Protein AF-A0A8H6F3I4-F1 (afdb_monomer_lite)

Organism: Candida albicans (NCBI:txid5476)

Secondary structure (DSSP, 8-state):
--PPTT--HHHHHHHHHHHTTSPEEEEEE-HHHHHHHHHHTTT-TT--HHHHHHHHT-TTTS--TTS---EEEE-TTS-EEEES----EEEE-HHHHHHHHHHHHT-SSSSS-----------------S-----S----SS--S-TT---S--PPPPPPSS-HHHHHHHHHHHH-HHHHSS-TT----HHHHHHHHHHT-----SS--TTSEEEEEEEEETTT--HHHHHHHHHHHHTS---TT--GGGSEEEEEEEEETTTS-HHHHHHHHHHHHHHH--EEEEEEE-SGGGTS-TTT-PPPEEEEESSTT--HHHHHHHHHHT----EEEEEHHHHHHHHHHHHHHIIIIIHHHHHHHHHHHIIIIIS--S-GGGTTSSTTS-THHHHHHHHHH-

Radius of gyration: 24.31 Å; chains: 1; bounding box: 58×64×73 Å

Structure (mmCIF, N/CA/C/O backbone):
data_AF-A0A8H6F3I4-F1
#
_entry.id   AF-A0A8H6F3I4-F1
#
loop_
_atom_site.group_PDB
_atom_site.id
_atom_site.type_symbol
_atom_site.label_atom_id
_atom_site.label_alt_id
_atom_site.label_comp_id
_atom_site.label_asym_id
_atom_site.label_entity_id
_atom_site.label_seq_id
_atom_site.pdbx_PDB_ins_code
_atom_site.Cartn_x
_atom_site.Cartn_y
_atom_site.Cartn_z
_atom_site.occupancy
_atom_site.B_iso_or_equiv
_atom_site.auth_seq_id
_atom_site.auth_comp_id
_atom_site.auth_asym_id
_atom_site.auth_atom_id
_atom_site.pdbx_PDB_model_num
ATOM 1 N N . MET A 1 1 ? 30.167 16.644 -15.920 1.00 45.31 1 MET A N 1
ATOM 2 C CA . MET A 1 1 ? 30.297 15.203 -16.202 1.00 45.31 1 MET A CA 1
ATOM 3 C C . MET A 1 1 ? 28.947 14.778 -16.713 1.00 45.31 1 MET A C 1
ATOM 5 O O . MET A 1 1 ? 28.016 14.723 -15.918 1.00 45.31 1 MET A O 1
ATOM 9 N N . ASP A 1 2 ? 28.829 14.606 -18.022 1.00 55.66 2 ASP A N 1
ATOM 10 C CA . ASP A 1 2 ? 27.573 14.195 -18.639 1.00 55.66 2 ASP A CA 1
ATOM 11 C C . ASP A 1 2 ? 27.482 12.680 -18.493 1.00 55.66 2 ASP A C 1
ATOM 13 O O . ASP A 1 2 ? 28.219 11.928 -19.129 1.00 55.66 2 ASP A O 1
ATOM 17 N N . TYR A 1 3 ? 26.656 12.240 -17.550 1.00 54.25 3 TYR A N 1
ATOM 18 C CA . TYR A 1 3 ? 26.348 10.827 -17.392 1.00 54.25 3 TYR A CA 1
ATOM 19 C C . TYR A 1 3 ? 25.409 10.400 -18.529 1.00 54.25 3 TYR A C 1
ATOM 21 O O . TYR A 1 3 ? 24.568 11.202 -18.948 1.00 54.25 3 TYR A O 1
ATOM 29 N N . PRO A 1 4 ? 25.506 9.153 -19.024 1.00 61.00 4 PRO A N 1
ATOM 30 C CA . PRO A 1 4 ? 24.465 8.582 -19.872 1.00 61.00 4 PRO A CA 1
ATOM 31 C C . PRO A 1 4 ? 23.084 8.799 -19.236 1.00 61.00 4 PRO A C 1
ATOM 33 O O . PRO A 1 4 ? 22.942 8.701 -18.012 1.00 61.00 4 PRO A O 1
ATOM 36 N N . SER A 1 5 ? 22.069 9.101 -20.043 1.00 57.16 5 SER A N 1
ATOM 37 C CA . SER A 1 5 ? 20.709 9.367 -19.561 1.00 57.16 5 SER A CA 1
ATOM 38 C C . SER A 1 5 ? 20.208 8.226 -18.662 1.00 57.16 5 SER A C 1
ATOM 40 O O . SER A 1 5 ? 20.237 7.060 -19.047 1.00 57.16 5 SER A O 1
ATOM 42 N N . GLY A 1 6 ? 19.805 8.560 -17.430 1.00 55.59 6 GLY A N 1
ATOM 43 C CA . GLY A 1 6 ? 19.350 7.598 -16.414 1.00 55.59 6 GLY A CA 1
ATOM 44 C C . GLY A 1 6 ? 20.454 6.876 -15.625 1.00 55.59 6 GLY A C 1
ATOM 45 O O . GLY A 1 6 ? 20.146 6.109 -14.722 1.00 55.59 6 GLY A O 1
ATOM 46 N N . SER A 1 7 ? 21.732 7.130 -15.919 1.00 60.09 7 SER A N 1
ATOM 47 C CA . SER A 1 7 ? 22.880 6.619 -15.144 1.00 60.09 7 SER A CA 1
ATOM 48 C C . SER A 1 7 ? 23.531 7.691 -14.270 1.00 60.09 7 SER A C 1
ATOM 50 O O . SER A 1 7 ? 24.643 7.515 -13.765 1.00 60.09 7 SER A O 1
ATOM 52 N N . ASP A 1 8 ? 22.852 8.826 -14.089 1.00 68.38 8 ASP A N 1
ATOM 53 C CA . ASP A 1 8 ? 23.326 9.819 -13.148 1.00 68.38 8 ASP A CA 1
ATOM 54 C C . ASP A 1 8 ? 23.331 9.211 -11.726 1.00 68.38 8 ASP A C 1
ATOM 56 O O . ASP A 1 8 ? 22.435 8.433 -11.361 1.00 68.38 8 ASP A O 1
ATOM 60 N N . PRO A 1 9 ? 24.355 9.515 -10.908 1.00 65.50 9 PRO A N 1
ATOM 61 C CA . PRO A 1 9 ? 24.474 8.940 -9.573 1.00 65.50 9 PRO A CA 1
ATOM 62 C C . PRO A 1 9 ? 23.279 9.244 -8.663 1.00 65.50 9 PRO A C 1
ATOM 64 O O . PRO A 1 9 ? 23.043 8.500 -7.713 1.00 65.50 9 PRO A O 1
ATOM 67 N N . PHE A 1 10 ? 22.528 10.319 -8.926 1.00 64.94 10 PHE A N 1
ATOM 68 C CA . PHE A 1 10 ? 21.380 10.708 -8.112 1.00 64.94 10 PHE A CA 1
ATOM 69 C C . PHE A 1 10 ? 20.171 9.820 -8.397 1.00 64.94 10 PHE A C 1
ATOM 71 O O . PHE A 1 10 ? 19.638 9.234 -7.457 1.00 64.94 10 PHE A O 1
ATOM 78 N N . THR A 1 11 ? 19.806 9.638 -9.664 1.00 64.62 11 THR A N 1
ATOM 79 C CA . THR A 1 11 ? 18.757 8.717 -10.112 1.00 64.62 11 THR A CA 1
ATOM 80 C C . THR A 1 11 ? 19.104 7.290 -9.712 1.00 64.62 11 THR A C 1
ATOM 82 O O . THR A 1 11 ? 18.316 6.633 -9.041 1.00 64.62 11 THR A O 1
ATOM 85 N N . SER A 1 12 ? 20.329 6.832 -9.986 1.00 65.50 12 SER A N 1
ATOM 86 C CA . SER A 1 12 ? 20.760 5.471 -9.624 1.00 65.50 12 SER A CA 1
ATOM 87 C C . SER A 1 12 ? 20.674 5.219 -8.113 1.00 65.50 12 SER A C 1
ATOM 89 O O . SER A 1 12 ? 20.194 4.175 -7.670 1.00 65.50 12 SER A O 1
ATOM 91 N N . ARG A 1 13 ? 21.088 6.201 -7.296 1.00 68.69 13 ARG A N 1
ATOM 92 C CA . ARG A 1 13 ? 20.937 6.145 -5.836 1.00 68.69 13 ARG A CA 1
ATOM 93 C C . ARG A 1 13 ? 19.469 6.150 -5.421 1.00 68.69 13 ARG A C 1
ATOM 95 O O . ARG A 1 13 ? 19.117 5.416 -4.506 1.00 68.69 13 ARG A O 1
ATOM 102 N N . GLN A 1 14 ? 18.628 6.971 -6.046 1.00 69.19 14 GLN A N 1
ATOM 103 C CA . GLN A 1 14 ? 17.196 7.006 -5.752 1.00 69.19 14 GLN A CA 1
ATOM 104 C C . GLN A 1 14 ? 16.528 5.667 -6.061 1.00 69.19 14 GLN A C 1
ATOM 106 O O . GLN A 1 14 ? 15.824 5.157 -5.196 1.00 69.19 14 GLN A O 1
ATOM 111 N N . HIS A 1 15 ? 16.806 5.065 -7.218 1.00 67.19 15 HIS A N 1
ATOM 112 C CA . HIS A 1 15 ? 16.310 3.734 -7.572 1.00 67.19 15 HIS A CA 1
ATOM 113 C C . HIS A 1 15 ? 16.767 2.682 -6.557 1.00 67.19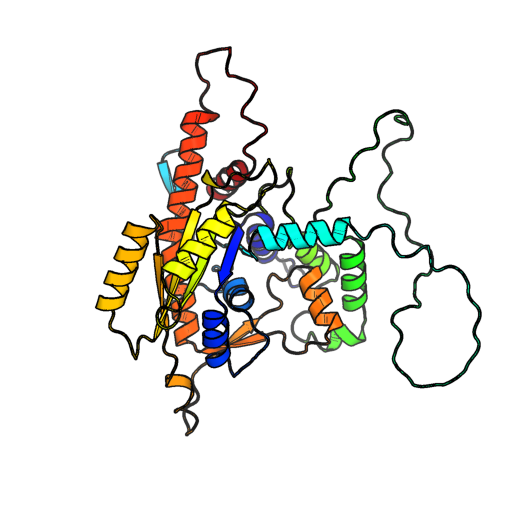 15 HIS A C 1
ATOM 115 O O . HIS A 1 15 ? 15.953 1.910 -6.064 1.00 67.19 15 HIS A O 1
ATOM 121 N N . LEU A 1 16 ? 18.038 2.694 -6.155 1.00 71.94 16 LEU A N 1
ATOM 122 C CA . LEU A 1 16 ? 18.562 1.733 -5.183 1.00 71.94 16 LEU A CA 1
ATOM 123 C C . LEU A 1 16 ? 17.964 1.924 -3.774 1.00 71.94 16 LEU A C 1
ATOM 125 O O . LEU A 1 16 ? 17.583 0.954 -3.121 1.00 71.94 16 LEU A O 1
ATOM 129 N N . LEU A 1 17 ? 17.809 3.169 -3.314 1.00 70.19 17 LEU A N 1
ATOM 130 C CA . LEU A 1 17 ? 17.132 3.472 -2.047 1.00 70.19 17 LEU A CA 1
ATOM 131 C C . LEU A 1 17 ? 15.649 3.081 -2.087 1.00 70.19 17 LEU A C 1
ATOM 133 O O . LEU A 1 17 ? 15.130 2.533 -1.117 1.00 70.19 17 LEU A O 1
ATOM 137 N N . HIS A 1 18 ? 14.973 3.335 -3.205 1.00 69.31 18 HIS A N 1
ATOM 138 C CA . HIS A 1 18 ? 13.564 3.016 -3.392 1.00 69.31 18 HIS A CA 1
ATOM 139 C C . HIS A 1 18 ? 13.326 1.495 -3.450 1.00 69.31 18 HIS A C 1
ATOM 141 O O . HIS A 1 18 ? 12.533 0.933 -2.693 1.00 69.31 18 HIS A O 1
ATOM 147 N N . HIS A 1 19 ? 14.064 0.796 -4.307 1.00 68.94 19 HIS A N 1
ATOM 148 C CA . HIS A 1 19 ? 13.819 -0.611 -4.602 1.00 68.94 19 HIS A CA 1
ATOM 149 C C . HIS A 1 19 ? 14.453 -1.568 -3.611 1.00 68.94 19 HIS A C 1
ATOM 151 O O . HIS A 1 19 ? 13.796 -2.505 -3.176 1.00 68.94 19 HIS A O 1
ATOM 157 N N . THR A 1 20 ? 15.693 -1.315 -3.205 1.00 69.56 20 THR A N 1
ATOM 158 C CA . THR A 1 20 ? 16.412 -2.248 -2.336 1.00 69.56 20 THR A CA 1
ATOM 159 C C . THR A 1 20 ? 16.192 -1.931 -0.867 1.00 69.56 20 THR A C 1
ATOM 161 O O . THR A 1 20 ? 16.072 -2.845 -0.064 1.00 69.56 20 THR A O 1
ATOM 164 N N . PHE A 1 21 ? 16.114 -0.652 -0.493 1.00 75.50 21 PHE A N 1
ATOM 165 C CA . PHE A 1 21 ? 16.167 -0.266 0.920 1.00 75.50 21 PHE A CA 1
ATOM 166 C C . PHE A 1 21 ? 14.902 0.374 1.471 1.00 75.50 21 PHE A C 1
ATOM 168 O O . PHE A 1 21 ? 14.845 0.627 2.661 1.00 75.50 21 PHE A O 1
ATOM 175 N N . SER A 1 22 ? 13.862 0.622 0.684 1.00 85.44 22 SER A N 1
ATOM 176 C CA . SER A 1 22 ? 12.628 1.164 1.266 1.00 85.44 22 SER A CA 1
ATOM 177 C C . SER A 1 22 ? 11.876 0.097 2.072 1.00 85.44 22 SER A C 1
ATOM 179 O O . SER A 1 22 ? 11.968 -1.092 1.759 1.00 85.44 22 SER A O 1
ATOM 181 N N . PRO A 1 23 ? 11.135 0.474 3.122 1.00 88.75 23 PRO A N 1
ATOM 182 C CA . PRO A 1 23 ? 10.287 -0.461 3.837 1.00 88.75 23 PRO A CA 1
ATOM 183 C C . PRO A 1 23 ? 9.141 -0.927 2.934 1.00 88.75 23 PRO A C 1
ATOM 185 O O . PRO A 1 23 ? 8.514 -0.123 2.238 1.00 88.75 23 PRO A O 1
ATOM 188 N N . LEU A 1 24 ? 8.863 -2.228 2.970 1.00 89.69 24 LEU A N 1
ATOM 189 C CA . LEU A 1 24 ? 7.744 -2.835 2.261 1.00 89.69 24 LEU A CA 1
ATOM 190 C C . LEU A 1 24 ? 6.481 -2.778 3.126 1.00 89.69 24 LEU A C 1
ATOM 192 O O . LEU A 1 24 ? 6.512 -3.046 4.331 1.00 89.69 24 LEU A O 1
ATOM 196 N N . ILE A 1 25 ? 5.366 -2.425 2.502 1.00 92.94 25 ILE A N 1
ATOM 197 C CA . ILE A 1 25 ? 4.039 -2.357 3.099 1.00 92.94 25 ILE A CA 1
ATOM 198 C C . ILE A 1 25 ? 3.104 -3.192 2.240 1.00 92.94 25 ILE A C 1
ATOM 200 O O . ILE A 1 25 ? 2.943 -2.934 1.048 1.00 92.94 25 ILE A O 1
ATOM 204 N N . SER A 1 26 ? 2.480 -4.185 2.852 1.00 93.62 26 SER A N 1
ATOM 205 C CA . SER A 1 26 ? 1.490 -5.009 2.182 1.00 93.62 26 SER A CA 1
ATOM 206 C C . SER A 1 26 ? 0.108 -4.361 2.275 1.00 93.62 26 SER A C 1
ATOM 208 O O . SER A 1 26 ? -0.282 -3.856 3.331 1.00 93.62 26 SER A O 1
ATOM 210 N N . ILE A 1 27 ? -0.620 -4.345 1.160 1.00 94.88 27 ILE A N 1
ATOM 211 C CA . ILE A 1 27 ? -1.976 -3.792 1.064 1.00 94.88 27 ILE A CA 1
ATOM 212 C C . ILE A 1 27 ? -2.970 -4.913 0.773 1.00 94.88 27 ILE A C 1
ATOM 214 O O . ILE A 1 27 ? -2.741 -5.759 -0.088 1.00 94.88 27 ILE A O 1
ATOM 218 N N . GLU A 1 28 ? -4.107 -4.860 1.456 1.00 94.94 28 GLU A N 1
ATOM 219 C CA . GLU A 1 28 ? -5.303 -5.634 1.145 1.00 94.94 28 GLU A CA 1
ATOM 220 C C . GLU A 1 28 ? -6.507 -4.684 1.138 1.00 94.94 28 GLU A C 1
ATOM 222 O O . GLU A 1 28 ? -6.794 -4.027 2.140 1.00 94.94 28 GLU A O 1
ATOM 227 N N . ALA A 1 29 ? -7.177 -4.557 -0.005 1.00 94.12 29 ALA A N 1
ATOM 228 C CA . ALA A 1 29 ? -8.332 -3.679 -0.176 1.00 94.12 29 ALA A CA 1
ATOM 229 C C . ALA A 1 29 ? -9.608 -4.505 -0.354 1.00 94.12 29 ALA A C 1
ATOM 231 O O . ALA A 1 29 ? -9.580 -5.589 -0.939 1.00 94.12 29 ALA A O 1
ATOM 232 N N . THR A 1 30 ? -10.733 -3.998 0.146 1.00 94.31 30 THR A N 1
ATOM 233 C CA . THR A 1 30 ? -12.044 -4.576 -0.159 1.00 94.31 30 THR A CA 1
ATOM 234 C C . THR A 1 30 ? -12.443 -4.264 -1.598 1.00 94.31 30 THR A C 1
ATOM 236 O O . THR A 1 30 ? -12.072 -3.238 -2.167 1.00 94.31 30 THR A O 1
ATOM 239 N N . HIS A 1 31 ? -13.267 -5.133 -2.184 1.00 92.19 31 HIS A N 1
ATOM 240 C CA . HIS A 1 31 ? -13.754 -4.947 -3.551 1.00 92.19 31 HIS A CA 1
ATOM 241 C C . HIS A 1 31 ? -14.501 -3.615 -3.741 1.00 92.19 31 HIS A C 1
ATOM 243 O O . HIS A 1 31 ? -14.393 -2.985 -4.788 1.00 92.19 31 HIS A O 1
ATOM 249 N N . ASN A 1 32 ? -15.221 -3.152 -2.715 1.00 91.81 32 ASN A N 1
ATOM 250 C CA . ASN A 1 32 ? -15.946 -1.883 -2.761 1.00 91.81 32 ASN A CA 1
ATOM 251 C C . ASN A 1 32 ? -15.005 -0.686 -2.953 1.00 91.81 32 ASN A C 1
ATOM 253 O O . ASN A 1 32 ? -15.332 0.251 -3.678 1.00 91.81 32 ASN A O 1
ATOM 257 N N . VAL A 1 33 ? -13.811 -0.737 -2.362 1.00 92.25 33 VAL A N 1
ATOM 258 C CA . VAL A 1 33 ? -12.796 0.305 -2.532 1.00 92.25 33 VAL A CA 1
ATOM 259 C C . VAL A 1 33 ? -12.250 0.326 -3.959 1.00 92.25 33 VAL A C 1
ATOM 261 O O . VAL A 1 33 ? -12.081 1.410 -4.521 1.00 92.25 33 VAL A O 1
ATOM 264 N N . ASP A 1 34 ? -12.027 -0.841 -4.568 1.00 91.69 34 ASP A N 1
ATOM 265 C CA . ASP A 1 34 ? -11.623 -0.910 -5.975 1.00 91.69 34 ASP A CA 1
ATOM 266 C C . ASP A 1 34 ? -12.679 -0.253 -6.873 1.00 91.69 34 ASP A C 1
ATOM 268 O O . ASP A 1 34 ? -12.339 0.604 -7.686 1.00 91.69 34 ASP A O 1
ATOM 272 N N . LEU A 1 35 ? -13.965 -0.558 -6.657 1.00 90.31 35 LEU A N 1
ATOM 273 C CA . LEU A 1 35 ? -15.072 0.057 -7.401 1.00 90.31 35 LEU A CA 1
ATOM 274 C C . LEU A 1 35 ? -15.113 1.584 -7.233 1.00 90.31 35 LEU A C 1
ATOM 276 O O . LEU A 1 35 ? -15.344 2.312 -8.202 1.00 90.31 35 LEU A O 1
ATOM 280 N N . ILE A 1 36 ? -14.856 2.086 -6.021 1.00 89.62 36 ILE A N 1
ATOM 281 C CA . ILE A 1 36 ? -14.769 3.527 -5.758 1.00 89.62 36 ILE A CA 1
ATOM 282 C C . ILE A 1 36 ? -13.651 4.145 -6.596 1.00 89.62 36 ILE A C 1
ATOM 284 O O . ILE A 1 36 ? -13.889 5.115 -7.317 1.00 89.62 36 ILE A O 1
ATOM 288 N N . PHE A 1 37 ? -12.443 3.589 -6.552 1.00 89.19 37 PHE A N 1
ATOM 289 C CA . PHE A 1 37 ? -11.325 4.138 -7.311 1.00 89.19 37 PHE A CA 1
ATOM 290 C C . PHE A 1 37 ? -11.524 4.043 -8.825 1.00 89.19 37 PHE A C 1
ATOM 292 O O . PHE A 1 37 ? -11.205 4.995 -9.537 1.00 89.19 37 PHE A O 1
ATOM 299 N N . GLN A 1 38 ? -12.104 2.950 -9.315 1.00 88.75 38 GLN A N 1
ATOM 300 C CA . GLN A 1 38 ? -12.455 2.783 -10.726 1.00 88.75 38 GLN A CA 1
ATOM 301 C C . GLN A 1 38 ? -13.475 3.833 -11.180 1.00 88.75 38 GLN A C 1
ATOM 303 O O . GLN A 1 38 ? -13.315 4.428 -12.244 1.00 88.75 38 GLN A O 1
ATOM 308 N N . SER A 1 39 ? -14.467 4.152 -10.340 1.00 86.12 39 SER A N 1
ATOM 309 C CA . SER A 1 39 ? -15.448 5.205 -10.639 1.00 86.12 39 SER A CA 1
ATOM 310 C C . SER A 1 39 ? -14.841 6.616 -10.699 1.00 86.12 39 SER A C 1
ATOM 312 O O . SER A 1 39 ? -15.383 7.506 -11.356 1.00 86.12 39 SER A O 1
ATOM 314 N N . ILE A 1 40 ? -13.715 6.829 -10.013 1.00 83.62 40 ILE A N 1
ATOM 315 C CA . ILE A 1 40 ? -12.989 8.104 -9.973 1.00 83.62 40 ILE A CA 1
ATOM 316 C C . ILE A 1 40 ? -12.017 8.224 -11.153 1.00 83.62 40 ILE A C 1
ATOM 318 O O . ILE A 1 40 ? -11.806 9.320 -11.670 1.00 83.62 40 ILE A O 1
ATOM 322 N N . ILE A 1 41 ? -11.420 7.110 -11.576 1.00 81.56 41 ILE A N 1
ATOM 323 C CA . ILE A 1 41 ? -10.410 7.038 -12.636 1.00 81.56 41 ILE A CA 1
ATOM 324 C C . ILE A 1 41 ? -11.092 6.609 -13.935 1.00 81.56 41 ILE A C 1
ATOM 326 O O . ILE A 1 41 ? -11.074 5.428 -14.257 1.00 81.56 41 ILE A O 1
ATOM 330 N N . ASN A 1 42 ? -11.703 7.552 -14.666 1.00 70.44 42 ASN A N 1
ATOM 331 C CA . ASN A 1 42 ? -12.232 7.399 -16.039 1.00 70.44 42 ASN A CA 1
ATOM 332 C C . ASN A 1 42 ? -12.830 6.010 -16.405 1.00 70.44 42 ASN A C 1
ATOM 334 O O . ASN A 1 42 ? -12.720 5.585 -17.552 1.00 70.44 42 ASN A O 1
ATOM 338 N N . ASN A 1 43 ? -13.469 5.309 -15.456 1.00 63.22 43 ASN A N 1
ATOM 339 C CA . ASN A 1 43 ? -13.952 3.928 -15.584 1.00 63.22 43 ASN A CA 1
ATOM 340 C C . ASN A 1 43 ? -12.926 2.940 -16.180 1.00 63.22 43 ASN A C 1
ATOM 342 O O . ASN A 1 43 ? -13.246 2.150 -17.068 1.00 63.22 43 ASN A O 1
ATOM 346 N N . ASN A 1 44 ? -11.677 2.977 -15.713 1.00 67.75 44 ASN A N 1
ATOM 347 C CA . ASN A 1 44 ? -10.708 1.927 -16.023 1.00 67.75 44 ASN A CA 1
ATOM 348 C C . ASN A 1 44 ? -10.977 0.692 -15.147 1.00 67.75 44 ASN A C 1
ATOM 350 O O . ASN A 1 44 ? -10.396 0.555 -14.071 1.00 67.75 44 ASN A O 1
ATOM 354 N N . ASP A 1 45 ? -11.813 -0.227 -15.638 1.00 69.12 45 ASP A N 1
ATOM 355 C CA . ASP A 1 45 ? -12.275 -1.436 -14.923 1.00 69.12 45 ASP A CA 1
ATOM 356 C C . ASP A 1 45 ? -11.147 -2.383 -14.454 1.00 69.12 45 ASP A C 1
ATOM 358 O O . ASP A 1 45 ? -11.361 -3.261 -13.619 1.00 69.12 45 ASP A O 1
ATOM 362 N N . ASN A 1 46 ? -9.929 -2.207 -14.970 1.00 76.75 46 ASN A N 1
ATOM 363 C CA . ASN A 1 46 ? -8.795 -3.096 -14.715 1.00 76.75 46 ASN A CA 1
ATOM 364 C C . ASN A 1 46 ? -7.823 -2.583 -13.642 1.00 76.75 46 ASN A C 1
ATOM 366 O O . ASN A 1 46 ? -6.848 -3.271 -13.339 1.00 76.75 46 ASN A O 1
ATOM 370 N N . ILE A 1 47 ? -8.043 -1.382 -13.092 1.00 84.00 47 ILE A N 1
ATOM 371 C CA . ILE A 1 47 ? -7.137 -0.803 -12.094 1.00 84.00 47 ILE A CA 1
ATOM 372 C C . ILE A 1 47 ? -7.582 -1.214 -10.691 1.00 84.00 47 ILE A C 1
ATOM 374 O O . ILE A 1 47 ? -8.720 -0.984 -10.285 1.00 84.00 47 ILE A O 1
ATOM 378 N N . SER A 1 48 ? -6.653 -1.807 -9.948 1.00 89.81 48 SER A N 1
ATOM 379 C CA . SER A 1 48 ? -6.807 -2.139 -8.529 1.00 89.81 48 SER A CA 1
ATOM 380 C C . SER A 1 48 ? -6.300 -1.016 -7.627 1.00 89.81 48 SER A C 1
ATOM 382 O O . SER A 1 48 ? -5.410 -0.241 -7.989 1.00 89.81 48 SER A O 1
ATOM 384 N N . THR A 1 49 ? -6.792 -0.984 -6.392 1.00 91.56 49 THR A N 1
ATOM 385 C CA . THR A 1 49 ? -6.324 -0.054 -5.359 1.00 91.56 49 THR A CA 1
ATOM 386 C C . THR A 1 49 ? -4.814 -0.165 -5.141 1.00 91.56 49 THR A C 1
ATOM 388 O O . THR A 1 49 ? -4.130 0.850 -5.018 1.00 91.56 49 THR A O 1
ATOM 391 N N . LEU A 1 50 ? -4.252 -1.378 -5.168 1.00 91.44 50 LEU A N 1
ATOM 392 C CA . LEU A 1 50 ? -2.805 -1.577 -5.051 1.00 91.44 50 LEU A CA 1
ATOM 393 C C . LEU A 1 50 ? -2.035 -0.840 -6.158 1.00 91.44 50 LEU A C 1
ATOM 395 O O . LEU A 1 50 ? -1.068 -0.140 -5.861 1.00 91.44 50 LEU A O 1
ATOM 399 N N . GLN A 1 51 ? -2.473 -0.958 -7.414 1.00 88.56 51 GLN A N 1
ATOM 400 C CA . GLN A 1 51 ? -1.825 -0.288 -8.549 1.00 88.56 51 GLN A CA 1
ATOM 401 C C . GLN A 1 51 ? -1.878 1.236 -8.433 1.00 88.56 51 GLN A C 1
ATOM 403 O O . GLN A 1 51 ? -0.945 1.909 -8.860 1.00 88.56 51 GLN A O 1
ATOM 408 N N . ILE A 1 52 ? -2.928 1.778 -7.812 1.00 89.94 52 ILE A N 1
ATOM 409 C CA . ILE A 1 52 ? -3.042 3.216 -7.550 1.00 89.94 52 ILE A CA 1
ATOM 410 C C . ILE A 1 52 ? -2.032 3.639 -6.495 1.00 89.94 52 ILE A C 1
ATOM 412 O O . ILE A 1 52 ? -1.329 4.621 -6.702 1.00 89.94 52 ILE A O 1
ATOM 416 N N . PHE A 1 53 ? -1.929 2.910 -5.380 1.00 91.19 53 PHE A N 1
ATOM 417 C CA . PHE A 1 53 ? -1.031 3.262 -4.277 1.00 91.19 53 PHE A CA 1
ATOM 418 C C . PHE A 1 53 ? 0.453 3.018 -4.592 1.00 91.19 53 PHE A C 1
ATOM 420 O O . PHE A 1 53 ? 1.296 3.771 -4.103 1.00 91.19 53 PHE A O 1
ATOM 427 N N . LYS A 1 54 ? 0.791 2.026 -5.427 1.00 89.00 54 LYS A N 1
ATOM 428 C CA . LYS A 1 54 ? 2.175 1.657 -5.785 1.00 89.00 54 LYS A CA 1
ATOM 429 C C . LYS A 1 54 ? 3.070 2.845 -6.191 1.00 89.00 54 LYS A C 1
ATOM 431 O O . LYS A 1 54 ? 4.121 3.011 -5.565 1.00 89.00 54 LYS A O 1
ATOM 436 N N . PRO A 1 55 ? 2.690 3.718 -7.145 1.00 87.00 55 PRO A N 1
ATOM 437 C CA . PRO A 1 55 ? 3.494 4.889 -7.506 1.00 87.00 55 PRO A CA 1
ATOM 438 C C . PRO A 1 55 ? 3.650 5.884 -6.347 1.00 87.00 55 PRO A C 1
ATOM 440 O O . PRO A 1 55 ? 4.735 6.435 -6.154 1.00 87.00 55 PRO A O 1
ATOM 443 N N . TYR A 1 56 ? 2.623 6.061 -5.510 1.00 87.88 56 TYR A N 1
ATOM 444 C CA . TYR A 1 56 ? 2.659 6.983 -4.367 1.00 87.88 56 TYR A CA 1
ATOM 445 C C . TYR A 1 56 ? 3.635 6.589 -3.253 1.00 87.88 56 TYR A C 1
ATOM 447 O O . TYR A 1 56 ? 3.922 7.410 -2.377 1.00 87.88 56 TYR A O 1
ATOM 455 N N . GLY A 1 57 ? 4.180 5.372 -3.291 1.00 83.69 57 GLY A N 1
ATOM 456 C CA . GLY A 1 57 ? 5.285 4.970 -2.427 1.00 83.69 57 GLY A CA 1
ATOM 457 C C . GLY A 1 57 ? 6.557 5.802 -2.647 1.00 83.69 57 GLY A C 1
ATOM 458 O O . GLY A 1 57 ? 7.278 6.114 -1.692 1.00 83.69 57 GLY A O 1
ATOM 459 N N . ASN A 1 58 ? 6.782 6.275 -3.880 1.00 82.38 58 ASN A N 1
ATOM 460 C CA . ASN A 1 58 ? 7.885 7.170 -4.213 1.00 82.38 58 ASN A CA 1
ATOM 461 C C . ASN A 1 58 ? 7.542 8.626 -3.870 1.00 82.38 58 ASN A C 1
ATOM 463 O O . ASN A 1 58 ? 7.321 9.484 -4.727 1.00 82.38 58 ASN A O 1
ATOM 467 N N . ASN A 1 59 ? 7.548 8.935 -2.583 1.00 75.88 59 ASN A N 1
ATOM 468 C CA . ASN A 1 59 ? 7.312 10.289 -2.095 1.00 75.88 59 ASN A CA 1
ATOM 469 C C . ASN A 1 59 ? 8.457 11.278 -2.385 1.00 75.88 59 ASN A C 1
ATOM 471 O O . ASN A 1 59 ? 8.277 12.462 -2.131 1.00 75.88 59 ASN A O 1
ATOM 475 N N . ALA A 1 60 ? 9.590 10.856 -2.962 1.00 67.56 60 ALA A N 1
ATOM 476 C CA . ALA A 1 60 ? 10.569 11.795 -3.518 1.00 67.56 60 ALA A CA 1
ATOM 477 C C . ALA A 1 60 ? 10.056 12.434 -4.820 1.00 67.56 60 ALA A C 1
ATOM 479 O O . ALA A 1 60 ? 10.239 13.630 -5.037 1.00 67.56 60 ALA A O 1
ATOM 480 N N . LYS A 1 61 ? 9.375 11.648 -5.661 1.00 72.44 61 LYS A N 1
ATOM 481 C CA . LYS A 1 61 ? 8.742 12.118 -6.901 1.00 72.44 61 LYS A CA 1
ATOM 482 C C . LYS A 1 61 ? 7.349 12.696 -6.659 1.00 72.44 61 LYS A C 1
ATOM 484 O O . LYS A 1 61 ? 6.976 13.707 -7.248 1.00 72.44 61 LYS A O 1
ATOM 489 N N . TYR A 1 62 ? 6.595 12.064 -5.766 1.00 69.69 62 TYR A N 1
ATOM 490 C CA . TYR A 1 62 ? 5.213 12.417 -5.459 1.00 69.69 62 TYR A CA 1
ATOM 491 C C . TYR A 1 62 ? 5.076 13.213 -4.151 1.00 69.69 62 TYR A C 1
ATOM 493 O O . TYR A 1 62 ? 4.039 13.150 -3.491 1.00 69.69 62 TYR A O 1
ATOM 501 N N . SER A 1 63 ? 6.091 13.993 -3.767 1.00 69.12 63 SER A N 1
ATOM 502 C CA . SER A 1 63 ? 6.010 14.879 -2.598 1.00 69.12 63 SER A CA 1
ATOM 503 C C . SER A 1 63 ? 4.931 15.954 -2.779 1.00 69.12 63 SER A C 1
ATOM 505 O O . SER A 1 63 ? 4.513 16.293 -3.893 1.00 69.12 63 SER A O 1
ATOM 507 N N . ILE A 1 64 ? 4.442 16.493 -1.662 1.00 71.88 64 ILE A N 1
ATOM 508 C CA . ILE A 1 64 ? 3.563 17.662 -1.681 1.00 71.88 64 ILE A CA 1
ATOM 509 C C . ILE A 1 64 ? 4.452 18.900 -1.734 1.00 71.88 64 ILE A C 1
ATOM 511 O O . ILE A 1 64 ? 5.017 19.307 -0.723 1.00 71.88 64 ILE A O 1
ATOM 515 N N . ASN A 1 65 ? 4.554 19.512 -2.915 1.00 57.03 65 ASN A N 1
ATOM 516 C CA . ASN A 1 65 ? 5.397 20.690 -3.168 1.00 57.03 65 ASN A CA 1
ATOM 517 C C . ASN A 1 65 ? 5.081 21.913 -2.281 1.00 57.03 65 ASN A C 1
ATOM 519 O O . ASN A 1 65 ? 5.860 22.861 -2.253 1.00 57.03 65 ASN A O 1
ATOM 523 N N . THR A 1 66 ? 3.945 21.937 -1.579 1.00 54.00 66 THR A N 1
ATOM 524 C CA . THR A 1 66 ? 3.463 23.124 -0.852 1.00 54.00 66 THR A CA 1
ATOM 525 C C . THR A 1 66 ? 3.916 23.214 0.603 1.00 54.00 66 THR A C 1
ATOM 527 O O . THR A 1 66 ? 3.790 24.278 1.199 1.00 54.00 66 THR A O 1
ATOM 530 N N . ASN A 1 67 ? 4.482 22.153 1.180 1.00 53.81 67 ASN A N 1
ATOM 531 C CA . ASN A 1 67 ? 5.013 22.168 2.541 1.00 53.81 67 ASN A CA 1
ATOM 532 C C . ASN A 1 67 ? 6.425 21.585 2.523 1.00 53.81 67 ASN A C 1
ATOM 534 O O . ASN A 1 67 ? 6.643 20.570 1.873 1.00 53.81 67 ASN A O 1
ATOM 538 N N . ASN A 1 68 ? 7.365 22.175 3.270 1.00 63.31 68 ASN A N 1
ATOM 539 C CA . ASN A 1 68 ? 8.673 21.579 3.584 1.00 63.31 68 ASN A CA 1
ATOM 540 C C . ASN A 1 68 ? 8.479 20.291 4.411 1.00 63.31 68 ASN A C 1
ATOM 542 O O . ASN A 1 68 ? 8.796 20.244 5.601 1.00 63.31 68 ASN A O 1
ATOM 546 N N . GLN A 1 69 ? 7.879 19.267 3.808 1.00 71.81 69 GLN A N 1
ATOM 547 C CA . GLN A 1 69 ? 7.629 17.973 4.407 1.00 71.81 69 GLN A CA 1
ATOM 548 C C . GLN A 1 69 ? 8.979 17.351 4.723 1.00 71.81 69 GLN A C 1
ATOM 550 O O . GLN A 1 69 ? 9.832 17.177 3.857 1.00 71.81 69 GLN A O 1
ATOM 555 N N . GLN A 1 70 ? 9.186 17.090 6.006 1.00 82.38 70 GLN A N 1
ATOM 556 C CA . GLN A 1 70 ? 10.407 16.499 6.509 1.00 82.38 70 GLN A CA 1
ATOM 557 C C . GLN A 1 70 ? 10.028 15.328 7.392 1.00 82.38 70 GLN A C 1
ATOM 559 O O . GLN A 1 70 ? 9.275 15.472 8.356 1.00 82.38 70 GLN A O 1
ATOM 564 N N . PHE A 1 71 ? 10.588 14.176 7.068 1.00 83.44 71 PHE A N 1
ATOM 565 C CA . PHE A 1 71 ? 10.472 12.979 7.871 1.00 83.44 71 PHE A CA 1
ATOM 566 C C . PHE A 1 71 ? 11.500 13.062 8.989 1.00 83.44 71 PHE A C 1
ATOM 568 O O . PHE A 1 71 ? 12.709 13.110 8.745 1.00 83.44 71 PHE A O 1
ATOM 575 N N . LYS A 1 72 ? 11.008 13.143 10.225 1.00 85.56 72 LYS A N 1
ATOM 576 C CA . LYS A 1 72 ? 11.855 13.223 11.415 1.00 85.56 72 LYS A CA 1
ATOM 577 C C . LYS A 1 72 ? 12.176 11.821 11.890 1.00 85.56 72 LYS A C 1
ATOM 579 O O . LYS A 1 72 ? 11.294 11.087 12.330 1.00 85.56 72 LYS A O 1
ATOM 584 N N . ILE A 1 73 ? 13.450 11.471 11.833 1.00 85.25 73 ILE A N 1
ATOM 585 C CA . ILE A 1 73 ? 13.939 10.167 12.250 1.00 85.25 73 ILE A CA 1
ATOM 586 C C . ILE A 1 73 ? 14.867 10.342 13.444 1.00 85.25 73 ILE A C 1
ATOM 588 O O . ILE A 1 73 ? 15.842 11.087 13.385 1.00 85.25 73 ILE A O 1
ATOM 592 N N . ILE A 1 74 ? 14.552 9.646 14.531 1.00 83.69 74 ILE A N 1
ATOM 593 C CA . ILE A 1 74 ? 15.353 9.604 15.747 1.00 83.69 74 ILE A CA 1
ATOM 594 C C . ILE A 1 74 ? 16.158 8.309 15.714 1.00 83.69 74 ILE A C 1
ATOM 596 O O . ILE A 1 74 ? 15.584 7.220 15.705 1.00 83.69 74 ILE A O 1
ATOM 600 N N . ASN A 1 75 ? 17.482 8.431 15.685 1.00 75.19 75 ASN A N 1
ATOM 601 C CA . ASN A 1 75 ? 18.373 7.276 15.752 1.00 75.19 75 ASN A CA 1
ATOM 602 C C . ASN A 1 75 ? 18.446 6.708 17.189 1.00 75.19 75 ASN A C 1
ATOM 604 O O . ASN A 1 75 ? 18.011 7.346 18.149 1.00 75.19 75 ASN A O 1
ATOM 608 N N . ASN A 1 76 ? 19.050 5.532 17.358 1.00 71.25 76 ASN A N 1
ATOM 609 C CA . ASN A 1 76 ? 19.333 4.888 18.645 1.00 71.25 76 ASN A CA 1
ATOM 610 C C . ASN A 1 76 ? 20.100 5.791 19.632 1.00 71.25 76 ASN A C 1
ATOM 612 O O . ASN A 1 76 ? 19.824 5.773 20.825 1.00 71.25 76 ASN A O 1
ATOM 616 N N . GLN A 1 77 ? 20.978 6.666 19.138 1.00 76.31 77 GLN A N 1
ATOM 617 C CA . GLN A 1 77 ? 21.684 7.684 19.929 1.00 76.31 77 GLN A CA 1
ATOM 618 C C . GLN A 1 77 ? 20.812 8.898 20.309 1.00 76.31 77 GLN A C 1
ATOM 620 O O . GLN A 1 77 ? 21.334 9.908 20.770 1.00 76.31 77 GLN A O 1
ATOM 625 N N . LEU A 1 78 ? 19.495 8.839 20.076 1.00 78.62 78 LEU A N 1
ATOM 626 C CA . LEU A 1 78 ? 18.527 9.924 20.296 1.00 78.62 78 LEU A CA 1
ATOM 627 C C . LEU A 1 78 ? 18.788 11.191 19.461 1.00 78.62 78 LEU A C 1
ATOM 629 O O . LEU A 1 78 ? 18.199 12.245 19.703 1.00 78.62 78 LEU A O 1
ATOM 633 N N . ILE A 1 79 ? 19.630 11.086 18.433 1.00 80.75 79 ILE A N 1
ATOM 634 C CA . ILE A 1 79 ? 19.885 12.163 17.478 1.00 80.75 79 ILE A CA 1
ATOM 635 C C . ILE A 1 79 ? 18.732 12.204 16.477 1.00 80.75 79 ILE A C 1
ATOM 637 O O . ILE A 1 79 ? 18.453 11.209 15.805 1.00 80.75 79 ILE A O 1
ATOM 641 N N . THR A 1 80 ? 18.086 13.364 16.362 1.00 86.44 80 THR A N 1
ATOM 642 C CA . THR A 1 80 ? 17.032 13.601 15.369 1.00 86.44 80 THR A CA 1
ATOM 643 C C . THR A 1 80 ? 17.645 14.110 14.070 1.00 86.44 80 THR A C 1
ATOM 645 O O . THR A 1 80 ? 18.351 15.117 14.067 1.00 86.44 80 THR A O 1
ATOM 648 N N . LYS A 1 81 ? 17.348 13.432 12.963 1.00 85.12 81 LYS A N 1
ATOM 649 C CA . LYS A 1 81 ? 17.661 13.866 11.601 1.00 85.12 81 LYS A CA 1
ATOM 650 C C . LYS A 1 81 ? 16.371 14.102 10.826 1.00 85.12 81 LYS A C 1
ATOM 652 O O . LYS A 1 81 ? 15.393 13.379 11.001 1.00 85.12 81 LYS A O 1
ATOM 657 N N . ASN A 1 82 ? 16.395 15.104 9.957 1.00 85.94 82 ASN A N 1
ATOM 658 C CA . ASN A 1 82 ? 15.275 15.437 9.090 1.00 85.94 82 ASN A CA 1
ATOM 659 C C . ASN A 1 82 ? 15.621 15.036 7.661 1.00 85.94 82 ASN A C 1
ATOM 661 O O . ASN A 1 82 ? 16.654 15.455 7.138 1.00 85.94 82 ASN A O 1
ATOM 665 N N . TYR A 1 83 ? 14.741 14.267 7.034 1.00 83.56 83 TYR A N 1
ATOM 666 C CA . TYR A 1 83 ? 14.905 13.812 5.661 1.00 83.56 83 TYR A CA 1
ATOM 667 C C . TYR A 1 83 ? 13.814 14.410 4.769 1.00 83.56 83 TYR A C 1
ATOM 669 O O . TYR A 1 83 ? 12.660 14.465 5.192 1.00 83.56 83 TYR A O 1
ATOM 677 N N . PRO A 1 84 ? 14.139 14.853 3.542 1.00 80.31 84 PRO A N 1
ATOM 678 C CA . PRO A 1 84 ? 13.154 15.433 2.624 1.00 80.31 84 PRO A CA 1
ATOM 679 C C . PRO A 1 84 ? 12.187 14.389 2.037 1.00 80.31 84 PRO A C 1
ATOM 681 O O . PRO A 1 84 ? 11.129 14.740 1.530 1.00 80.31 84 PRO A O 1
ATOM 684 N N . SER A 1 85 ? 12.541 13.105 2.102 1.00 82.31 85 SER A N 1
ATOM 685 C CA . SER A 1 85 ? 11.777 11.986 1.548 1.00 82.31 85 SER A CA 1
ATOM 686 C C . SER A 1 85 ? 11.978 10.735 2.397 1.00 82.31 85 SER A C 1
ATOM 688 O O . SER A 1 85 ? 13.050 10.560 2.979 1.00 82.31 85 SER A O 1
ATOM 690 N N . PHE A 1 86 ? 10.981 9.855 2.423 1.00 86.06 86 PHE A N 1
ATOM 691 C CA . PHE A 1 86 ? 11.056 8.551 3.078 1.00 86.06 86 PHE A CA 1
ATOM 692 C C . PHE A 1 86 ? 10.310 7.529 2.212 1.00 86.06 86 PHE A C 1
ATOM 694 O O . PHE A 1 86 ? 9.144 7.240 2.493 1.00 86.06 86 PHE A O 1
ATOM 701 N N . PRO A 1 87 ? 10.916 7.077 1.099 1.00 87.06 87 PRO A N 1
ATOM 702 C CA . PRO A 1 87 ? 10.236 6.210 0.143 1.00 87.06 87 PRO A CA 1
ATOM 703 C C . PRO A 1 87 ? 9.764 4.920 0.813 1.00 87.06 87 PRO A C 1
ATOM 705 O O . PRO A 1 87 ? 10.405 4.439 1.741 1.00 87.06 87 PRO A O 1
ATOM 708 N N . ILE A 1 88 ? 8.635 4.385 0.355 1.00 89.69 88 ILE A N 1
ATOM 709 C CA . ILE A 1 88 ? 8.030 3.132 0.826 1.00 89.69 88 ILE A CA 1
ATOM 710 C C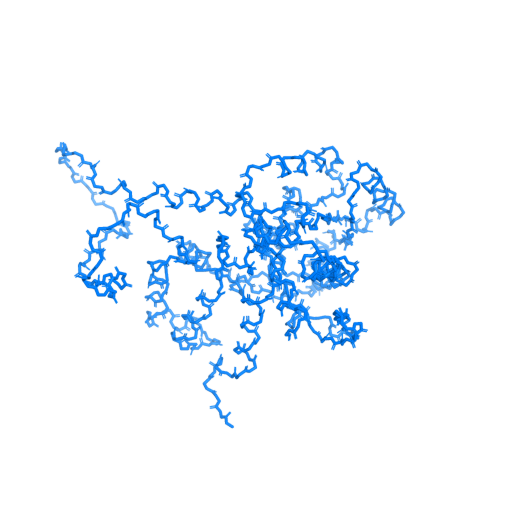 . ILE A 1 88 ? 7.612 2.301 -0.391 1.00 89.69 88 ILE A C 1
ATOM 712 O O . ILE A 1 88 ? 7.295 2.870 -1.433 1.00 89.69 88 ILE A O 1
ATOM 716 N N . ARG A 1 89 ? 7.583 0.970 -0.280 1.00 89.75 89 ARG A N 1
ATOM 717 C CA . ARG A 1 89 ? 7.077 0.092 -1.349 1.00 89.75 89 ARG A CA 1
ATOM 718 C C . ARG A 1 89 ? 5.732 -0.489 -0.960 1.00 89.75 89 ARG A C 1
ATOM 720 O O . ARG A 1 89 ? 5.600 -1.009 0.143 1.00 89.75 89 ARG A O 1
ATOM 727 N N . PHE A 1 90 ? 4.768 -0.430 -1.871 1.00 91.62 90 PHE A N 1
ATOM 728 C CA . PHE A 1 90 ? 3.497 -1.123 -1.713 1.00 91.62 90 PHE A CA 1
ATOM 729 C C . PHE A 1 90 ? 3.484 -2.393 -2.544 1.00 91.62 90 PHE A C 1
ATOM 731 O O . PHE A 1 90 ? 3.780 -2.358 -3.736 1.00 91.62 90 PHE A O 1
ATOM 738 N N . GLU A 1 91 ? 3.121 -3.492 -1.902 1.00 90.88 91 GLU A N 1
ATOM 739 C CA . GLU A 1 91 ? 3.046 -4.816 -2.508 1.00 90.88 91 GLU A CA 1
ATOM 740 C C . GLU A 1 91 ? 1.743 -5.518 -2.082 1.00 90.88 91 GLU A C 1
ATOM 742 O O . GLU A 1 91 ? 1.081 -5.071 -1.135 1.00 90.88 91 GLU A O 1
ATOM 747 N N . PRO A 1 92 ? 1.343 -6.601 -2.772 1.00 90.94 92 PRO A N 1
ATOM 748 C CA . PRO A 1 92 ? 0.212 -7.427 -2.364 1.00 90.94 92 PRO A CA 1
ATOM 749 C C . PRO A 1 92 ? 0.348 -7.975 -0.939 1.00 90.94 92 PRO A C 1
ATOM 751 O O . PRO A 1 92 ? 1.417 -7.937 -0.317 1.00 90.94 92 PRO A O 1
ATOM 754 N N . SER A 1 93 ? -0.746 -8.539 -0.426 1.00 89.69 93 SER A N 1
ATOM 755 C CA . SER A 1 93 ? -0.737 -9.213 0.868 1.00 89.69 93 SER A CA 1
ATOM 756 C C . SER A 1 93 ? 0.312 -10.336 0.893 1.00 89.69 93 SER A C 1
ATOM 758 O O . SER A 1 93 ? 0.576 -11.018 -0.104 1.00 89.69 93 SER A O 1
ATOM 760 N N . LEU A 1 94 ? 0.935 -10.551 2.053 1.00 85.50 94 LEU A N 1
ATOM 761 C CA . LEU A 1 94 ? 1.917 -11.625 2.208 1.00 85.50 94 LEU A CA 1
ATOM 762 C C . LEU A 1 94 ? 1.345 -13.020 1.861 1.00 85.50 94 LEU A C 1
ATOM 764 O O . LEU A 1 94 ? 2.054 -13.788 1.204 1.00 85.50 94 LEU A O 1
ATOM 768 N N . PRO A 1 95 ? 0.095 -13.368 2.238 1.00 86.56 95 PRO A N 1
ATOM 769 C CA . PRO A 1 95 ? -0.559 -14.584 1.760 1.00 86.56 95 PRO A CA 1
ATOM 770 C C . PRO A 1 95 ? -0.558 -14.733 0.234 1.00 86.56 95 PRO A C 1
ATOM 772 O O . PRO A 1 95 ? -0.241 -15.818 -0.263 1.00 86.56 95 PRO A O 1
ATOM 775 N N . ASP A 1 96 ? -0.840 -13.654 -0.500 1.00 86.00 96 ASP A N 1
ATOM 776 C CA . ASP A 1 96 ? -0.875 -13.665 -1.964 1.00 86.00 96 ASP A CA 1
ATOM 777 C C . ASP A 1 96 ? 0.521 -13.888 -2.544 1.00 86.00 96 ASP A C 1
ATOM 779 O O . ASP A 1 96 ? 0.711 -14.795 -3.356 1.00 86.00 96 ASP A O 1
ATOM 783 N N . LEU A 1 97 ? 1.525 -13.152 -2.059 1.00 83.62 97 LEU A N 1
ATOM 784 C CA . LEU A 1 97 ? 2.918 -13.299 -2.496 1.00 83.62 97 LEU A CA 1
ATOM 785 C C . LEU A 1 97 ? 3.446 -14.724 -2.266 1.00 83.62 97 LEU A C 1
ATOM 787 O O . LEU A 1 97 ? 4.060 -15.329 -3.149 1.00 83.62 97 LEU A O 1
ATOM 791 N N . VAL A 1 98 ? 3.160 -15.302 -1.096 1.00 82.62 98 VAL A N 1
ATOM 792 C CA . VAL A 1 98 ? 3.544 -16.683 -0.770 1.00 82.62 98 VAL A CA 1
ATOM 793 C C . VAL A 1 98 ? 2.786 -17.687 -1.643 1.00 82.62 98 VAL A C 1
ATOM 795 O O . VAL A 1 98 ? 3.358 -18.702 -2.050 1.00 82.62 98 VAL A O 1
ATOM 798 N N . SER A 1 99 ? 1.515 -17.428 -1.965 1.00 82.44 99 SER A N 1
ATOM 799 C CA . SER A 1 99 ? 0.728 -18.296 -2.847 1.00 82.44 99 SER A CA 1
ATOM 800 C C . SER A 1 99 ? 1.308 -18.354 -4.265 1.00 82.44 99 SER A C 1
ATOM 802 O O . SER A 1 99 ? 1.456 -19.448 -4.815 1.00 82.44 99 SER A O 1
ATOM 804 N N . VAL A 1 100 ? 1.732 -17.208 -4.809 1.00 78.44 100 VAL A N 1
ATOM 805 C CA . VAL A 1 100 ? 2.358 -17.101 -6.133 1.00 78.44 100 VAL A CA 1
ATOM 806 C C . VAL A 1 100 ? 3.687 -17.854 -6.154 1.00 78.44 100 VAL A C 1
ATOM 808 O O . VAL A 1 100 ? 3.918 -18.670 -7.047 1.00 78.44 100 VAL A O 1
ATOM 811 N N . LEU A 1 101 ? 4.525 -17.675 -5.132 1.00 74.81 101 LEU A N 1
ATOM 812 C CA . LEU A 1 101 ? 5.808 -18.376 -5.018 1.00 74.81 101 LEU A CA 1
ATOM 813 C C . LEU A 1 101 ? 5.628 -19.901 -4.897 1.00 74.81 101 LEU A C 1
ATOM 815 O O . LEU A 1 101 ? 6.334 -20.695 -5.530 1.00 74.81 101 LEU A O 1
ATOM 819 N N . ASN A 1 102 ? 4.628 -20.339 -4.132 1.00 76.62 102 ASN A N 1
ATOM 820 C CA . ASN A 1 102 ? 4.264 -21.752 -4.041 1.00 76.62 102 ASN A CA 1
ATOM 821 C C . ASN A 1 102 ? 3.729 -22.303 -5.375 1.00 76.62 102 ASN A C 1
ATOM 823 O O . ASN A 1 102 ? 3.992 -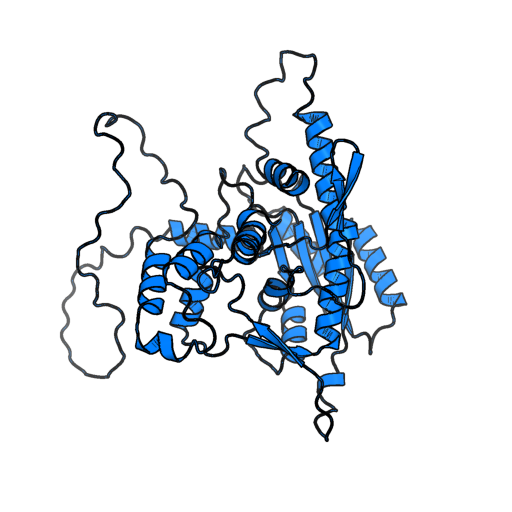23.458 -5.705 1.00 76.62 102 ASN A O 1
ATOM 827 N N . ALA A 1 103 ? 3.001 -21.505 -6.159 1.00 74.56 103 ALA A N 1
ATOM 828 C CA . ALA A 1 103 ? 2.542 -21.907 -7.487 1.00 74.56 103 ALA A CA 1
ATOM 829 C C . ALA A 1 103 ? 3.712 -22.035 -8.479 1.00 74.56 103 ALA A C 1
ATOM 831 O O . ALA A 1 103 ? 3.792 -23.023 -9.211 1.00 74.56 103 ALA A O 1
ATOM 832 N N . GLN A 1 104 ? 4.661 -21.095 -8.454 1.00 67.69 104 GLN A N 1
ATOM 833 C CA . GLN A 1 104 ? 5.863 -21.129 -9.292 1.00 67.69 104 GLN A CA 1
ATOM 834 C C . GLN A 1 104 ? 6.752 -22.344 -8.974 1.00 67.69 104 GLN A C 1
ATOM 836 O O . GLN A 1 104 ? 7.175 -23.059 -9.883 1.00 67.69 104 GLN A O 1
ATOM 841 N N . SER A 1 105 ? 6.970 -22.649 -7.691 1.00 64.56 105 SER A N 1
ATOM 842 C CA . SER A 1 105 ? 7.784 -23.802 -7.262 1.00 64.56 105 SER A CA 1
ATOM 843 C C . SER A 1 105 ? 7.151 -25.171 -7.549 1.00 64.56 105 SER A C 1
ATOM 845 O O . SER A 1 105 ? 7.866 -26.172 -7.619 1.00 64.56 105 SER A O 1
ATOM 847 N N . ARG A 1 106 ? 5.828 -25.242 -7.758 1.00 58.88 106 ARG A N 1
ATOM 848 C CA . ARG A 1 106 ? 5.120 -26.472 -8.164 1.00 58.88 106 ARG A CA 1
ATOM 849 C C . ARG A 1 106 ? 5.215 -26.773 -9.663 1.00 58.88 106 ARG A C 1
ATOM 851 O O . ARG A 1 106 ? 4.915 -27.898 -10.060 1.00 58.88 106 ARG A O 1
ATOM 858 N N . ASN A 1 107 ? 5.696 -25.833 -10.479 1.00 49.03 107 ASN A N 1
ATOM 859 C CA . ASN A 1 107 ? 5.791 -25.970 -11.936 1.00 49.03 107 ASN A CA 1
ATOM 860 C C . ASN A 1 107 ? 7.139 -26.436 -12.557 1.00 49.03 107 ASN A C 1
ATOM 862 O O . ASN A 1 107 ? 7.317 -26.227 -13.755 1.00 49.03 107 ASN A O 1
ATOM 866 N N . PRO A 1 108 ? 8.082 -27.137 -11.887 1.00 45.78 108 PRO A N 1
ATOM 867 C CA . PRO A 1 108 ? 9.312 -27.560 -12.561 1.00 45.78 108 PRO A CA 1
ATOM 868 C C . PRO A 1 108 ? 9.184 -28.851 -13.401 1.00 45.78 108 PRO A C 1
ATOM 870 O O . PRO A 1 108 ? 10.185 -29.280 -13.970 1.00 45.78 108 PRO A O 1
ATOM 873 N N . LYS A 1 109 ? 8.018 -29.529 -13.473 1.00 35.94 109 LYS A N 1
ATOM 874 C CA . LYS A 1 109 ? 7.939 -30.921 -13.995 1.00 35.94 109 LYS A CA 1
ATOM 875 C C . LYS A 1 109 ? 6.744 -31.314 -14.886 1.00 35.94 109 LYS A C 1
ATOM 877 O O . LYS A 1 109 ? 6.525 -32.507 -15.061 1.00 35.94 109 LYS A O 1
ATOM 882 N N . ASN A 1 110 ? 6.022 -30.386 -15.518 1.00 31.16 110 ASN A N 1
ATOM 883 C CA . ASN A 1 110 ? 4.894 -30.746 -16.406 1.00 31.16 110 ASN A CA 1
ATOM 884 C C . ASN A 1 110 ? 5.078 -30.393 -17.896 1.00 31.16 110 ASN A C 1
ATOM 886 O O . ASN A 1 110 ? 4.096 -30.175 -18.596 1.00 31.16 110 ASN A O 1
ATOM 890 N N . SER A 1 111 ? 6.310 -30.404 -18.421 1.00 34.56 111 SER A N 1
ATOM 891 C CA . SER A 1 111 ? 6.547 -30.332 -19.879 1.00 34.56 111 SER A CA 1
ATOM 892 C C . SER A 1 111 ? 6.992 -31.646 -20.532 1.00 34.56 111 SER A C 1
ATOM 894 O O . SER A 1 111 ? 7.151 -31.672 -21.746 1.00 34.56 111 SER A O 1
ATOM 896 N N . ASN A 1 112 ? 7.187 -32.738 -19.779 1.00 32.59 112 ASN A N 1
ATOM 897 C CA . ASN A 1 112 ? 7.863 -33.936 -20.308 1.00 32.59 112 ASN A CA 1
ATOM 898 C C . ASN A 1 112 ? 7.043 -35.235 -20.293 1.00 32.59 112 ASN A C 1
ATOM 900 O O . ASN A 1 112 ? 7.629 -36.297 -20.452 1.00 32.59 112 ASN A O 1
ATOM 904 N N . ASN A 1 113 ? 5.717 -35.194 -20.143 1.00 33.38 113 ASN A N 1
ATOM 905 C CA . ASN A 1 113 ? 4.885 -36.392 -20.310 1.00 33.38 113 ASN A CA 1
ATOM 906 C C . ASN A 1 113 ? 3.518 -36.053 -20.923 1.00 33.38 113 ASN A C 1
ATOM 908 O O . ASN A 1 113 ? 2.505 -36.027 -20.230 1.00 33.38 113 ASN A O 1
ATOM 912 N N . LEU A 1 114 ? 3.481 -35.850 -22.243 1.00 30.84 114 LEU A N 1
ATOM 913 C CA . LEU A 1 114 ? 2.324 -36.270 -23.031 1.00 30.84 114 LEU A CA 1
ATOM 914 C C . LEU A 1 114 ? 2.738 -37.504 -23.829 1.00 30.84 114 LEU A C 1
ATOM 916 O O . LEU A 1 114 ? 3.540 -37.428 -24.760 1.00 30.84 114 LEU A O 1
ATOM 920 N N . GLY A 1 115 ? 2.209 -38.648 -23.399 1.00 28.56 115 GLY A N 1
ATOM 921 C CA . GLY A 1 115 ? 2.286 -39.900 -24.130 1.00 28.56 115 GLY A CA 1
ATOM 922 C C . GLY A 1 115 ? 1.690 -39.749 -25.525 1.00 28.56 115 GLY A C 1
ATOM 923 O O . GLY A 1 115 ? 0.719 -39.020 -25.737 1.00 28.56 115 GLY A O 1
ATOM 924 N N . GLY A 1 116 ? 2.305 -40.446 -26.474 1.00 32.78 116 GLY A N 1
ATOM 925 C CA . GLY A 1 116 ? 1.832 -40.518 -27.842 1.00 32.78 116 GLY A CA 1
ATOM 926 C C . GLY A 1 116 ? 0.399 -41.034 -27.915 1.00 32.78 116 GLY A C 1
ATOM 927 O O . GLY A 1 116 ? 0.060 -42.073 -27.355 1.00 32.78 116 GLY A O 1
ATOM 928 N N . SER A 1 117 ? -0.420 -40.324 -28.677 1.00 27.14 117 SER A N 1
ATOM 929 C CA . SER A 1 117 ? -1.521 -40.924 -29.408 1.00 27.14 117 SER A CA 1
ATOM 930 C C . SER A 1 117 ? -1.676 -40.158 -30.712 1.00 27.14 117 SER A C 1
ATOM 932 O O . SER A 1 117 ? -1.868 -38.942 -30.725 1.00 27.14 117 SER A O 1
ATOM 934 N N . ASN A 1 118 ? -1.500 -40.887 -31.808 1.00 33.97 118 ASN A N 1
ATOM 935 C CA . ASN A 1 118 ? -1.722 -40.423 -33.164 1.00 33.97 118 ASN A CA 1
ATOM 936 C C . ASN A 1 118 ? -3.155 -39.905 -33.303 1.00 33.97 118 ASN A C 1
ATOM 938 O O . ASN A 1 118 ? -4.084 -40.631 -32.964 1.00 33.97 118 ASN A O 1
ATOM 942 N N . ASN A 1 119 ? -3.333 -38.717 -33.883 1.00 29.38 119 ASN A N 1
ATOM 943 C CA . ASN A 1 119 ? -4.415 -38.496 -34.836 1.00 29.38 119 ASN A CA 1
ATOM 944 C C . ASN A 1 119 ? -4.148 -37.275 -35.718 1.00 29.38 119 ASN A C 1
ATOM 946 O O . ASN A 1 119 ? -4.010 -36.138 -35.276 1.00 29.38 119 ASN A O 1
ATOM 950 N N . THR A 1 120 ? -4.086 -37.583 -37.002 1.00 31.75 120 THR A N 1
ATOM 951 C CA . THR A 1 120 ? -4.120 -36.722 -38.173 1.00 31.75 120 THR A CA 1
ATOM 952 C C . THR A 1 120 ? -5.408 -35.896 -38.190 1.00 31.75 120 THR A C 1
ATOM 954 O O . THR A 1 120 ? -6.487 -36.475 -38.079 1.00 31.75 120 THR A O 1
ATOM 957 N N . SER A 1 121 ? -5.320 -34.579 -38.405 1.00 28.89 121 SER A N 1
ATOM 958 C CA . SER A 1 121 ? -6.192 -33.832 -39.334 1.00 28.89 121 SER A CA 1
ATOM 959 C C . SER A 1 121 ? -5.832 -32.348 -39.414 1.00 28.89 121 SER A C 1
ATOM 961 O O . SER A 1 121 ? -5.655 -31.664 -38.411 1.00 28.89 121 SER A O 1
ATOM 963 N N . ASN A 1 122 ? -5.754 -31.882 -40.658 1.00 30.66 122 ASN A N 1
ATOM 964 C CA . ASN A 1 122 ? -5.603 -30.502 -41.101 1.00 30.66 122 ASN A CA 1
ATOM 965 C C . ASN A 1 122 ? -6.767 -29.603 -40.646 1.00 30.66 122 ASN A C 1
ATOM 967 O O . ASN A 1 122 ? -7.921 -29.989 -40.809 1.00 30.66 122 ASN A O 1
ATOM 971 N N . ASN A 1 123 ? -6.475 -28.362 -40.239 1.00 29.91 123 ASN A N 1
ATOM 972 C CA . ASN A 1 123 ? -6.962 -27.175 -40.956 1.00 29.91 123 ASN A CA 1
ATOM 973 C C . ASN A 1 123 ? -6.333 -25.875 -40.433 1.00 29.91 123 ASN A C 1
ATOM 975 O O . ASN A 1 123 ? -6.188 -25.658 -39.233 1.00 29.91 123 ASN A O 1
ATOM 979 N N . ASN A 1 124 ? -5.972 -25.022 -41.390 1.00 31.62 124 ASN A N 1
ATOM 980 C CA . ASN A 1 124 ? -5.367 -23.707 -41.222 1.00 31.62 124 ASN A CA 1
ATOM 981 C C . ASN A 1 124 ? -6.331 -22.722 -40.551 1.00 31.62 124 ASN A C 1
ATOM 983 O O . ASN A 1 124 ? -7.456 -22.590 -41.019 1.00 31.62 124 ASN A O 1
ATOM 987 N N . ASN A 1 125 ? -5.849 -21.986 -39.544 1.00 30.44 125 ASN A N 1
ATOM 988 C CA . ASN A 1 125 ? -6.263 -20.618 -39.216 1.00 30.44 125 ASN A CA 1
ATOM 989 C C . ASN A 1 125 ? -5.141 -19.936 -38.410 1.00 30.44 125 ASN A C 1
ATOM 991 O O . ASN A 1 125 ? -4.616 -20.494 -37.449 1.00 30.44 125 ASN A O 1
ATOM 995 N N . ASN A 1 126 ? -4.745 -18.743 -38.857 1.00 38.22 126 ASN A N 1
ATOM 996 C CA . ASN A 1 126 ? -3.579 -17.993 -38.392 1.00 38.22 126 ASN A CA 1
ATOM 997 C C . ASN A 1 126 ? -3.796 -17.380 -36.998 1.00 38.22 126 ASN A C 1
ATOM 999 O O . ASN A 1 126 ? -4.290 -16.262 -36.880 1.00 38.22 126 ASN A O 1
ATOM 1003 N N . GLY A 1 127 ? -3.373 -18.096 -35.955 1.00 26.97 127 GLY A N 1
ATOM 1004 C CA . GLY A 1 127 ? -3.059 -17.550 -34.633 1.00 26.97 127 GLY A CA 1
ATOM 1005 C C . GLY A 1 127 ? -1.560 -17.706 -34.381 1.00 26.97 127 GLY A C 1
ATOM 1006 O O . GLY A 1 127 ? -1.037 -18.817 -34.463 1.00 26.97 127 GLY A O 1
ATOM 1007 N N . LEU A 1 128 ? -0.851 -16.599 -34.151 1.00 31.11 128 LEU A N 1
ATOM 1008 C CA . LEU A 1 128 ? 0.605 -16.571 -33.999 1.00 31.11 128 LEU A CA 1
ATOM 1009 C C . LEU A 1 128 ? 1.023 -17.370 -32.745 1.00 31.11 128 LEU A C 1
ATOM 1011 O O . LEU A 1 128 ? 0.847 -16.937 -31.610 1.00 31.11 128 LEU A O 1
ATOM 1015 N N . LEU A 1 129 ? 1.538 -18.579 -32.970 1.00 28.91 129 LEU A N 1
ATOM 1016 C CA . LEU A 1 129 ? 1.965 -19.548 -31.960 1.00 28.91 129 LEU A CA 1
ATOM 1017 C C . LEU A 1 129 ? 3.292 -19.134 -31.302 1.00 28.91 129 LEU A C 1
ATOM 1019 O O . LEU A 1 129 ? 4.357 -19.270 -31.903 1.00 28.91 129 LEU A O 1
ATOM 1023 N N . LEU A 1 130 ? 3.245 -18.752 -30.024 1.00 35.91 130 LEU A N 1
ATOM 1024 C CA . LEU A 1 130 ? 4.412 -18.474 -29.173 1.00 35.91 130 LEU A CA 1
ATOM 1025 C C . LEU A 1 130 ? 5.117 -19.749 -28.648 1.00 35.91 130 LEU A C 1
ATOM 1027 O O . LEU A 1 130 ? 5.618 -19.767 -27.532 1.00 35.91 130 LEU A O 1
ATOM 1031 N N . ASN A 1 131 ? 5.165 -20.834 -29.432 1.00 33.16 131 ASN A N 1
ATOM 1032 C CA . ASN A 1 131 ? 5.666 -22.143 -28.971 1.00 33.16 131 ASN A CA 1
ATOM 1033 C C . ASN A 1 131 ? 6.833 -22.717 -29.790 1.00 33.16 131 ASN A C 1
ATOM 1035 O O . ASN A 1 131 ? 7.080 -23.923 -29.764 1.00 33.16 131 ASN A O 1
ATOM 1039 N N . LYS A 1 132 ? 7.587 -21.887 -30.520 1.00 29.56 132 LYS A N 1
ATOM 1040 C CA . LYS A 1 132 ? 8.690 -22.397 -31.351 1.00 29.56 132 LYS A CA 1
ATOM 1041 C C . LYS A 1 132 ? 9.943 -21.528 -31.358 1.00 29.56 132 LYS A C 1
ATOM 1043 O O . LYS A 1 132 ? 10.424 -21.180 -32.423 1.00 29.56 132 LYS A O 1
ATOM 1048 N N . LEU A 1 133 ? 10.509 -21.245 -30.184 1.00 29.70 133 LEU A N 1
ATOM 1049 C CA . LEU A 1 133 ? 11.913 -20.824 -30.048 1.00 29.70 133 LEU A CA 1
ATOM 1050 C C . LEU A 1 133 ? 12.562 -21.404 -28.773 1.00 29.70 133 LEU A C 1
ATOM 1052 O O . LEU A 1 133 ? 13.270 -20.710 -28.057 1.00 29.70 133 LEU A O 1
ATOM 1056 N N . ASN A 1 134 ? 12.370 -22.701 -28.508 1.00 30.66 134 ASN A N 1
ATOM 1057 C CA . ASN A 1 134 ? 13.342 -23.466 -27.716 1.00 30.66 134 ASN A CA 1
ATOM 1058 C C . ASN A 1 134 ? 14.411 -24.006 -28.672 1.00 30.66 134 ASN A C 1
ATOM 1060 O O . ASN A 1 134 ? 14.421 -25.181 -29.033 1.00 30.66 134 ASN A O 1
ATOM 1064 N N . SER A 1 135 ? 15.286 -23.115 -29.137 1.00 28.75 135 SER A N 1
ATOM 1065 C CA . SER A 1 135 ? 16.571 -23.504 -29.707 1.00 28.75 135 SER A CA 1
ATOM 1066 C C . SER A 1 135 ? 17.602 -23.503 -28.586 1.00 28.75 135 SER A C 1
ATOM 1068 O O . SER A 1 135 ? 17.903 -22.465 -28.003 1.00 28.75 135 SER A O 1
ATOM 1070 N N . ASN A 1 136 ? 18.106 -24.698 -28.295 1.00 35.62 136 ASN A N 1
ATOM 1071 C CA . ASN A 1 136 ? 19.260 -24.978 -27.454 1.00 35.62 136 ASN A CA 1
ATOM 1072 C C . ASN A 1 136 ? 20.395 -23.964 -27.663 1.00 35.62 136 ASN A C 1
ATOM 1074 O O . ASN A 1 136 ? 21.025 -24.004 -28.715 1.00 35.62 136 ASN A O 1
ATOM 1078 N N . SER A 1 137 ? 20.682 -23.139 -26.651 1.00 34.41 137 SER A N 1
ATOM 1079 C CA . SER A 1 137 ? 22.039 -22.726 -26.249 1.00 34.41 137 SER A CA 1
ATOM 1080 C C . SER A 1 137 ? 21.984 -21.589 -25.221 1.00 34.41 137 SER A C 1
ATOM 1082 O O . SER A 1 137 ? 22.160 -20.427 -25.572 1.00 34.41 137 SER A O 1
ATOM 1084 N N . SER A 1 138 ? 21.812 -21.932 -23.947 1.00 29.36 138 SER A N 1
ATOM 1085 C CA . SER A 1 138 ? 22.318 -21.112 -22.842 1.00 29.36 138 SER A CA 1
ATOM 1086 C C . SER A 1 138 ? 22.879 -22.077 -21.799 1.00 29.36 138 SER A C 1
ATOM 1088 O O . SER A 1 138 ? 22.123 -22.911 -21.295 1.00 29.36 138 SER A O 1
ATOM 1090 N N . PRO A 1 139 ? 24.191 -22.052 -21.500 1.00 31.03 139 PRO A N 1
ATOM 1091 C CA . PRO A 1 139 ? 24.714 -22.818 -20.386 1.00 31.03 139 PRO A CA 1
ATOM 1092 C C . PRO A 1 139 ? 24.104 -22.220 -19.122 1.00 31.03 139 PRO A C 1
ATOM 1094 O O . PRO A 1 139 ? 24.132 -21.007 -18.915 1.00 31.03 139 PRO A O 1
ATOM 1097 N N . SER A 1 140 ? 23.518 -23.068 -18.285 1.00 31.62 140 SER A N 1
ATOM 1098 C CA . SER A 1 140 ? 23.104 -22.685 -16.946 1.00 31.62 140 SER A CA 1
ATOM 1099 C C . SER A 1 140 ? 24.302 -22.057 -16.227 1.00 31.62 140 SER A C 1
ATOM 1101 O O . SER A 1 140 ? 25.240 -22.768 -15.865 1.00 31.62 140 SER A O 1
ATOM 1103 N N . LEU A 1 141 ? 24.280 -20.744 -15.981 1.00 30.05 141 LEU A N 1
ATOM 1104 C CA . LEU A 1 141 ? 25.204 -20.062 -15.062 1.00 30.05 141 LEU A CA 1
ATOM 1105 C C . LEU A 1 141 ? 24.861 -20.391 -13.594 1.00 30.05 141 LEU A C 1
ATOM 1107 O O . LEU A 1 141 ? 24.825 -19.544 -12.710 1.00 30.05 141 LEU A O 1
ATOM 1111 N N . SER A 1 142 ? 24.603 -21.666 -13.335 1.00 34.94 142 SER A N 1
ATOM 1112 C CA . SER A 1 142 ? 24.411 -22.256 -12.022 1.00 34.94 142 SER A CA 1
ATOM 1113 C C . SER A 1 142 ? 25.212 -23.552 -12.000 1.00 34.94 142 SER A C 1
ATOM 1115 O O . SER A 1 142 ? 24.646 -24.628 -12.168 1.00 34.94 142 SER A O 1
ATOM 1117 N N . ASN A 1 143 ? 26.542 -23.410 -11.956 1.00 36.72 143 ASN A N 1
ATOM 1118 C CA . ASN A 1 143 ? 27.530 -24.336 -11.379 1.00 36.72 143 ASN A CA 1
ATOM 1119 C C . ASN A 1 143 ? 28.916 -24.078 -11.988 1.00 36.72 143 ASN A C 1
ATOM 1121 O O . ASN A 1 143 ? 29.377 -24.795 -12.868 1.00 36.72 143 ASN A O 1
ATOM 1125 N N . SER A 1 144 ? 29.616 -23.072 -11.469 1.00 30.28 144 SER A N 1
ATOM 1126 C CA . SER A 1 144 ? 31.082 -23.076 -11.464 1.00 30.28 144 SER A CA 1
ATOM 1127 C C . SER A 1 144 ? 31.564 -22.820 -10.038 1.00 30.28 144 SER A C 1
ATOM 1129 O O . SER A 1 144 ? 32.212 -21.822 -9.735 1.00 30.28 144 SER A O 1
ATOM 1131 N N . ILE A 1 145 ? 31.180 -23.723 -9.139 1.00 35.50 145 ILE A N 1
ATOM 1132 C CA . ILE A 1 145 ? 31.934 -23.977 -7.917 1.00 35.50 145 ILE A CA 1
ATOM 1133 C C . ILE A 1 145 ? 32.532 -25.365 -8.138 1.00 35.50 145 ILE A C 1
ATOM 1135 O O . ILE A 1 145 ? 31.806 -26.341 -8.299 1.00 35.50 145 ILE A O 1
ATOM 1139 N N . THR A 1 146 ? 33.851 -25.361 -8.298 1.00 32.72 146 THR A N 1
ATOM 1140 C CA . THR A 1 146 ? 34.820 -26.464 -8.317 1.00 32.72 146 THR A CA 1
ATOM 1141 C C . THR A 1 146 ? 34.291 -27.869 -7.982 1.00 32.72 146 THR A C 1
ATOM 1143 O O . THR A 1 146 ? 33.677 -28.098 -6.941 1.00 32.72 146 THR A O 1
ATOM 1146 N N . GLU A 1 147 ? 34.617 -28.830 -8.857 1.00 34.34 147 GLU A N 1
ATOM 1147 C CA . GLU A 1 147 ? 34.289 -30.267 -8.812 1.00 34.34 147 GLU A CA 1
ATOM 1148 C C . GLU A 1 147 ? 34.899 -31.064 -7.629 1.00 34.34 147 GLU A C 1
ATOM 1150 O O . GLU A 1 147 ? 35.390 -32.173 -7.816 1.00 34.34 147 GLU A O 1
ATOM 1155 N N . GLU A 1 148 ? 34.847 -30.572 -6.390 1.00 33.31 148 GLU A N 1
ATOM 1156 C CA . GLU A 1 148 ? 35.386 -31.313 -5.230 1.00 33.31 148 GLU A CA 1
ATOM 1157 C C . GLU A 1 148 ? 34.413 -31.550 -4.066 1.00 33.31 148 GLU A C 1
ATOM 1159 O O . GLU A 1 148 ? 34.803 -32.076 -3.029 1.00 33.31 148 GLU A O 1
ATOM 1164 N N . PHE A 1 149 ? 33.112 -31.293 -4.233 1.00 32.84 149 PHE A N 1
ATOM 1165 C CA . PHE A 1 149 ? 32.110 -31.652 -3.215 1.00 32.84 149 PHE A CA 1
ATOM 1166 C C . PHE A 1 149 ? 30.930 -32.432 -3.799 1.00 32.84 149 PHE A C 1
ATOM 1168 O O . PHE A 1 149 ? 29.773 -32.034 -3.702 1.00 32.84 149 PHE A O 1
ATOM 1175 N N . LYS A 1 150 ? 31.209 -33.605 -4.379 1.00 30.89 150 LYS A N 1
ATOM 1176 C CA . LYS A 1 150 ? 30.178 -34.523 -4.899 1.00 30.89 150 LYS A CA 1
ATOM 1177 C C . LYS A 1 150 ? 29.626 -35.504 -3.855 1.00 30.89 150 LYS A C 1
ATOM 1179 O O . LYS A 1 150 ? 29.178 -36.592 -4.201 1.00 30.89 150 LYS A O 1
ATOM 1184 N N . THR A 1 151 ? 29.617 -35.117 -2.579 1.00 36.38 151 THR A N 1
ATOM 1185 C CA . THR A 1 151 ? 28.964 -35.881 -1.506 1.00 36.38 151 THR A CA 1
ATOM 1186 C C . THR A 1 151 ? 28.403 -34.958 -0.423 1.00 36.38 151 THR A C 1
ATOM 1188 O O . THR A 1 151 ? 28.997 -34.839 0.648 1.00 36.38 151 THR A O 1
ATOM 1191 N N . ARG A 1 152 ? 27.253 -34.309 -0.659 1.00 31.84 152 ARG A N 1
ATOM 1192 C CA . ARG A 1 152 ? 26.311 -33.968 0.426 1.00 31.84 152 ARG A CA 1
ATOM 1193 C C . ARG A 1 152 ? 24.981 -33.408 -0.077 1.00 31.84 152 ARG A C 1
ATOM 1195 O O . ARG A 1 152 ? 24.964 -32.371 -0.718 1.00 31.84 152 ARG A O 1
ATOM 1202 N N . SER A 1 153 ? 23.911 -34.065 0.378 1.00 33.78 153 SER A N 1
ATOM 1203 C CA . SER A 1 153 ? 22.531 -33.583 0.519 1.00 33.78 153 SER A CA 1
ATOM 1204 C C . SER A 1 153 ? 21.812 -33.166 -0.764 1.00 33.78 153 SER A C 1
ATOM 1206 O O . SER A 1 153 ? 22.209 -32.225 -1.437 1.00 33.78 153 SER A O 1
ATOM 1208 N N . GLU A 1 154 ? 20.669 -33.799 -1.028 1.00 36.47 154 GLU A N 1
ATOM 1209 C CA . GLU A 1 154 ? 19.585 -33.204 -1.812 1.00 36.47 154 GLU A CA 1
ATOM 1210 C C . GLU A 1 154 ? 19.230 -31.852 -1.170 1.00 36.47 154 GLU A C 1
ATOM 1212 O O . GLU A 1 154 ? 18.507 -31.770 -0.179 1.00 36.47 154 GLU A O 1
ATOM 1217 N N . GLY A 1 155 ? 19.876 -30.786 -1.637 1.00 36.59 155 GLY A N 1
ATOM 1218 C CA . GLY A 1 155 ? 19.618 -29.430 -1.190 1.00 36.59 155 GLY A CA 1
ATOM 1219 C C . GLY A 1 155 ? 18.326 -28.962 -1.832 1.00 36.59 155 GLY A C 1
ATOM 1220 O O . GLY A 1 155 ? 18.190 -29.010 -3.054 1.00 36.59 155 GLY A O 1
ATOM 1221 N N . VAL A 1 156 ? 17.376 -28.509 -1.015 1.00 47.81 156 VAL A N 1
ATOM 1222 C CA . VAL A 1 156 ? 16.249 -27.713 -1.508 1.00 47.81 156 VAL A CA 1
ATOM 1223 C C . VAL A 1 156 ? 16.847 -26.562 -2.330 1.00 47.81 156 VAL A C 1
ATOM 1225 O O . VAL A 1 156 ? 17.734 -25.877 -1.809 1.00 47.81 156 VAL A O 1
ATOM 1228 N N . PRO A 1 157 ? 16.448 -26.371 -3.602 1.00 55.03 157 PRO A N 1
ATOM 1229 C CA . PRO A 1 157 ? 16.989 -25.292 -4.418 1.00 55.03 157 PRO A CA 1
ATOM 1230 C C . PRO A 1 157 ? 16.768 -23.964 -3.690 1.00 55.03 157 PRO A C 1
ATOM 1232 O O . PRO A 1 157 ? 15.678 -23.705 -3.181 1.00 55.03 157 PRO A O 1
ATOM 1235 N N . LEU A 1 158 ? 17.819 -23.147 -3.591 1.00 59.00 158 LEU A N 1
ATOM 1236 C CA . LEU A 1 158 ? 17.717 -21.813 -3.005 1.00 59.00 158 LEU A CA 1
ATOM 1237 C C . LEU A 1 158 ? 16.696 -21.005 -3.813 1.00 59.00 158 LEU A C 1
ATOM 1239 O O . LEU A 1 158 ? 16.803 -20.933 -5.038 1.00 59.00 158 LEU A O 1
ATOM 1243 N N . ASN A 1 159 ? 15.721 -20.406 -3.128 1.00 65.50 159 ASN A N 1
ATOM 1244 C CA . ASN A 1 159 ? 14.762 -19.509 -3.766 1.00 65.50 159 ASN A CA 1
ATOM 1245 C C . ASN A 1 159 ? 15.534 -18.334 -4.381 1.00 65.50 159 ASN A C 1
ATOM 1247 O O . ASN A 1 159 ? 16.223 -17.605 -3.669 1.00 65.50 159 ASN A O 1
ATOM 1251 N N . GLN A 1 160 ? 15.463 -18.190 -5.702 1.00 70.69 160 GLN A N 1
ATOM 1252 C CA . GLN A 1 160 ? 16.064 -17.068 -6.424 1.00 70.69 160 GLN A CA 1
ATOM 1253 C C . GLN A 1 160 ? 15.179 -15.835 -6.259 1.00 70.69 160 GLN A C 1
ATOM 1255 O O . GLN A 1 160 ? 13.971 -15.980 -6.305 1.00 70.69 160 GLN A O 1
ATOM 1260 N N . LEU A 1 161 ? 15.753 -14.636 -6.124 1.00 72.88 161 LEU A N 1
ATOM 1261 C CA . LEU A 1 161 ? 14.979 -13.399 -5.928 1.00 72.88 161 LEU A CA 1
ATOM 1262 C C . LEU A 1 161 ? 14.122 -13.016 -7.142 1.00 72.88 161 LEU A C 1
ATOM 1264 O O . LEU A 1 161 ? 13.135 -12.304 -7.011 1.00 72.88 161 LEU A O 1
ATOM 1268 N N . PHE A 1 162 ? 14.488 -13.467 -8.333 1.00 75.62 162 PHE A N 1
ATOM 1269 C CA . PHE A 1 162 ? 13.727 -13.242 -9.554 1.00 75.62 162 PHE A CA 1
ATOM 1270 C C . PHE A 1 162 ? 13.956 -14.401 -10.516 1.00 75.62 162 PHE A C 1
ATOM 1272 O O . PHE A 1 162 ? 14.944 -15.133 -10.422 1.00 75.62 162 PHE A O 1
ATOM 1279 N N . SER A 1 163 ? 13.041 -14.558 -11.466 1.00 80.94 163 SER A N 1
ATOM 1280 C CA . SER A 1 163 ? 13.165 -15.562 -12.513 1.00 80.94 163 SER A CA 1
ATOM 1281 C C . SER A 1 163 ? 14.125 -15.085 -13.606 1.00 80.94 163 SER A C 1
ATOM 1283 O O . SER A 1 163 ? 13.865 -14.107 -14.311 1.00 80.94 163 SER A O 1
ATOM 1285 N N . ILE A 1 164 ? 15.241 -15.799 -13.776 1.00 82.56 164 ILE A N 1
ATOM 1286 C CA . ILE A 1 164 ? 16.239 -15.503 -14.818 1.00 82.56 164 ILE A CA 1
ATOM 1287 C C . ILE A 1 164 ? 15.610 -15.592 -16.217 1.00 82.56 164 ILE A C 1
ATOM 1289 O O . ILE A 1 164 ? 15.900 -14.762 -17.076 1.00 82.56 164 ILE A O 1
ATOM 1293 N N . SER A 1 165 ? 14.713 -16.558 -16.442 1.00 83.38 165 SER A N 1
ATOM 1294 C CA . SER A 1 165 ? 14.016 -16.702 -17.724 1.00 83.38 165 SER A CA 1
ATOM 1295 C C . SER A 1 165 ? 13.069 -15.534 -17.990 1.00 83.38 165 SER A C 1
ATOM 1297 O O . SER A 1 165 ? 13.012 -15.040 -19.113 1.00 83.38 165 SER A O 1
ATOM 1299 N N . SER A 1 166 ? 12.378 -15.046 -16.957 1.00 84.81 166 SER A N 1
ATOM 1300 C CA . SER A 1 166 ? 11.518 -13.866 -17.065 1.00 84.81 166 SER A CA 1
ATOM 1301 C C . SER A 1 166 ? 12.331 -12.632 -17.468 1.00 84.81 166 SER A C 1
ATOM 1303 O O . SER A 1 166 ? 11.967 -11.909 -18.397 1.00 84.81 166 SER A O 1
ATOM 1305 N N . LEU A 1 167 ? 13.486 -12.431 -16.830 1.00 85.62 167 LEU A N 1
ATOM 1306 C CA . LEU A 1 167 ? 14.381 -11.325 -17.153 1.00 85.62 167 LEU A CA 1
ATOM 1307 C C . LEU A 1 167 ? 14.918 -11.413 -18.586 1.00 85.62 167 LEU A C 1
ATOM 1309 O O . LEU A 1 167 ? 14.966 -10.408 -19.290 1.00 85.62 167 LEU A O 1
ATOM 1313 N N . GLU A 1 168 ? 15.286 -12.609 -19.047 1.00 86.00 168 GLU A N 1
ATOM 1314 C CA . GLU A 1 168 ? 15.755 -12.814 -20.419 1.00 86.00 168 GLU A CA 1
ATOM 1315 C C . GLU A 1 168 ? 14.674 -12.467 -21.453 1.00 86.00 168 GLU A C 1
ATOM 1317 O O . GLU A 1 168 ? 14.954 -11.763 -22.426 1.00 86.00 168 GLU A O 1
ATOM 1322 N N . VAL A 1 169 ? 13.434 -12.921 -21.239 1.00 86.44 169 VAL A N 1
ATOM 1323 C CA . VAL A 1 169 ? 12.300 -12.603 -22.123 1.00 86.44 169 VAL A CA 1
ATOM 1324 C C . VAL A 1 169 ? 12.059 -11.094 -22.166 1.00 86.44 169 VAL A C 1
ATOM 1326 O O . VAL A 1 169 ? 11.921 -10.530 -23.254 1.00 86.44 169 VAL A O 1
ATOM 1329 N N . TYR A 1 170 ? 12.081 -10.431 -21.008 1.00 84.94 170 TYR A N 1
ATOM 1330 C CA . TYR A 1 170 ? 11.924 -8.981 -20.918 1.00 84.94 170 TYR A CA 1
ATOM 1331 C C . TYR A 1 170 ? 13.027 -8.235 -21.684 1.00 84.94 170 TYR A C 1
ATOM 1333 O O . TYR A 1 170 ? 12.739 -7.369 -22.511 1.00 84.94 170 TYR A O 1
ATOM 1341 N N . LEU A 1 171 ? 14.295 -8.604 -21.482 1.00 85.12 171 LEU A N 1
ATOM 1342 C CA . LEU A 1 171 ? 15.414 -7.966 -22.176 1.00 85.12 171 LEU A CA 1
ATOM 1343 C C . LEU A 1 171 ? 15.382 -8.196 -23.687 1.00 85.12 171 LEU A C 1
ATOM 1345 O O . LEU A 1 171 ? 15.708 -7.281 -24.438 1.00 85.12 171 LEU A O 1
ATOM 1349 N N . ARG A 1 172 ? 14.958 -9.379 -24.153 1.00 84.62 172 ARG A N 1
ATOM 1350 C CA . ARG A 1 172 ? 14.756 -9.641 -25.589 1.00 84.62 172 ARG A CA 1
ATOM 1351 C C . ARG A 1 172 ? 13.665 -8.749 -26.173 1.00 84.62 172 ARG A C 1
ATOM 1353 O O . ARG A 1 172 ? 13.845 -8.219 -27.265 1.00 84.62 172 ARG A O 1
ATOM 1360 N N . HIS A 1 173 ? 12.567 -8.554 -25.442 1.00 83.06 173 HIS A N 1
ATOM 1361 C CA . HIS A 1 173 ? 11.491 -7.654 -25.855 1.00 83.06 173 HIS A CA 1
ATOM 1362 C C . HIS A 1 173 ? 11.967 -6.195 -25.951 1.00 83.06 173 HIS A C 1
ATOM 1364 O O . HIS A 1 173 ? 11.648 -5.505 -26.919 1.00 83.06 173 HIS A O 1
ATOM 1370 N N . MET A 1 174 ? 12.778 -5.747 -24.986 1.00 77.81 174 MET A N 1
ATOM 1371 C CA . MET A 1 174 ? 13.371 -4.403 -24.962 1.00 77.81 174 MET A CA 1
ATOM 1372 C C . MET A 1 174 ? 14.461 -4.198 -26.022 1.00 77.81 174 MET A C 1
ATOM 1374 O O . MET A 1 174 ? 14.646 -3.087 -26.508 1.00 77.81 174 MET A O 1
ATOM 1378 N N . ALA A 1 175 ? 15.193 -5.254 -26.385 1.00 79.44 175 ALA A N 1
ATOM 1379 C CA . ALA A 1 175 ? 16.239 -5.203 -27.406 1.00 79.44 175 ALA A CA 1
ATOM 1380 C C . ALA A 1 175 ? 15.685 -5.157 -28.840 1.00 79.44 175 ALA A C 1
ATOM 1382 O O . ALA A 1 175 ? 16.450 -4.922 -29.776 1.00 79.44 175 ALA A O 1
ATOM 1383 N N . ASN A 1 176 ? 14.381 -5.393 -29.028 1.00 79.81 176 ASN A N 1
ATOM 1384 C CA . ASN A 1 176 ? 13.756 -5.369 -30.343 1.00 79.81 176 ASN A CA 1
ATOM 1385 C C . ASN A 1 176 ? 13.685 -3.921 -30.886 1.00 79.81 176 ASN A C 1
ATOM 1387 O O . ASN A 1 176 ? 13.043 -3.075 -30.254 1.00 79.81 176 ASN A O 1
ATOM 1391 N N . PRO A 1 177 ? 14.307 -3.609 -32.042 1.00 64.56 177 PRO A N 1
ATOM 1392 C CA . PRO A 1 177 ? 14.347 -2.252 -32.595 1.00 64.56 177 PRO A CA 1
ATOM 1393 C C . PRO A 1 177 ? 12.962 -1.646 -32.859 1.00 64.56 177 PRO A C 1
ATOM 1395 O O . PRO A 1 177 ? 12.801 -0.440 -32.677 1.00 64.56 177 PRO A O 1
ATOM 1398 N N . ASP A 1 178 ? 11.950 -2.454 -33.182 1.00 63.78 178 ASP A N 1
ATOM 1399 C CA . ASP A 1 178 ? 10.581 -1.971 -33.430 1.00 63.78 178 ASP A CA 1
ATOM 1400 C C . ASP A 1 178 ? 9.924 -1.383 -32.163 1.00 63.78 178 ASP A C 1
ATOM 1402 O O . ASP A 1 178 ? 9.125 -0.450 -32.236 1.00 63.78 178 ASP A O 1
ATOM 1406 N N . ASN A 1 179 ? 10.329 -1.861 -30.981 1.00 61.75 179 ASN A N 1
ATOM 1407 C CA . ASN A 1 179 ? 9.841 -1.385 -29.683 1.00 61.75 179 ASN A CA 1
ATOM 1408 C C . ASN A 1 179 ? 10.617 -0.165 -29.159 1.00 61.75 179 ASN A C 1
ATOM 1410 O O . ASN A 1 179 ? 10.154 0.526 -28.252 1.00 61.75 179 ASN A O 1
ATOM 1414 N N . SER A 1 180 ? 11.789 0.131 -29.730 1.00 51.41 180 SER A N 1
ATOM 1415 C CA . SER A 1 180 ? 12.599 1.295 -29.346 1.00 51.41 180 SER A CA 1
ATOM 1416 C C . SER A 1 180 ? 12.004 2.630 -29.826 1.00 51.41 180 SER A C 1
ATOM 1418 O O . SER A 1 180 ? 12.303 3.677 -29.254 1.00 51.41 180 SER A O 1
ATOM 1420 N N . ILE A 1 181 ? 11.123 2.593 -30.834 1.00 44.69 181 ILE A N 1
ATOM 1421 C CA . ILE A 1 181 ? 10.540 3.771 -31.499 1.00 44.69 181 ILE A CA 1
ATOM 1422 C C . ILE A 1 181 ? 9.355 4.354 -30.704 1.00 44.69 181 ILE A C 1
ATOM 1424 O O . ILE A 1 181 ? 9.166 5.568 -30.689 1.00 44.69 181 ILE A O 1
ATOM 1428 N N . ASN A 1 182 ? 8.603 3.516 -29.978 1.00 46.31 182 ASN A N 1
ATOM 1429 C CA . ASN A 1 182 ? 7.460 3.946 -29.155 1.00 46.31 182 ASN A CA 1
ATOM 1430 C C . ASN A 1 182 ? 7.870 4.466 -27.763 1.00 46.31 182 ASN A C 1
ATOM 1432 O O . ASN A 1 182 ? 7.067 5.080 -27.067 1.00 46.31 182 ASN A O 1
ATOM 1436 N N . ASN A 1 183 ? 9.135 4.280 -27.374 1.00 49.50 183 ASN A N 1
ATOM 1437 C CA . ASN A 1 183 ? 9.721 4.847 -26.161 1.00 49.50 183 ASN A CA 1
ATOM 1438 C C . ASN A 1 183 ? 10.379 6.203 -26.468 1.00 49.50 183 ASN A C 1
ATOM 1440 O O . ASN A 1 183 ? 11.570 6.416 -26.233 1.00 49.50 183 ASN A O 1
ATOM 1444 N N . SER A 1 184 ? 9.593 7.157 -26.974 1.00 39.62 184 SER A N 1
ATOM 1445 C CA . SER A 1 184 ? 10.025 8.519 -27.336 1.00 39.62 184 SER A CA 1
ATOM 1446 C C . SER A 1 184 ? 10.407 9.415 -26.139 1.00 39.62 184 SER A C 1
ATOM 1448 O O . SER A 1 184 ? 10.410 10.639 -26.252 1.00 39.62 184 SER A O 1
ATOM 1450 N N . GLY A 1 185 ? 10.729 8.823 -24.985 1.00 40.66 185 GLY A N 1
ATOM 1451 C CA . GLY A 1 185 ? 11.142 9.505 -23.754 1.00 40.66 185 GLY A CA 1
ATOM 1452 C C . GLY A 1 185 ? 12.350 8.880 -23.053 1.00 40.66 185 GLY A C 1
ATOM 1453 O O . GLY A 1 185 ? 12.714 9.320 -21.967 1.00 40.66 185 GLY A O 1
ATOM 1454 N N . GLY A 1 186 ? 13.000 7.879 -23.649 1.00 40.00 186 GLY A N 1
ATOM 1455 C CA . GLY A 1 186 ? 14.192 7.292 -23.055 1.00 40.00 186 GLY A CA 1
ATOM 1456 C C . GLY A 1 186 ? 14.619 6.033 -23.779 1.00 40.00 186 GLY A C 1
ATOM 1457 O O . GLY A 1 186 ? 14.161 4.944 -23.451 1.00 40.00 186 GLY A O 1
ATOM 1458 N N . GLY A 1 187 ? 15.571 6.170 -24.702 1.00 43.19 187 GLY A N 1
ATOM 1459 C CA . GLY A 1 187 ? 16.463 5.074 -25.077 1.00 43.19 187 GLY A CA 1
ATOM 1460 C C . GLY A 1 187 ? 17.340 4.696 -23.882 1.00 43.19 187 GLY A C 1
ATOM 1461 O O . GLY A 1 187 ? 18.547 4.928 -23.893 1.00 43.19 187 GLY A O 1
ATOM 1462 N N . GLY A 1 188 ? 16.725 4.203 -22.806 1.00 55.28 188 GLY A N 1
ATOM 1463 C CA . GLY A 1 188 ? 17.426 3.681 -21.650 1.00 55.28 188 GLY A CA 1
ATOM 1464 C C . GLY A 1 188 ? 18.263 2.505 -22.120 1.00 55.28 188 GLY A C 1
ATOM 1465 O O . GLY A 1 188 ? 17.748 1.586 -22.757 1.00 55.28 188 GLY A O 1
ATOM 1466 N N . SER A 1 189 ? 19.571 2.555 -21.871 1.00 67.56 189 SER A N 1
ATOM 1467 C CA . SER A 1 189 ? 20.451 1.438 -22.208 1.00 67.56 189 SER A CA 1
ATOM 1468 C C . SER A 1 189 ? 19.860 0.135 -21.653 1.00 67.56 189 SER A C 1
ATOM 1470 O O . SER A 1 189 ? 19.366 0.117 -20.525 1.00 67.56 189 SER A O 1
ATOM 1472 N N . LEU A 1 190 ? 19.917 -0.964 -22.416 1.00 75.75 190 LEU A N 1
ATOM 1473 C CA . LEU A 1 190 ? 19.467 -2.288 -21.949 1.00 75.75 190 LEU A CA 1
ATOM 1474 C C . LEU A 1 190 ? 20.047 -2.640 -20.570 1.00 75.75 190 LEU A C 1
ATOM 1476 O O . LEU A 1 190 ? 19.397 -3.312 -19.778 1.00 75.75 190 LEU A O 1
ATOM 1480 N N . TYR A 1 191 ? 21.243 -2.128 -20.273 1.00 76.81 191 TYR A N 1
ATOM 1481 C CA . TYR A 1 191 ? 21.888 -2.215 -18.971 1.00 76.81 191 TYR A CA 1
ATOM 1482 C C . TYR A 1 191 ? 21.093 -1.546 -17.837 1.00 76.81 191 TYR A C 1
ATOM 1484 O O . TYR A 1 191 ? 20.943 -2.146 -16.779 1.00 76.81 191 TYR A O 1
ATOM 1492 N N . LEU A 1 192 ? 20.564 -0.335 -18.038 1.00 75.62 192 LEU A N 1
ATOM 1493 C CA . LEU A 1 192 ? 19.752 0.351 -17.026 1.00 75.62 192 LEU A CA 1
ATOM 1494 C C . LEU A 1 192 ? 18.422 -0.365 -16.801 1.00 75.62 192 LEU A C 1
ATOM 1496 O O . LEU A 1 192 ? 18.030 -0.546 -15.656 1.00 75.62 192 LEU A O 1
ATOM 1500 N N . ASN A 1 193 ? 17.786 -0.850 -17.869 1.00 76.62 193 ASN A N 1
ATOM 1501 C CA . ASN A 1 193 ? 16.570 -1.657 -17.752 1.00 76.62 193 ASN A CA 1
ATOM 1502 C C . ASN A 1 193 ? 16.839 -2.979 -17.022 1.00 76.62 193 ASN A C 1
ATOM 1504 O O . ASN A 1 193 ? 16.050 -3.392 -16.180 1.00 76.62 193 ASN A O 1
ATOM 1508 N N . PHE A 1 194 ? 17.966 -3.634 -17.312 1.00 80.94 194 PHE A N 1
ATOM 1509 C CA . PHE A 1 194 ? 18.408 -4.818 -16.578 1.00 80.94 194 PHE A CA 1
ATOM 1510 C C . PHE A 1 194 ? 18.633 -4.511 -15.095 1.00 80.94 194 PHE A C 1
ATOM 1512 O O . PHE A 1 194 ? 18.131 -5.239 -14.243 1.00 80.94 194 PHE A O 1
ATOM 1519 N N . PHE A 1 195 ? 19.367 -3.440 -14.788 1.00 78.50 195 PHE A N 1
ATOM 1520 C CA . PHE A 1 195 ? 19.693 -3.063 -13.417 1.00 78.50 195 PHE A CA 1
ATOM 1521 C C . PHE A 1 195 ? 18.444 -2.695 -12.615 1.00 78.50 195 PHE A C 1
ATOM 1523 O O . PHE A 1 195 ? 18.262 -3.223 -11.522 1.00 78.50 195 PHE A O 1
ATOM 1530 N N . ASP A 1 196 ? 17.568 -1.856 -13.176 1.00 77.69 196 ASP A N 1
ATOM 1531 C CA . ASP A 1 196 ? 16.295 -1.466 -12.565 1.00 77.69 196 ASP A CA 1
ATOM 1532 C C . ASP A 1 196 ? 15.436 -2.698 -12.261 1.00 77.69 196 ASP A C 1
ATOM 1534 O O . ASP A 1 196 ? 14.966 -2.891 -11.141 1.00 77.69 196 ASP A O 1
ATOM 1538 N N . LYS A 1 197 ? 15.326 -3.623 -13.219 1.00 80.94 197 LYS A N 1
ATOM 1539 C CA . LYS A 1 197 ? 14.544 -4.840 -13.011 1.00 80.94 197 LYS A CA 1
ATOM 1540 C C . LYS A 1 197 ? 15.152 -5.806 -12.001 1.00 80.94 197 LYS A C 1
ATOM 1542 O O . LYS A 1 197 ? 14.409 -6.407 -11.227 1.00 80.94 197 LYS A O 1
ATOM 1547 N N . LEU A 1 198 ? 16.477 -5.906 -11.937 1.00 78.69 198 LEU A N 1
ATOM 1548 C CA . LEU A 1 198 ? 17.167 -6.734 -10.948 1.00 78.69 198 LEU A CA 1
ATOM 1549 C C . LEU A 1 198 ? 16.884 -6.265 -9.514 1.00 78.69 198 LEU A C 1
ATOM 1551 O O . LEU A 1 198 ? 16.709 -7.097 -8.626 1.00 78.69 198 LEU A O 1
ATOM 1555 N N . ILE A 1 199 ? 16.810 -4.950 -9.288 1.00 77.25 199 ILE A N 1
ATOM 1556 C CA . ILE A 1 199 ? 16.561 -4.390 -7.952 1.00 77.25 199 ILE A CA 1
ATOM 1557 C C . ILE A 1 199 ? 15.071 -4.364 -7.570 1.00 77.25 199 ILE A 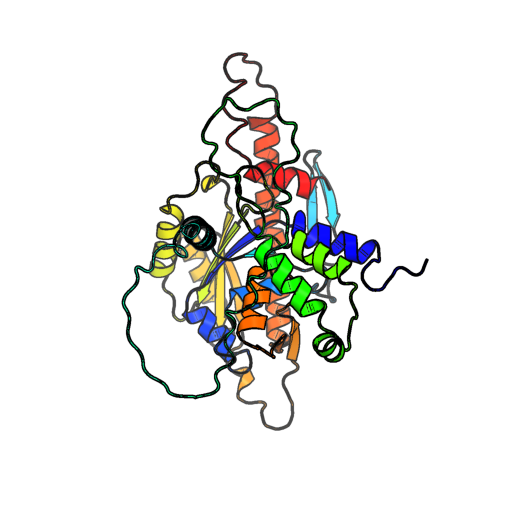C 1
ATOM 1559 O O . ILE A 1 199 ? 14.773 -4.294 -6.384 1.00 77.25 199 ILE A O 1
ATOM 1563 N N . THR A 1 200 ? 14.140 -4.466 -8.528 1.00 75.56 200 TH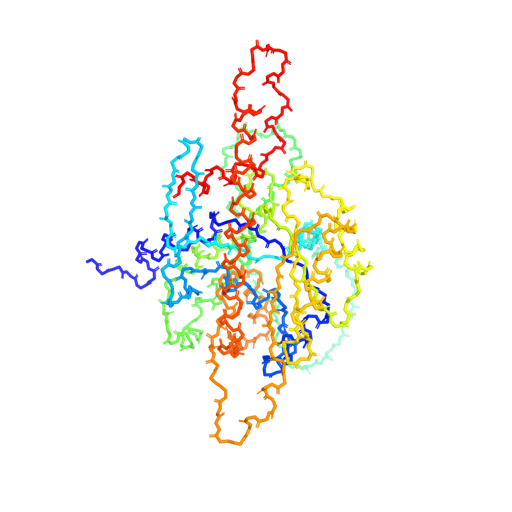R A N 1
ATOM 1564 C CA . THR A 1 200 ? 12.672 -4.438 -8.296 1.00 75.56 200 THR A CA 1
ATOM 1565 C C . THR A 1 200 ? 12.048 -5.757 -7.813 1.00 75.56 200 THR A C 1
ATOM 1567 O O . THR A 1 200 ? 10.833 -5.924 -7.895 1.00 75.56 200 THR A O 1
ATOM 1570 N N . SER A 1 201 ? 12.832 -6.719 -7.323 1.00 76.56 201 SER A N 1
ATOM 1571 C CA . SER A 1 201 ? 12.267 -7.969 -6.797 1.00 76.56 201 SER A CA 1
ATOM 1572 C C . SER A 1 201 ? 11.404 -7.724 -5.553 1.00 76.56 201 SER A C 1
ATOM 1574 O O . SER A 1 201 ? 11.782 -6.960 -4.668 1.00 76.56 201 SER A O 1
ATOM 1576 N N . ASN A 1 202 ? 10.275 -8.430 -5.466 1.00 77.75 202 ASN A N 1
ATOM 1577 C CA . ASN A 1 202 ? 9.384 -8.463 -4.306 1.00 77.75 202 ASN A CA 1
ATOM 1578 C C . ASN A 1 202 ? 9.320 -9.854 -3.642 1.00 77.75 202 ASN A C 1
ATOM 1580 O O . ASN A 1 202 ? 8.398 -10.144 -2.877 1.00 77.75 202 ASN A O 1
ATOM 1584 N N . GLN A 1 203 ? 10.278 -10.743 -3.931 1.00 79.31 203 GLN A N 1
ATOM 1585 C CA . GLN A 1 203 ? 10.251 -12.099 -3.390 1.00 79.31 203 GLN A CA 1
ATOM 1586 C C . GLN A 1 203 ? 10.667 -12.146 -1.919 1.00 79.31 203 GLN A C 1
ATOM 1588 O O . GLN A 1 203 ? 11.751 -11.714 -1.534 1.00 79.31 203 GLN A O 1
ATOM 1593 N N . ILE A 1 204 ? 9.823 -12.763 -1.091 1.00 78.19 204 ILE A N 1
ATOM 1594 C CA . ILE A 1 204 ? 10.122 -12.980 0.324 1.00 78.19 204 ILE A CA 1
ATOM 1595 C C . ILE A 1 204 ? 10.988 -14.232 0.488 1.00 78.19 204 ILE A C 1
ATOM 1597 O O . ILE A 1 204 ? 10.556 -15.353 0.202 1.00 78.19 204 ILE A O 1
ATOM 1601 N N . THR A 1 205 ? 12.198 -14.059 1.018 1.00 77.69 205 THR A N 1
ATOM 1602 C CA . THR A 1 205 ? 13.138 -15.155 1.287 1.00 77.69 205 THR A CA 1
ATOM 1603 C C . THR A 1 205 ? 13.682 -15.072 2.714 1.00 77.69 205 THR A C 1
ATOM 1605 O O . THR A 1 205 ? 13.729 -13.995 3.286 1.00 77.69 205 THR A O 1
ATOM 1608 N N . PRO A 1 206 ? 14.119 -16.184 3.334 1.00 75.06 206 PRO A N 1
ATOM 1609 C CA . PRO A 1 206 ? 14.636 -16.151 4.705 1.00 75.06 206 PRO A CA 1
ATOM 1610 C C . PRO A 1 206 ? 15.958 -15.387 4.866 1.00 75.06 206 PRO A C 1
ATOM 1612 O O . PRO A 1 206 ? 16.343 -15.106 5.994 1.00 75.06 206 PRO A O 1
ATOM 1615 N N . PHE A 1 207 ? 16.696 -15.136 3.782 1.00 74.31 207 PHE A N 1
ATOM 1616 C CA . PHE A 1 207 ? 18.030 -14.529 3.826 1.00 74.31 207 PHE A CA 1
ATOM 1617 C C . PHE A 1 207 ? 18.043 -13.066 3.368 1.00 74.31 207 PHE A C 1
ATOM 1619 O O . PHE A 1 207 ? 19.016 -12.365 3.641 1.00 74.31 207 PHE A O 1
ATOM 1626 N N . GLU A 1 208 ? 16.992 -12.597 2.693 1.00 73.31 208 GLU A N 1
ATOM 1627 C CA . GLU A 1 208 ? 16.833 -11.197 2.313 1.00 73.31 208 GLU A CA 1
ATOM 1628 C C . GLU A 1 208 ? 15.811 -10.532 3.216 1.00 73.31 208 GLU A C 1
ATOM 1630 O O . GLU A 1 208 ? 14.678 -10.977 3.320 1.00 73.31 208 GLU A O 1
ATOM 1635 N N . THR A 1 209 ? 16.194 -9.426 3.840 1.00 70.69 209 THR A N 1
ATOM 1636 C CA . THR A 1 209 ? 15.341 -8.794 4.838 1.00 70.69 209 THR A CA 1
ATOM 1637 C C . THR A 1 209 ? 14.423 -7.736 4.221 1.00 70.69 209 THR A C 1
ATOM 1639 O O . THR A 1 209 ? 13.269 -7.639 4.607 1.00 70.69 209 THR A O 1
ATOM 1642 N N . PHE A 1 210 ? 14.844 -6.979 3.209 1.00 76.81 210 PHE A N 1
ATOM 1643 C CA . PHE A 1 210 ? 14.086 -5.809 2.732 1.00 76.81 210 PHE A CA 1
ATOM 1644 C C . PHE A 1 210 ? 12.727 -6.107 2.090 1.00 76.81 210 PHE A C 1
ATOM 1646 O O . PHE A 1 210 ? 11.884 -5.212 2.039 1.00 76.81 210 PHE A O 1
ATOM 1653 N N . ASN A 1 211 ? 12.498 -7.342 1.643 1.00 81.56 211 ASN A N 1
ATOM 1654 C CA . ASN A 1 211 ? 11.233 -7.775 1.048 1.00 81.56 211 ASN A CA 1
ATOM 1655 C C . ASN A 1 211 ? 10.228 -8.334 2.067 1.00 81.56 211 ASN A C 1
ATOM 1657 O O . ASN A 1 211 ? 9.144 -8.774 1.691 1.00 81.56 211 ASN A O 1
ATOM 1661 N N . HIS A 1 212 ? 10.530 -8.286 3.368 1.00 83.75 212 HIS A N 1
ATOM 1662 C CA . HIS A 1 212 ? 9.529 -8.587 4.389 1.00 83.75 212 HIS A CA 1
ATOM 1663 C C . HIS A 1 212 ? 8.681 -7.347 4.713 1.00 83.75 212 HIS A C 1
ATOM 1665 O O . HIS A 1 212 ? 9.240 -6.281 4.988 1.00 83.75 212 HIS A O 1
ATOM 1671 N N . PRO A 1 213 ? 7.341 -7.473 4.748 1.00 89.75 213 PRO A N 1
ATOM 1672 C CA . PRO A 1 213 ? 6.470 -6.351 5.069 1.00 89.75 213 PRO A CA 1
ATOM 1673 C C . PRO A 1 213 ? 6.672 -5.892 6.514 1.00 89.75 213 PRO A C 1
ATOM 1675 O O . PRO A 1 213 ? 6.684 -6.702 7.437 1.00 89.75 213 PRO A O 1
ATOM 1678 N N . ILE A 1 214 ? 6.786 -4.579 6.711 1.00 91.31 214 ILE A N 1
ATOM 1679 C CA . ILE A 1 214 ? 6.861 -3.933 8.033 1.00 91.31 214 ILE A CA 1
ATOM 1680 C C . ILE A 1 214 ? 5.466 -3.503 8.505 1.00 91.31 214 ILE A C 1
ATOM 1682 O O . ILE A 1 214 ? 5.216 -3.367 9.705 1.00 91.31 214 ILE A O 1
ATOM 1686 N N . SER A 1 215 ? 4.531 -3.334 7.570 1.00 94.12 215 SER A N 1
ATOM 1687 C CA . SER A 1 215 ? 3.138 -3.008 7.852 1.00 94.12 215 SER A CA 1
ATOM 1688 C C . SER A 1 215 ? 2.197 -3.759 6.916 1.00 94.12 215 SER A C 1
ATOM 1690 O O . SER A 1 215 ? 2.526 -3.946 5.749 1.00 94.12 215 SER A O 1
ATOM 1692 N N . GLN A 1 216 ? 1.038 -4.155 7.445 1.00 95.62 216 GLN A N 1
ATOM 1693 C CA . GLN A 1 216 ? -0.120 -4.615 6.682 1.00 95.62 216 GLN A CA 1
ATOM 1694 C C . GLN A 1 216 ? -1.219 -3.564 6.803 1.00 95.62 216 GLN A C 1
ATOM 1696 O O . GLN A 1 216 ? -1.644 -3.230 7.914 1.00 95.62 216 GLN A O 1
ATOM 1701 N N . ILE A 1 217 ? -1.686 -3.076 5.660 1.00 97.31 217 ILE A N 1
ATOM 1702 C CA . ILE A 1 217 ? -2.749 -2.085 5.563 1.00 97.31 217 ILE A CA 1
ATOM 1703 C C . ILE A 1 217 ? -3.999 -2.745 4.999 1.00 97.31 217 ILE A C 1
ATOM 1705 O O . ILE A 1 217 ? -3.972 -3.291 3.900 1.00 97.31 217 ILE A O 1
ATOM 1709 N N . PHE A 1 218 ? -5.101 -2.631 5.736 1.00 96.94 218 PHE A N 1
ATOM 1710 C CA . PHE A 1 218 ? -6.430 -2.981 5.243 1.00 96.94 218 PHE A CA 1
ATOM 1711 C C . PHE A 1 218 ? -7.145 -1.718 4.783 1.00 96.94 218 PHE A C 1
ATOM 1713 O O . PHE A 1 218 ? -7.244 -0.765 5.556 1.00 96.94 218 PHE A O 1
ATOM 1720 N N . ILE A 1 219 ? -7.634 -1.695 3.550 1.00 96.75 219 ILE A N 1
ATOM 1721 C CA . ILE A 1 219 ? -8.357 -0.550 2.997 1.00 96.75 219 ILE A CA 1
ATOM 1722 C C . ILE A 1 219 ? -9.834 -0.914 2.900 1.00 96.75 219 ILE A C 1
ATOM 1724 O O . ILE A 1 219 ? -10.182 -1.901 2.256 1.00 96.75 219 ILE A O 1
ATOM 1728 N N . ILE A 1 220 ? -10.678 -0.122 3.559 1.00 96.12 220 ILE A N 1
ATOM 1729 C CA . ILE A 1 220 ? -12.127 -0.320 3.608 1.00 96.12 220 ILE A CA 1
ATOM 1730 C C . ILE A 1 220 ? -12.871 0.946 3.192 1.00 96.12 220 ILE A C 1
ATOM 1732 O O . ILE A 1 220 ? -12.386 2.067 3.390 1.00 96.12 220 ILE A O 1
ATOM 1736 N N . ASP A 1 221 ? -14.067 0.750 2.657 1.00 94.56 221 ASP A N 1
ATOM 1737 C CA . ASP A 1 221 ? -15.044 1.800 2.427 1.00 94.56 221 ASP A CA 1
ATOM 1738 C C . ASP A 1 221 ? -15.924 1.984 3.667 1.00 94.56 221 ASP A C 1
ATOM 1740 O O . ASP A 1 221 ? -16.474 1.031 4.213 1.00 94.56 221 ASP A O 1
ATOM 1744 N N . TYR A 1 222 ? -16.077 3.228 4.107 1.00 93.50 222 TYR A N 1
ATOM 1745 C CA . TYR A 1 222 ? -16.949 3.570 5.222 1.00 93.50 222 TYR A CA 1
ATOM 1746 C C . TYR A 1 222 ? -18.431 3.283 4.940 1.00 93.50 222 TYR A C 1
ATOM 1748 O O . TYR A 1 222 ? -19.160 2.919 5.861 1.00 93.50 222 TYR A O 1
ATOM 1756 N N . GLU A 1 223 ? -18.896 3.476 3.703 1.00 90.31 223 GLU A N 1
ATOM 1757 C CA . GLU A 1 223 ? -20.323 3.355 3.392 1.00 90.31 223 GLU A CA 1
ATOM 1758 C C . GLU A 1 223 ? -20.791 1.897 3.358 1.00 90.31 223 GLU A C 1
ATOM 1760 O O . GLU A 1 223 ? -21.853 1.569 3.893 1.00 90.31 223 GLU A O 1
ATOM 1765 N N . THR A 1 224 ? -20.019 1.034 2.701 1.00 90.88 224 THR A N 1
ATOM 1766 C CA . THR A 1 224 ? -20.453 -0.328 2.374 1.00 90.88 224 THR A CA 1
ATOM 1767 C C . THR A 1 224 ? -19.830 -1.407 3.253 1.00 90.88 224 THR A C 1
ATOM 1769 O O . THR A 1 224 ? -20.465 -2.444 3.473 1.00 90.88 224 THR A O 1
ATOM 1772 N N . ASP A 1 225 ? -18.628 -1.190 3.797 1.00 92.31 225 ASP A N 1
ATOM 1773 C CA . ASP A 1 225 ? -17.938 -2.212 4.580 1.00 92.31 225 ASP A CA 1
ATOM 1774 C C . ASP A 1 225 ? -18.262 -2.105 6.073 1.00 92.31 225 ASP A C 1
ATOM 1776 O O . ASP A 1 225 ? -18.101 -1.074 6.726 1.00 92.31 225 ASP A O 1
ATOM 1780 N N . SER A 1 226 ? -18.672 -3.228 6.663 1.00 91.88 226 SER A N 1
ATOM 1781 C CA . SER A 1 226 ? -18.911 -3.309 8.101 1.00 91.88 226 SER A CA 1
ATOM 1782 C C . SER A 1 226 ? -17.628 -3.609 8.882 1.00 91.88 226 SER A C 1
ATOM 1784 O O . SER A 1 226 ? -16.698 -4.266 8.405 1.00 91.88 226 SER A O 1
ATOM 1786 N N . ILE A 1 227 ? -17.611 -3.223 10.161 1.00 93.44 227 ILE A N 1
ATOM 1787 C CA . ILE A 1 227 ? -16.517 -3.564 11.090 1.00 93.44 227 ILE A CA 1
ATOM 1788 C C . ILE A 1 227 ? -16.356 -5.084 11.228 1.00 93.44 227 ILE A C 1
ATOM 1790 O O . ILE A 1 227 ? -15.259 -5.579 11.487 1.00 93.44 227 ILE A O 1
ATOM 1794 N N . ASP A 1 228 ? -17.435 -5.842 11.038 1.00 93.50 228 ASP A N 1
ATOM 1795 C CA . ASP A 1 228 ? -17.409 -7.298 11.120 1.00 93.50 228 ASP A CA 1
ATOM 1796 C C . ASP A 1 228 ? -16.642 -7.928 9.953 1.00 93.50 228 ASP A C 1
ATOM 1798 O O . ASP A 1 228 ? -15.912 -8.901 10.167 1.00 93.50 228 ASP A O 1
ATOM 1802 N N . ILE A 1 229 ? -16.754 -7.342 8.754 1.00 93.38 229 ILE A N 1
ATOM 1803 C CA . ILE A 1 229 ? -15.952 -7.713 7.582 1.00 93.38 229 ILE A CA 1
ATOM 1804 C C . ILE A 1 229 ? -14.480 -7.406 7.859 1.00 93.38 229 ILE A C 1
ATOM 1806 O O . ILE A 1 229 ? -13.650 -8.307 7.766 1.00 93.38 229 ILE A O 1
ATOM 1810 N N . LEU A 1 230 ? -14.159 -6.188 8.307 1.00 95.06 230 LEU A N 1
ATOM 1811 C CA . LEU A 1 230 ? -12.785 -5.804 8.655 1.00 95.06 230 LEU A CA 1
ATOM 1812 C C . LEU A 1 230 ? -12.171 -6.748 9.702 1.00 95.06 230 LEU A C 1
ATOM 1814 O O . LEU A 1 230 ? -11.035 -7.206 9.571 1.00 95.06 230 LEU A O 1
ATOM 1818 N N . ARG A 1 231 ? -12.934 -7.077 10.746 1.00 95.19 231 ARG A N 1
ATOM 1819 C CA . ARG A 1 231 ? -12.514 -8.021 11.784 1.00 95.19 231 ARG A CA 1
ATOM 1820 C C . ARG A 1 231 ? -12.227 -9.401 11.205 1.00 95.19 231 ARG A C 1
ATOM 1822 O O . ARG A 1 231 ? -11.255 -10.027 11.618 1.00 95.19 231 ARG A O 1
ATOM 1829 N N . LYS A 1 232 ? -13.069 -9.882 10.285 1.00 94.81 232 LYS A N 1
ATOM 1830 C CA . LYS A 1 232 ? -12.867 -11.164 9.607 1.00 94.81 232 LYS A CA 1
ATOM 1831 C C . LYS A 1 232 ? -11.563 -11.154 8.804 1.00 94.81 232 LYS A C 1
ATOM 1833 O O . LYS A 1 232 ? -10.760 -12.053 9.022 1.00 94.81 232 LYS A O 1
ATOM 1838 N N . LEU A 1 233 ? -11.315 -10.118 7.998 1.00 93.88 233 LEU A N 1
ATOM 1839 C CA . LEU A 1 233 ? -10.081 -9.977 7.209 1.00 93.88 233 LEU A CA 1
ATOM 1840 C C . LEU A 1 233 ? -8.829 -10.005 8.096 1.00 93.88 233 LEU A C 1
ATOM 1842 O O . LEU A 1 233 ? -7.909 -10.785 7.866 1.00 93.88 233 LEU A O 1
ATOM 1846 N N . ILE A 1 234 ? -8.823 -9.238 9.192 1.00 94.25 234 ILE A N 1
ATOM 1847 C CA . ILE A 1 234 ? -7.690 -9.214 10.131 1.00 94.25 234 ILE A CA 1
ATOM 1848 C C . ILE A 1 234 ? -7.465 -10.588 10.777 1.00 94.25 234 ILE A C 1
ATOM 1850 O O . ILE A 1 234 ? -6.321 -10.999 10.977 1.00 94.25 234 ILE A O 1
ATOM 1854 N N . VAL A 1 235 ? -8.535 -11.298 11.141 1.00 93.94 235 VAL A N 1
ATOM 1855 C CA . VAL A 1 235 ? -8.439 -12.635 11.744 1.00 93.94 235 VAL A CA 1
ATOM 1856 C C . VAL A 1 235 ? -7.945 -13.663 10.727 1.00 93.94 235 VAL A C 1
ATOM 1858 O O . VAL A 1 235 ? -7.084 -14.470 11.068 1.00 93.94 235 VAL A O 1
ATOM 1861 N N . GLU A 1 236 ? -8.444 -13.630 9.492 1.00 93.62 236 GLU A N 1
ATOM 1862 C CA . GLU A 1 236 ? -7.993 -14.506 8.404 1.00 93.62 236 GLU A CA 1
ATOM 1863 C C . GLU A 1 236 ? -6.513 -14.284 8.096 1.00 93.62 236 GLU A C 1
ATOM 1865 O O . GLU A 1 236 ? -5.744 -15.246 8.084 1.00 93.62 236 GLU A O 1
ATOM 1870 N N . PHE A 1 237 ? -6.092 -13.023 7.983 1.00 92.81 237 PHE A N 1
ATOM 1871 C CA . PHE A 1 237 ? -4.689 -12.668 7.821 1.00 92.81 237 PHE A CA 1
ATOM 1872 C C . PHE A 1 237 ? -3.841 -13.183 8.989 1.00 92.81 237 PHE A C 1
ATOM 1874 O O . PHE A 1 237 ? -2.817 -13.823 8.773 1.00 92.81 237 PHE A O 1
ATOM 1881 N N . ARG A 1 238 ? -4.269 -12.968 10.242 1.00 90.75 238 ARG A N 1
ATOM 1882 C CA . ARG A 1 238 ? -3.514 -13.412 11.430 1.00 90.75 238 ARG A CA 1
ATOM 1883 C C . ARG A 1 238 ? -3.403 -14.926 11.566 1.00 90.75 238 ARG A C 1
ATOM 1885 O O . ARG A 1 238 ? -2.407 -15.409 12.097 1.00 90.75 238 ARG A O 1
ATOM 1892 N N . ASN A 1 239 ? -4.412 -15.656 11.103 1.00 91.19 239 ASN A N 1
ATOM 1893 C CA . ASN A 1 239 ? -4.455 -17.114 11.155 1.00 91.19 239 ASN A CA 1
ATOM 1894 C C . ASN A 1 239 ? -3.771 -17.781 9.954 1.00 91.19 239 ASN A C 1
ATOM 1896 O O . ASN A 1 239 ? -3.703 -19.012 9.901 1.00 91.19 239 ASN A O 1
ATOM 1900 N N . TYR A 1 240 ? -3.272 -17.005 8.990 1.00 89.62 240 TYR A N 1
ATOM 1901 C CA . TYR A 1 240 ? -2.528 -17.550 7.868 1.00 89.62 240 TYR A CA 1
ATOM 1902 C C . TYR A 1 240 ? -1.246 -18.250 8.343 1.00 89.62 240 TYR A C 1
ATOM 1904 O O . TYR A 1 240 ? -0.549 -17.797 9.254 1.00 89.62 240 TYR A O 1
ATOM 1912 N N . ASN A 1 241 ? -0.908 -19.372 7.705 1.00 87.19 241 ASN A N 1
ATOM 1913 C CA . ASN A 1 241 ? 0.288 -20.139 8.036 1.00 87.19 241 ASN A CA 1
ATOM 1914 C C . ASN A 1 241 ? 1.534 -19.504 7.401 1.00 87.19 241 ASN A C 1
ATOM 1916 O O . ASN A 1 241 ? 2.026 -19.958 6.365 1.00 87.19 241 ASN A O 1
ATOM 1920 N N . PHE A 1 242 ? 2.027 -18.431 8.018 1.00 85.25 242 PHE A N 1
ATOM 1921 C CA . PHE A 1 242 ? 3.215 -17.730 7.547 1.00 85.25 242 PHE A CA 1
ATOM 1922 C C . PHE A 1 242 ? 4.482 -18.594 7.640 1.00 85.25 242 PHE A C 1
ATOM 1924 O O . PHE A 1 242 ? 4.603 -19.457 8.517 1.00 85.25 242 PHE A O 1
ATOM 1931 N N . PRO A 1 243 ? 5.480 -18.347 6.770 1.00 82.94 243 PRO A N 1
ATOM 1932 C CA . PRO A 1 243 ? 6.788 -18.970 6.907 1.00 82.94 243 PRO A CA 1
ATOM 1933 C C . PRO A 1 243 ? 7.402 -18.712 8.289 1.00 82.94 243 PRO A C 1
ATOM 1935 O O . PRO A 1 243 ? 7.277 -17.625 8.843 1.00 82.94 243 PRO A O 1
ATOM 1938 N N . LYS A 1 244 ? 8.147 -19.685 8.829 1.00 81.88 244 LYS A N 1
ATOM 1939 C CA . LYS A 1 244 ? 8.703 -19.636 10.202 1.00 81.88 244 LYS A CA 1
ATOM 1940 C C . LYS A 1 244 ? 9.630 -18.448 10.488 1.00 81.88 244 LYS A C 1
ATOM 1942 O O . LYS A 1 244 ? 9.896 -18.155 11.649 1.00 81.88 244 LYS A O 1
ATOM 1947 N N . PHE A 1 245 ? 10.180 -17.839 9.444 1.00 79.75 245 PHE A N 1
ATOM 1948 C CA . PHE A 1 245 ? 11.057 -16.672 9.525 1.00 79.75 245 PHE A CA 1
ATOM 1949 C C . PHE A 1 245 ? 10.281 -15.342 9.565 1.00 79.75 245 PHE A C 1
ATOM 1951 O O . PHE A 1 245 ? 10.892 -14.290 9.720 1.00 79.75 245 PHE A O 1
ATOM 1958 N N . PHE A 1 246 ? 8.956 -15.374 9.394 1.00 82.25 246 PHE A N 1
ATOM 1959 C CA . PHE A 1 246 ? 8.084 -14.209 9.448 1.00 82.25 246 PHE A CA 1
ATOM 1960 C C . PHE A 1 246 ? 7.347 -14.165 10.789 1.00 82.25 246 PHE A C 1
ATOM 1962 O O . PHE A 1 246 ? 6.696 -15.131 11.186 1.00 82.25 246 PHE A O 1
ATOM 1969 N N . GLN A 1 247 ? 7.451 -13.036 11.488 1.00 81.75 247 GLN A N 1
ATOM 1970 C CA . GLN A 1 247 ? 6.831 -12.829 12.794 1.00 81.75 247 GLN A CA 1
ATOM 1971 C C . GLN A 1 247 ? 5.729 -11.782 12.681 1.00 81.75 247 GLN A C 1
ATOM 1973 O O . GLN A 1 247 ? 6.001 -10.599 12.487 1.00 81.75 247 GLN A O 1
ATOM 1978 N N . ILE A 1 248 ? 4.479 -12.214 12.839 1.00 85.56 248 ILE A N 1
ATOM 1979 C CA . ILE A 1 248 ? 3.325 -11.320 12.713 1.00 85.56 248 ILE A CA 1
ATOM 1980 C C . ILE A 1 248 ? 3.255 -10.259 13.818 1.00 85.56 248 ILE A C 1
ATOM 1982 O O . ILE A 1 248 ? 2.806 -9.147 13.567 1.00 85.56 248 ILE A O 1
ATOM 1986 N N . ASP A 1 249 ? 3.755 -10.561 15.018 1.00 84.19 249 ASP A N 1
ATOM 1987 C CA . ASP A 1 249 ? 3.757 -9.627 16.156 1.00 84.19 249 ASP A CA 1
ATOM 1988 C C . ASP A 1 249 ? 4.666 -8.401 15.930 1.00 84.19 249 ASP A C 1
ATOM 1990 O O . ASP A 1 249 ? 4.587 -7.392 16.645 1.00 84.19 249 ASP A O 1
ATOM 1994 N N . ASP A 1 250 ? 5.549 -8.472 14.932 1.00 85.19 250 ASP A N 1
ATOM 1995 C CA . ASP A 1 250 ? 6.405 -7.358 14.533 1.00 85.19 250 ASP A CA 1
ATOM 1996 C C . ASP A 1 250 ? 5.794 -6.462 13.453 1.00 85.19 250 ASP A C 1
ATOM 1998 O O . ASP A 1 250 ? 6.285 -5.353 13.222 1.00 85.19 250 ASP A O 1
ATOM 2002 N N . LEU A 1 251 ? 4.674 -6.888 12.873 1.00 90.94 251 LEU A N 1
ATOM 2003 C CA . LEU A 1 251 ? 3.978 -6.189 11.809 1.00 90.94 251 LEU A CA 1
ATOM 2004 C C . LEU A 1 251 ? 3.084 -5.070 12.356 1.00 90.94 251 LEU A C 1
ATOM 2006 O O . LEU A 1 251 ? 2.269 -5.277 13.258 1.00 90.94 251 LEU A O 1
ATOM 2010 N N . LEU A 1 252 ? 3.183 -3.879 11.766 1.00 94.12 252 LEU A N 1
ATOM 2011 C CA . LEU A 1 252 ? 2.225 -2.805 12.015 1.00 94.12 252 LEU A CA 1
ATOM 2012 C C . LEU A 1 252 ? 0.931 -3.082 11.244 1.00 94.12 252 LEU A C 1
ATOM 2014 O O . LEU A 1 252 ? 0.873 -2.872 10.033 1.00 94.12 252 LEU A O 1
ATOM 2018 N N . ILE A 1 253 ? -0.114 -3.517 11.941 1.00 95.19 253 ILE A N 1
ATOM 2019 C CA . ILE A 1 253 ? -1.464 -3.599 11.373 1.00 95.19 253 ILE A CA 1
ATOM 2020 C C . ILE A 1 253 ? -2.086 -2.202 11.434 1.00 95.19 253 ILE A C 1
ATOM 2022 O O . ILE A 1 253 ? -2.138 -1.591 12.504 1.00 95.19 253 ILE A O 1
ATOM 2026 N N . HIS A 1 254 ? -2.550 -1.702 10.292 1.00 97.00 254 HIS A N 1
ATOM 2027 C CA . HIS A 1 254 ? -3.175 -0.387 10.161 1.00 97.00 254 HIS A CA 1
ATOM 2028 C C . HIS A 1 254 ? -4.366 -0.445 9.201 1.00 97.00 254 HIS A C 1
ATOM 2030 O O . HIS A 1 254 ? -4.426 -1.317 8.337 1.00 97.00 254 HIS A O 1
ATOM 2036 N N . VAL A 1 255 ? -5.329 0.465 9.347 1.00 97.62 255 VAL A N 1
ATOM 2037 C CA . VAL A 1 255 ? -6.534 0.499 8.502 1.00 97.62 255 VAL A CA 1
ATOM 2038 C C . VAL A 1 255 ? -6.665 1.847 7.807 1.00 97.62 255 VAL A C 1
ATOM 2040 O O . VAL A 1 255 ? -6.592 2.899 8.444 1.00 97.62 255 VAL A O 1
ATOM 2043 N N . PHE A 1 256 ? -6.875 1.830 6.497 1.00 97.56 256 PHE A N 1
ATOM 2044 C CA . PHE A 1 256 ? -7.248 3.000 5.716 1.00 97.56 256 PHE A CA 1
ATOM 2045 C C . PHE A 1 256 ? -8.755 2.998 5.497 1.00 97.56 256 PHE A C 1
ATOM 2047 O O . PHE A 1 256 ? -9.322 2.013 5.039 1.00 97.56 256 PHE A O 1
ATOM 2054 N N . ILE A 1 257 ? -9.394 4.107 5.854 1.00 96.56 257 ILE A N 1
ATOM 2055 C CA . ILE A 1 257 ? -10.838 4.284 5.723 1.00 96.56 257 ILE A CA 1
ATOM 2056 C C . ILE A 1 257 ? -11.063 5.322 4.641 1.00 96.56 257 ILE A C 1
ATOM 2058 O O . ILE A 1 257 ? -10.645 6.472 4.798 1.00 96.56 257 ILE A O 1
ATOM 2062 N N . ILE A 1 258 ? -11.706 4.917 3.558 1.00 94.94 258 ILE A N 1
ATOM 2063 C CA . ILE A 1 258 ? -12.106 5.801 2.469 1.00 94.94 258 ILE A CA 1
ATOM 2064 C C . ILE A 1 258 ? -13.580 6.148 2.668 1.00 94.94 258 ILE A C 1
ATOM 2066 O O . ILE A 1 258 ? -14.365 5.294 3.067 1.00 94.94 258 ILE A O 1
ATOM 2070 N N . TYR A 1 259 ? -13.946 7.412 2.460 1.00 93.75 259 TYR A N 1
ATOM 2071 C CA . TYR A 1 259 ? -15.335 7.854 2.580 1.00 93.75 259 TYR A CA 1
ATOM 2072 C C . TYR A 1 259 ? -15.618 9.059 1.683 1.00 93.75 259 TYR A C 1
ATOM 2074 O O . TYR A 1 259 ? -14.702 9.830 1.370 1.00 93.75 259 TYR A O 1
ATOM 2082 N N . ASP A 1 260 ? -16.892 9.236 1.327 1.00 91.25 260 ASP A N 1
ATOM 2083 C CA . ASP A 1 260 ? -17.351 10.419 0.602 1.00 91.25 260 ASP A CA 1
ATOM 2084 C C . ASP A 1 260 ? -17.440 11.628 1.542 1.00 91.25 260 ASP A C 1
ATOM 2086 O O . ASP A 1 260 ? -18.293 11.670 2.439 1.00 91.25 260 ASP A O 1
ATOM 2090 N N . CYS A 1 261 ? -16.591 12.632 1.331 1.00 89.94 261 CYS A N 1
ATOM 2091 C CA . CYS A 1 261 ? -16.633 13.868 2.107 1.00 89.94 261 CYS A CA 1
ATOM 2092 C C . CYS A 1 261 ? -17.859 14.736 1.801 1.00 89.94 261 CYS A C 1
ATOM 2094 O O . CYS A 1 261 ? -18.191 15.601 2.609 1.00 89.94 261 CYS A O 1
ATOM 2096 N N . ASP A 1 262 ? -18.532 14.510 0.669 1.00 88.31 262 ASP A N 1
ATOM 2097 C CA . ASP A 1 262 ? -19.729 15.263 0.289 1.00 88.31 262 ASP A CA 1
ATOM 2098 C C . ASP A 1 262 ? -20.998 14.681 0.935 1.00 88.31 262 ASP A C 1
ATOM 2100 O O . ASP A 1 262 ? -22.002 15.379 1.088 1.00 88.31 262 ASP A O 1
ATOM 2104 N N . LYS A 1 263 ? -20.956 13.406 1.343 1.00 88.31 263 LYS A N 1
ATOM 2105 C CA . LYS A 1 263 ? -22.104 12.675 1.902 1.00 88.31 263 LYS A CA 1
ATOM 2106 C C . LYS A 1 263 ? -22.059 12.534 3.418 1.00 88.31 263 LYS A C 1
ATOM 2108 O O . LYS A 1 263 ? -23.108 12.579 4.058 1.00 88.31 263 LYS A O 1
ATOM 2113 N N . PHE A 1 264 ? -20.874 12.340 3.994 1.00 89.62 264 PHE A N 1
ATOM 2114 C CA . PHE A 1 264 ? -20.726 12.019 5.412 1.00 89.62 264 PHE A CA 1
ATOM 2115 C C . PHE A 1 264 ? -19.989 13.116 6.175 1.00 89.62 264 PHE A C 1
ATOM 2117 O O . PHE A 1 264 ? -18.980 13.658 5.722 1.00 89.62 264 PHE A O 1
ATOM 2124 N N . ALA A 1 265 ? -20.477 13.423 7.377 1.00 90.50 265 ALA A N 1
ATOM 2125 C CA . ALA A 1 265 ? -19.848 14.404 8.244 1.00 90.50 265 ALA A CA 1
ATOM 2126 C C . ALA A 1 265 ? -18.606 13.818 8.930 1.00 90.50 265 ALA A C 1
ATOM 2128 O O . ALA A 1 265 ? -18.596 12.675 9.388 1.00 90.50 265 ALA A O 1
ATOM 2129 N N . THR A 1 266 ? -17.574 14.645 9.117 1.00 90.12 266 THR A N 1
ATOM 2130 C CA . THR A 1 266 ? -16.321 14.247 9.783 1.00 90.12 266 THR A CA 1
ATOM 2131 C C . THR A 1 266 ? -16.541 13.658 11.184 1.00 90.12 266 THR A C 1
ATOM 2133 O O . THR A 1 266 ? -15.765 12.813 11.624 1.00 90.12 266 THR A O 1
ATOM 2136 N N . GLY A 1 267 ? -17.595 14.081 11.894 1.00 91.38 267 GLY A N 1
ATOM 2137 C CA . GLY A 1 267 ? -17.927 13.578 13.232 1.00 91.38 267 GLY A CA 1
ATOM 2138 C C . GLY A 1 267 ? -18.268 12.085 13.258 1.00 91.38 267 GLY A C 1
ATOM 2139 O O . GLY A 1 267 ? -17.793 11.367 14.138 1.00 91.38 267 GLY A O 1
ATOM 2140 N N . ASP A 1 268 ? -19.018 11.602 12.267 1.00 92.50 268 ASP A N 1
ATOM 2141 C CA . ASP A 1 268 ? -19.420 10.193 12.180 1.00 92.50 268 ASP A CA 1
ATOM 2142 C C . ASP A 1 268 ? -18.213 9.296 11.895 1.00 92.50 268 ASP A C 1
ATOM 2144 O O . ASP A 1 268 ? -18.049 8.235 12.503 1.00 92.50 268 ASP A O 1
ATOM 2148 N N . ILE A 1 269 ? -17.296 9.780 11.054 1.00 93.69 269 ILE A N 1
ATOM 2149 C CA . ILE A 1 269 ? -16.046 9.087 10.743 1.00 93.69 269 ILE A CA 1
ATOM 2150 C C . ILE A 1 269 ? -15.144 8.992 11.978 1.00 93.69 269 ILE A C 1
ATOM 2152 O O . ILE A 1 269 ? -14.567 7.939 12.237 1.00 93.69 269 ILE A O 1
ATOM 2156 N N . ILE A 1 270 ? -15.051 10.052 12.789 1.00 94.00 270 ILE A N 1
ATOM 2157 C CA . ILE A 1 270 ? -14.279 10.026 14.044 1.00 94.00 270 ILE A CA 1
ATOM 2158 C C . ILE A 1 270 ? -14.860 8.991 15.018 1.00 94.00 270 ILE A C 1
ATOM 2160 O O . ILE A 1 270 ? -14.108 8.249 15.658 1.00 94.00 270 ILE A O 1
ATOM 2164 N N . ASN A 1 271 ? -16.188 8.903 15.122 1.00 94.62 271 ASN A N 1
ATOM 2165 C CA . ASN A 1 271 ? -16.844 7.892 15.952 1.00 94.62 271 ASN A CA 1
ATOM 2166 C C . ASN A 1 271 ? -16.519 6.476 15.464 1.00 94.62 271 ASN A C 1
ATOM 2168 O O . ASN A 1 271 ? -16.134 5.626 16.268 1.00 94.62 271 ASN A O 1
ATOM 2172 N N . PHE A 1 272 ? -16.575 6.251 14.153 1.00 94.56 272 PHE A N 1
ATOM 2173 C CA . PHE A 1 272 ? -16.218 4.976 13.536 1.00 94.56 272 PHE A CA 1
ATOM 2174 C C . PHE A 1 272 ? -14.737 4.607 13.737 1.00 94.56 272 PHE A C 1
ATOM 2176 O O . PHE A 1 272 ? -14.413 3.468 14.075 1.00 94.56 272 PHE A O 1
ATOM 2183 N N . GLN A 1 273 ? -13.819 5.576 13.633 1.00 94.94 273 GLN A N 1
ATOM 2184 C CA . GLN A 1 273 ? -12.403 5.368 13.958 1.00 94.94 273 GLN A CA 1
ATOM 2185 C C . GLN A 1 273 ? -12.210 4.920 15.410 1.00 94.94 273 GLN A C 1
ATOM 2187 O O . GLN A 1 273 ? -11.430 4.003 15.677 1.00 94.94 273 GLN A O 1
ATOM 2192 N N . ASN A 1 274 ? -12.914 5.559 16.349 1.00 95.00 274 ASN A N 1
ATOM 2193 C CA . ASN A 1 274 ? -12.870 5.188 17.762 1.00 95.00 274 ASN A CA 1
ATOM 2194 C C . ASN A 1 274 ? -13.463 3.794 17.990 1.00 95.00 274 ASN A C 1
ATOM 2196 O O . ASN A 1 274 ? -12.937 3.028 18.796 1.00 95.00 274 ASN A O 1
ATOM 2200 N N . GLU A 1 275 ? -14.517 3.436 17.261 1.00 94.69 275 GLU A N 1
ATOM 2201 C CA . GLU A 1 275 ? -15.116 2.108 17.320 1.00 94.69 275 GLU A CA 1
ATOM 2202 C C . GLU A 1 275 ? -14.143 1.019 16.849 1.00 94.69 275 GLU A C 1
ATOM 2204 O O . GLU A 1 275 ? -13.940 0.038 17.568 1.00 94.69 275 GLU A O 1
ATOM 2209 N N . ILE A 1 276 ? -13.469 1.215 15.708 1.00 95.00 276 ILE A N 1
ATOM 2210 C CA . ILE A 1 276 ? -12.417 0.310 15.214 1.00 95.00 276 ILE A CA 1
ATOM 2211 C C . ILE A 1 276 ? -11.287 0.192 16.236 1.00 95.00 276 ILE A C 1
ATOM 2213 O O . ILE A 1 276 ? -10.863 -0.917 16.571 1.00 95.00 276 ILE A O 1
ATOM 2217 N N . LYS A 1 277 ? -10.824 1.321 16.778 1.00 94.62 277 LYS A N 1
ATOM 2218 C CA . LYS A 1 277 ? -9.756 1.335 17.780 1.00 94.62 277 LYS A CA 1
ATOM 2219 C C . LYS A 1 277 ? -10.146 0.545 19.029 1.00 94.62 277 LYS A C 1
ATOM 2221 O O . LYS A 1 277 ? -9.347 -0.246 19.516 1.00 94.62 277 LYS A O 1
ATOM 2226 N N . ASN A 1 278 ? -11.371 0.709 19.520 1.00 94.19 278 ASN A N 1
ATOM 2227 C CA . ASN A 1 278 ? -11.840 0.043 20.734 1.00 94.19 278 ASN A CA 1
ATOM 2228 C C . ASN A 1 278 ? -12.125 -1.450 20.519 1.00 94.19 278 ASN A C 1
ATOM 2230 O O . ASN A 1 278 ? -11.810 -2.260 21.387 1.00 94.19 278 ASN A O 1
ATOM 2234 N N . LYS A 1 279 ? -12.718 -1.826 19.378 1.00 93.94 279 LYS A N 1
ATOM 2235 C CA . LYS A 1 279 ? -13.102 -3.218 19.091 1.00 93.94 279 LYS A CA 1
ATOM 2236 C C . LYS A 1 279 ? -11.941 -4.072 18.586 1.00 93.94 279 LYS A C 1
ATOM 2238 O O . LYS A 1 279 ? -11.883 -5.254 18.909 1.00 93.94 279 LYS A O 1
ATOM 2243 N N . LEU A 1 280 ? -11.049 -3.503 17.773 1.00 93.38 280 LEU A N 1
ATOM 2244 C CA . LEU A 1 280 ? -9.998 -4.250 17.069 1.00 93.38 280 LEU A CA 1
ATOM 2245 C C . LEU A 1 280 ? -8.588 -3.937 17.580 1.00 93.38 280 LEU A C 1
ATOM 2247 O O . LEU A 1 280 ? -7.665 -4.695 17.288 1.00 93.38 280 LEU A O 1
ATOM 2251 N N . ASN A 1 281 ? -8.417 -2.867 18.367 1.00 93.12 281 ASN A N 1
ATOM 2252 C CA . ASN A 1 281 ? -7.116 -2.383 18.834 1.00 93.12 281 ASN A CA 1
ATOM 2253 C C . ASN A 1 281 ? -6.149 -2.085 17.672 1.00 93.12 281 ASN A C 1
ATOM 2255 O O . ASN A 1 281 ? -4.977 -2.459 17.703 1.00 93.12 281 ASN A O 1
ATOM 2259 N N . VAL A 1 282 ? -6.665 -1.435 16.623 1.00 93.69 282 VAL A N 1
ATOM 2260 C CA . VAL A 1 282 ? -5.914 -1.071 15.412 1.00 93.69 282 VAL A CA 1
ATOM 2261 C C . VAL A 1 282 ? -6.020 0.433 15.156 1.00 93.69 282 VAL A C 1
ATOM 2263 O O . VAL A 1 282 ? -7.060 1.045 15.404 1.00 93.69 282 VAL A O 1
ATOM 2266 N N . ASN A 1 283 ? -4.931 1.032 14.672 1.00 95.06 283 ASN A N 1
ATOM 2267 C CA . ASN A 1 283 ? -4.895 2.440 14.284 1.00 95.06 283 ASN A CA 1
ATOM 2268 C C . ASN A 1 283 ? -5.480 2.645 12.881 1.00 95.06 283 ASN A C 1
ATOM 2270 O O . ASN A 1 283 ? -5.439 1.754 12.034 1.00 95.06 283 ASN A O 1
ATOM 2274 N N . THR A 1 284 ? -6.012 3.841 12.634 1.00 96.62 284 THR A N 1
ATOM 2275 C CA . THR A 1 284 ? -6.704 4.169 11.385 1.00 96.62 284 THR A CA 1
ATOM 2276 C C . THR A 1 284 ? -6.170 5.464 10.771 1.00 96.62 284 THR A C 1
ATOM 2278 O O . THR A 1 284 ? -5.810 6.399 11.487 1.00 96.62 284 THR A O 1
ATOM 2281 N N . THR A 1 285 ? -6.150 5.534 9.438 1.00 96.81 285 THR A N 1
ATOM 2282 C CA . THR A 1 285 ? -5.964 6.774 8.667 1.00 96.81 285 THR A CA 1
ATOM 2283 C C . THR A 1 285 ? -7.168 6.963 7.761 1.00 96.81 285 THR A C 1
ATOM 2285 O O . THR A 1 285 ? -7.582 6.041 7.068 1.00 96.81 285 THR A O 1
ATOM 2288 N N . VAL A 1 286 ? -7.723 8.168 7.757 1.00 95.75 286 VAL A N 1
ATOM 2289 C CA . VAL A 1 286 ? -8.943 8.493 7.016 1.00 95.75 286 VAL A CA 1
ATOM 2290 C C . VAL A 1 286 ? -8.607 9.263 5.742 1.00 95.75 286 VAL A C 1
ATOM 2292 O O . VAL A 1 286 ? -7.890 10.266 5.799 1.00 95.75 286 VAL A O 1
ATOM 2295 N N . PHE A 1 287 ? -9.166 8.815 4.621 1.00 95.00 287 PHE A N 1
ATOM 2296 C CA . PHE A 1 287 ? -9.015 9.363 3.277 1.00 95.00 287 PHE A CA 1
ATOM 2297 C C . PHE A 1 287 ? -10.339 10.009 2.838 1.00 95.00 287 PHE A C 1
ATOM 2299 O O . PHE A 1 287 ? -11.243 9.300 2.396 1.00 95.00 287 PHE A O 1
ATOM 2306 N N . PRO A 1 288 ? -10.481 11.341 2.984 1.00 92.75 288 PRO A N 1
ATOM 2307 C CA . PRO A 1 288 ? -11.644 12.061 2.477 1.00 92.75 288 PRO A CA 1
ATOM 2308 C C . PRO A 1 288 ? -11.600 12.129 0.953 1.00 92.75 288 PRO A C 1
ATOM 2310 O O . PRO A 1 288 ? -10.649 12.665 0.381 1.00 92.75 288 PRO A O 1
ATOM 2313 N N . MET A 1 289 ? -12.632 11.615 0.304 1.00 87.38 289 MET A N 1
ATOM 2314 C CA . MET A 1 289 ? -12.713 11.556 -1.146 1.00 87.38 289 MET A CA 1
ATOM 2315 C C . MET A 1 289 ? -14.014 12.191 -1.623 1.00 87.38 289 MET A C 1
ATOM 2317 O O . MET A 1 289 ? -15.032 12.032 -0.972 1.00 87.38 289 MET A O 1
ATOM 2321 N N . SER A 1 290 ? -13.999 12.894 -2.753 1.00 83.00 290 SER A N 1
ATOM 2322 C CA . SER A 1 290 ? -15.225 13.404 -3.379 1.00 83.00 290 SER A CA 1
ATOM 2323 C C . SER A 1 290 ? -15.513 12.569 -4.621 1.00 83.00 290 SER A C 1
ATOM 2325 O O . SER A 1 290 ? -14.753 12.616 -5.592 1.00 83.00 290 SER A O 1
ATOM 2327 N N . TYR A 1 291 ? -16.576 11.764 -4.574 1.00 75.44 291 TYR A N 1
ATOM 2328 C CA . TYR A 1 291 ? -16.920 10.835 -5.658 1.00 75.44 291 TYR A CA 1
ATOM 2329 C C . TYR A 1 291 ? -17.716 11.519 -6.780 1.00 75.44 291 TYR A C 1
ATOM 2331 O O . TYR A 1 291 ? -17.537 11.217 -7.962 1.00 75.44 291 TYR A O 1
ATOM 2339 N N . ASN A 1 292 ? -18.594 12.459 -6.417 1.00 62.00 292 ASN A N 1
ATOM 2340 C CA . ASN A 1 292 ? -19.648 12.975 -7.299 1.00 62.00 292 ASN A CA 1
ATOM 2341 C C . ASN A 1 292 ? -19.234 14.175 -8.164 1.00 62.00 292 ASN A C 1
ATOM 2343 O O . ASN A 1 292 ? -19.847 14.422 -9.203 1.00 62.00 292 ASN A O 1
ATOM 2347 N N . ASN A 1 293 ? -18.143 14.867 -7.824 1.00 52.91 293 ASN A N 1
ATOM 2348 C CA . ASN A 1 293 ? -17.624 15.984 -8.625 1.00 52.91 293 ASN A CA 1
ATOM 2349 C C . ASN A 1 293 ? -17.105 15.573 -10.021 1.00 52.91 293 ASN A C 1
ATOM 2351 O O . ASN A 1 293 ? -16.808 16.439 -10.845 1.00 52.91 293 ASN A O 1
ATOM 2355 N N . ASN A 1 294 ? -17.026 14.269 -10.304 1.00 51.50 294 ASN A N 1
ATOM 2356 C CA . ASN A 1 294 ? -16.527 13.728 -11.568 1.00 51.50 294 ASN A CA 1
ATOM 2357 C C . ASN A 1 294 ? -17.576 13.722 -12.697 1.00 51.50 294 ASN A C 1
ATOM 2359 O O . ASN A 1 294 ? -17.200 13.701 -13.866 1.00 51.50 294 ASN A O 1
ATOM 2363 N N . LYS A 1 295 ? -18.884 13.756 -12.390 1.00 49.03 295 LYS A N 1
ATOM 2364 C CA . LYS A 1 295 ? -19.947 13.607 -13.411 1.00 49.03 295 LYS A CA 1
ATOM 2365 C C . LYS A 1 295 ? -20.481 14.929 -13.978 1.00 49.03 295 LYS A C 1
ATOM 2367 O O . LYS A 1 295 ? -20.909 14.955 -15.129 1.00 49.03 295 LYS A O 1
ATOM 2372 N N . GLU A 1 296 ? -20.425 16.031 -13.227 1.00 45.06 296 GLU A N 1
ATOM 2373 C CA . GLU A 1 296 ? -21.118 17.282 -13.602 1.00 45.06 296 GLU A CA 1
ATOM 2374 C C . GLU A 1 296 ? -20.260 18.315 -14.360 1.00 45.06 296 GLU A C 1
ATOM 2376 O O . GLU A 1 296 ? -20.791 19.292 -14.884 1.00 45.06 296 GLU A O 1
ATOM 2381 N N . LYS A 1 297 ? -18.944 18.108 -14.511 1.00 48.03 297 LYS A N 1
ATOM 2382 C CA . LYS A 1 297 ? -18.043 19.055 -15.212 1.00 48.03 297 LYS A CA 1
ATOM 2383 C C . LYS A 1 297 ? -17.750 18.707 -16.676 1.00 48.03 297 LYS A C 1
ATOM 2385 O O . LYS A 1 297 ? -16.760 19.154 -17.248 1.00 48.03 297 LYS A O 1
ATOM 2390 N N . SER A 1 298 ? -18.641 17.961 -17.320 1.00 45.03 298 SER A N 1
ATOM 2391 C CA . SER A 1 298 ? -18.614 17.696 -18.768 1.00 45.03 298 SER A CA 1
ATOM 2392 C C . SER A 1 298 ? -19.117 18.878 -19.620 1.00 45.03 298 SER A C 1
ATOM 2394 O O . SER A 1 298 ? -19.109 18.803 -20.845 1.00 45.03 298 SER A O 1
ATOM 2396 N N . SER A 1 299 ? -19.486 20.008 -18.999 1.00 42.88 299 SER A N 1
ATOM 2397 C CA . SER A 1 299 ? -19.811 21.266 -19.688 1.00 42.88 299 SER A CA 1
ATOM 2398 C C . SER A 1 299 ? -18.761 22.350 -19.402 1.00 42.88 299 SER A C 1
ATOM 2400 O O . SER A 1 299 ? -18.926 23.189 -18.523 1.00 42.88 299 SER A O 1
ATOM 2402 N N . GLY A 1 300 ? -17.659 22.332 -20.158 1.00 43.75 300 GLY A N 1
ATOM 2403 C CA . GLY A 1 300 ? -16.815 23.514 -20.407 1.00 43.75 300 GLY A CA 1
ATOM 2404 C C . GLY A 1 300 ? -15.650 23.813 -19.452 1.00 43.75 300 GLY A C 1
ATOM 2405 O O . GLY A 1 300 ? -14.868 24.710 -19.755 1.00 43.75 300 GLY A O 1
ATOM 2406 N N . GLY A 1 301 ? -15.475 23.076 -18.352 1.00 46.56 301 GLY A N 1
ATOM 2407 C CA . GLY A 1 301 ? -14.342 23.253 -17.434 1.00 46.56 301 GLY A CA 1
ATOM 2408 C C . GLY A 1 301 ? -13.816 21.913 -16.941 1.00 46.56 301 GLY A C 1
ATOM 2409 O O . GLY A 1 301 ? -14.258 21.434 -15.899 1.00 46.56 301 GLY A O 1
ATOM 2410 N N . GLY A 1 302 ? -12.909 21.297 -17.705 1.00 54.84 302 GLY A N 1
ATOM 2411 C CA . GLY A 1 302 ? -12.342 19.987 -17.379 1.00 54.84 302 GLY A CA 1
ATOM 2412 C C . GLY A 1 302 ? -11.745 19.953 -15.970 1.00 54.84 302 GLY A C 1
ATOM 2413 O O . GLY A 1 302 ? -11.072 20.893 -15.545 1.00 54.84 302 GLY A O 1
ATOM 2414 N N . MET A 1 303 ? -12.015 18.876 -15.233 1.00 63.50 303 MET A N 1
ATOM 2415 C CA . MET A 1 303 ? -11.345 18.607 -13.964 1.00 63.50 303 MET A CA 1
ATOM 2416 C C . MET A 1 303 ? -9.852 18.436 -14.243 1.00 63.50 303 MET A C 1
ATOM 2418 O O . MET A 1 303 ? -9.473 17.632 -15.088 1.00 63.50 303 MET A O 1
ATOM 2422 N N . GLU A 1 304 ? -8.999 19.194 -13.557 1.00 76.00 304 GLU A N 1
ATOM 2423 C CA . GLU A 1 304 ? -7.560 19.024 -13.720 1.00 76.00 304 GLU A CA 1
ATOM 2424 C C . GLU A 1 304 ? -7.143 17.641 -13.192 1.00 76.00 304 GLU A C 1
ATOM 2426 O O . GLU A 1 304 ? -7.286 17.345 -11.998 1.00 76.00 304 GLU A O 1
ATOM 2431 N N . THR A 1 305 ? -6.632 16.796 -14.085 1.00 83.06 305 THR A N 1
ATOM 2432 C CA . THR A 1 305 ? -6.094 15.468 -13.778 1.00 83.06 305 THR A CA 1
ATOM 2433 C C . THR A 1 305 ? -4.565 15.492 -13.779 1.00 83.06 305 THR A C 1
ATOM 2435 O O . THR A 1 305 ? -3.929 16.352 -14.393 1.00 83.06 305 THR A O 1
ATOM 2438 N N . ASN A 1 306 ? -3.966 14.562 -13.038 1.00 83.88 306 ASN A N 1
ATOM 2439 C CA . ASN A 1 306 ? -2.545 14.248 -13.087 1.00 83.88 306 ASN A CA 1
ATOM 2440 C C . ASN A 1 306 ? -2.378 12.862 -13.716 1.00 83.88 306 ASN A C 1
ATOM 2442 O O . ASN A 1 306 ? -3.080 11.923 -13.343 1.00 83.88 306 ASN A O 1
ATOM 2446 N N . THR A 1 307 ? -1.427 12.726 -14.637 1.00 84.94 307 THR A N 1
ATOM 2447 C CA . THR A 1 307 ? -1.071 11.437 -15.240 1.00 84.94 307 THR A CA 1
ATOM 2448 C C . THR A 1 307 ? -0.032 10.731 -14.373 1.00 84.94 307 THR A C 1
ATOM 2450 O O . THR A 1 307 ? 1.022 11.295 -14.071 1.00 84.94 307 THR A O 1
ATOM 2453 N N . ILE A 1 308 ? -0.315 9.491 -13.980 1.00 84.50 308 ILE A N 1
ATOM 2454 C CA . ILE A 1 308 ? 0.558 8.660 -13.146 1.00 84.50 308 ILE A CA 1
ATOM 2455 C C . ILE A 1 308 ? 0.934 7.401 -13.916 1.00 84.50 308 ILE A C 1
ATOM 2457 O O . ILE A 1 308 ? 0.073 6.759 -14.507 1.00 84.50 308 ILE A O 1
ATOM 2461 N N . SER A 1 309 ? 2.220 7.053 -13.913 1.00 82.56 309 SER A N 1
ATOM 2462 C CA . SER A 1 309 ? 2.728 5.854 -14.581 1.00 82.56 309 SER A CA 1
ATOM 2463 C C . SER A 1 309 ? 2.445 4.593 -13.764 1.00 82.56 309 SER A C 1
ATOM 2465 O O . SER A 1 309 ? 2.697 4.561 -12.560 1.00 82.56 309 SER A O 1
ATOM 2467 N N . LEU A 1 310 ? 1.976 3.542 -14.437 1.00 78.44 310 LEU A N 1
ATOM 2468 C CA . LEU A 1 310 ? 1.804 2.185 -13.902 1.00 78.44 310 LEU A CA 1
ATOM 2469 C C . LEU A 1 310 ? 3.062 1.323 -14.064 1.00 78.44 310 LEU A C 1
ATOM 2471 O O . LEU A 1 310 ? 3.189 0.276 -13.434 1.00 78.44 310 LEU A O 1
ATOM 2475 N N . VAL A 1 311 ? 3.982 1.747 -14.932 1.00 74.88 311 VAL A N 1
ATOM 2476 C CA . VAL A 1 311 ? 5.228 1.022 -15.220 1.00 74.88 311 VAL A CA 1
ATOM 2477 C C . VAL A 1 311 ? 6.288 1.325 -14.162 1.00 74.88 311 VAL A C 1
ATOM 2479 O O . VAL A 1 311 ? 7.196 0.523 -13.929 1.00 74.88 311 VAL A O 1
ATOM 2482 N N . GLU A 1 312 ? 6.165 2.463 -13.481 1.00 72.00 312 GLU A N 1
ATOM 2483 C CA . GLU A 1 312 ? 7.062 2.834 -12.394 1.00 72.00 312 GLU A CA 1
ATOM 2484 C C . GLU A 1 312 ? 6.999 1.814 -11.261 1.00 72.00 312 GLU A C 1
ATOM 2486 O O . GLU A 1 312 ? 5.933 1.482 -10.749 1.00 72.00 312 GLU A O 1
ATOM 2491 N N . ASN A 1 313 ? 8.174 1.336 -10.854 1.00 70.25 313 ASN A N 1
ATOM 2492 C CA . ASN A 1 313 ? 8.339 0.358 -9.783 1.00 70.25 313 ASN A CA 1
ATOM 2493 C C . ASN A 1 313 ? 7.694 -1.007 -10.042 1.00 70.25 313 ASN A C 1
ATOM 2495 O O . ASN A 1 313 ? 7.463 -1.765 -9.100 1.00 70.25 313 ASN A O 1
ATOM 2499 N N . SER A 1 314 ? 7.412 -1.323 -11.304 1.00 78.38 314 SER A N 1
ATOM 2500 C CA . SER A 1 314 ? 6.899 -2.632 -11.680 1.00 78.38 314 SER A CA 1
ATOM 2501 C C . SER A 1 314 ? 7.959 -3.724 -11.573 1.00 78.38 314 SER A C 1
ATOM 2503 O O . SER A 1 314 ? 9.114 -3.518 -11.966 1.00 78.38 314 SER A O 1
ATOM 2505 N N . THR A 1 315 ? 7.553 -4.899 -11.097 1.00 81.94 315 THR A N 1
ATOM 2506 C CA . THR A 1 315 ? 8.413 -6.088 -11.102 1.00 81.94 315 THR A CA 1
ATOM 2507 C C . THR A 1 315 ? 8.580 -6.631 -12.523 1.00 81.94 315 THR A C 1
ATOM 2509 O O . THR A 1 315 ? 7.868 -6.240 -13.453 1.00 81.94 315 THR A O 1
ATOM 2512 N N . ILE A 1 316 ? 9.521 -7.559 -12.708 1.00 83.38 316 ILE A N 1
ATOM 2513 C CA . ILE A 1 316 ? 9.717 -8.241 -13.995 1.00 83.38 316 ILE A CA 1
ATOM 2514 C C . ILE A 1 316 ? 8.434 -8.966 -14.412 1.00 83.38 316 ILE A C 1
ATOM 2516 O O . ILE A 1 316 ? 8.020 -8.890 -15.566 1.00 83.38 316 ILE A O 1
ATOM 2520 N N . GLU A 1 317 ? 7.798 -9.664 -13.476 1.00 82.06 317 GLU A N 1
ATOM 2521 C CA . GLU A 1 317 ? 6.594 -10.451 -13.722 1.00 82.06 317 GLU A CA 1
ATOM 2522 C C . GLU A 1 317 ? 5.405 -9.568 -14.123 1.00 82.06 317 GLU A C 1
ATOM 2524 O O . GLU A 1 317 ? 4.706 -9.892 -15.082 1.00 82.06 317 GLU A O 1
ATOM 2529 N N . GLU A 1 318 ? 5.213 -8.431 -13.450 1.00 80.81 318 GLU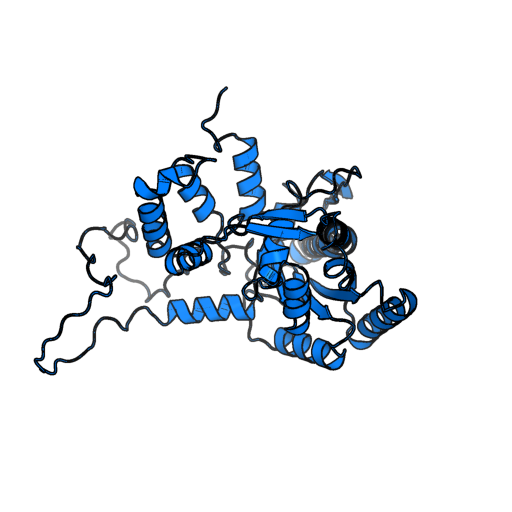 A N 1
ATOM 2530 C CA . GLU A 1 318 ? 4.166 -7.460 -13.797 1.00 80.81 318 GLU A CA 1
ATOM 2531 C C . GLU A 1 318 ? 4.376 -6.871 -15.196 1.00 80.81 318 GLU A C 1
ATOM 2533 O O . GLU A 1 318 ? 3.422 -6.663 -15.947 1.00 80.81 318 GLU A O 1
ATOM 2538 N N . GLU A 1 319 ? 5.629 -6.612 -15.564 1.00 81.31 319 GLU A N 1
ATOM 2539 C CA . GLU A 1 319 ? 5.971 -6.049 -16.865 1.00 81.31 319 GLU A CA 1
ATOM 2540 C C . GLU A 1 319 ? 5.776 -7.060 -17.997 1.00 81.31 319 GLU A C 1
ATOM 2542 O O . GLU A 1 319 ? 5.194 -6.743 -19.033 1.00 81.31 319 GLU A O 1
ATOM 2547 N N . LEU A 1 320 ? 6.174 -8.315 -17.783 1.00 83.94 320 LEU A N 1
ATOM 2548 C CA . LEU A 1 320 ? 5.892 -9.393 -18.729 1.00 83.94 320 LEU A CA 1
ATOM 2549 C C . LEU A 1 320 ? 4.396 -9.633 -18.910 1.00 83.94 320 LEU A C 1
ATOM 2551 O O . LEU A 1 320 ? 3.959 -9.936 -20.019 1.00 83.94 320 LEU A O 1
ATOM 2555 N N . GLN A 1 321 ? 3.611 -9.501 -17.842 1.00 82.94 321 GLN A N 1
ATOM 2556 C CA . GLN A 1 321 ? 2.161 -9.619 -17.918 1.00 82.94 321 GLN A CA 1
ATOM 2557 C C . GLN A 1 321 ? 1.558 -8.510 -18.789 1.00 82.94 321 GLN A C 1
ATOM 2559 O O . GLN A 1 321 ? 0.753 -8.814 -19.667 1.00 82.94 321 GLN A O 1
ATOM 2564 N N . ARG A 1 322 ? 2.006 -7.257 -18.630 1.00 80.19 322 ARG A N 1
ATOM 2565 C CA . ARG A 1 322 ? 1.615 -6.146 -19.518 1.00 80.19 322 ARG A CA 1
ATOM 2566 C C . ARG A 1 322 ? 1.987 -6.404 -20.974 1.00 80.19 322 ARG A C 1
ATOM 2568 O O . ARG A 1 322 ? 1.137 -6.262 -21.849 1.00 80.19 322 ARG A O 1
ATOM 2575 N N . ILE A 1 323 ? 3.228 -6.829 -21.224 1.00 81.56 323 ILE A N 1
ATOM 2576 C CA . ILE A 1 323 ? 3.712 -7.153 -22.575 1.00 81.56 323 ILE A CA 1
ATOM 2577 C C . ILE A 1 323 ? 2.854 -8.262 -23.197 1.00 81.56 323 ILE A C 1
ATOM 2579 O O . ILE A 1 323 ? 2.429 -8.149 -24.343 1.00 81.56 323 ILE A O 1
ATOM 2583 N N . SER A 1 324 ? 2.557 -9.317 -22.433 1.00 82.12 324 SER A N 1
ATOM 2584 C CA . SER A 1 324 ? 1.710 -10.436 -22.865 1.00 82.12 324 SER A CA 1
ATOM 2585 C C . SER A 1 324 ? 0.291 -9.991 -23.229 1.00 82.12 324 SER A C 1
ATOM 2587 O O . SER A 1 324 ? -0.299 -10.497 -24.182 1.00 82.12 324 SER A O 1
ATOM 2589 N N . TRP A 1 325 ? -0.256 -9.025 -22.490 1.00 78.00 325 TRP A N 1
ATOM 2590 C CA . TRP A 1 325 ? -1.595 -8.483 -22.723 1.00 78.00 325 TRP A CA 1
ATOM 2591 C C . TRP A 1 325 ? -1.643 -7.383 -23.783 1.00 78.00 325 TRP A C 1
ATOM 2593 O O . TRP A 1 325 ? -2.734 -6.932 -24.125 1.00 78.00 325 TRP A O 1
ATOM 2603 N N . ASN A 1 326 ? -0.489 -6.987 -24.334 1.00 69.31 326 ASN A N 1
ATOM 2604 C CA . ASN A 1 326 ? -0.361 -5.853 -25.246 1.00 69.31 326 ASN A CA 1
ATOM 2605 C C . ASN A 1 326 ? -1.074 -4.606 -24.694 1.00 69.31 326 ASN A C 1
ATOM 2607 O O . ASN A 1 326 ? -1.753 -3.886 -25.429 1.00 69.31 326 ASN A O 1
ATOM 2611 N N . ASP A 1 327 ? -0.974 -4.403 -23.377 1.00 68.81 327 ASP A N 1
ATOM 2612 C CA . ASP A 1 327 ? -1.621 -3.285 -22.709 1.00 68.81 327 ASP A CA 1
ATOM 2613 C C . ASP A 1 327 ? -0.870 -2.001 -23.068 1.00 68.81 327 ASP A C 1
ATOM 2615 O O . ASP A 1 327 ? 0.309 -1.835 -22.755 1.00 68.81 327 ASP A O 1
ATOM 2619 N N . ILE A 1 328 ? -1.545 -1.114 -23.795 1.00 62.84 328 ILE A N 1
ATOM 2620 C CA . ILE A 1 328 ? -0.975 0.153 -24.270 1.00 62.84 328 ILE A CA 1
ATOM 2621 C C . ILE A 1 328 ? -1.041 1.208 -23.147 1.00 62.84 328 ILE A C 1
ATOM 2623 O O . ILE A 1 328 ? -0.330 2.215 -23.183 1.00 62.84 328 ILE A O 1
ATOM 2627 N N . ASN A 1 329 ? -1.868 0.977 -22.120 1.00 68.88 329 ASN A N 1
ATOM 2628 C CA . ASN A 1 329 ? -2.124 1.937 -21.055 1.00 68.88 329 ASN A CA 1
ATOM 2629 C C . ASN A 1 329 ? -1.056 1.848 -19.958 1.00 68.88 329 ASN A C 1
ATOM 2631 O O . ASN A 1 329 ? -1.235 1.240 -18.906 1.00 68.88 329 ASN A O 1
ATOM 2635 N N . ASN A 1 330 ? 0.066 2.526 -20.189 1.00 75.75 330 ASN A N 1
ATOM 2636 C CA . ASN A 1 330 ? 1.167 2.622 -19.225 1.00 75.75 330 ASN A CA 1
ATOM 2637 C C . ASN A 1 330 ? 0.929 3.650 -18.110 1.00 75.75 330 ASN A C 1
ATOM 2639 O O . ASN A 1 330 ? 1.780 3.825 -17.236 1.00 75.75 330 ASN A O 1
ATOM 2643 N N . SER A 1 331 ? -0.201 4.351 -18.137 1.00 82.62 331 SER A N 1
ATOM 2644 C CA . SER A 1 331 ? -0.543 5.384 -17.173 1.00 82.62 331 SER A CA 1
ATOM 2645 C C . SER A 1 331 ? -2.047 5.475 -16.944 1.00 82.62 331 SER A C 1
ATOM 2647 O O . SER A 1 331 ? -2.852 5.019 -17.753 1.00 82.62 331 SER A O 1
ATOM 2649 N N . PHE A 1 332 ? -2.420 6.090 -15.826 1.00 84.38 332 PHE A N 1
ATOM 2650 C CA . PHE A 1 332 ? -3.796 6.452 -15.521 1.00 84.38 332 PHE A CA 1
ATOM 2651 C C . PHE A 1 332 ? -3.893 7.926 -15.138 1.00 84.38 332 PHE A C 1
ATOM 2653 O O . PHE A 1 332 ? -2.924 8.538 -14.680 1.00 84.38 332 PHE A O 1
ATOM 2660 N N . GLU A 1 333 ? -5.076 8.498 -15.336 1.00 85.88 333 GLU A N 1
ATOM 2661 C CA . GLU A 1 333 ? -5.382 9.867 -14.940 1.00 85.88 333 GLU A CA 1
ATOM 2662 C C . GLU A 1 333 ? -6.146 9.875 -13.625 1.00 85.88 333 GLU A C 1
ATOM 2664 O O . GLU A 1 333 ? -7.190 9.239 -13.494 1.00 85.88 333 GLU A O 1
ATOM 2669 N N . ILE A 1 334 ? -5.637 10.624 -12.653 1.00 86.88 334 ILE A N 1
ATOM 2670 C CA . ILE A 1 334 ? -6.284 10.793 -11.356 1.00 86.88 334 ILE A CA 1
ATOM 2671 C C . ILE A 1 334 ? -6.610 12.270 -11.125 1.00 86.88 334 ILE A C 1
ATOM 2673 O O . ILE A 1 334 ? -5.787 13.136 -11.441 1.00 86.88 334 ILE A O 1
ATOM 2677 N N . PRO A 1 335 ? -7.782 12.615 -10.568 1.00 88.00 335 PRO A N 1
ATOM 2678 C CA . PRO A 1 335 ? -8.079 14.004 -10.247 1.00 88.00 335 PRO A CA 1
ATOM 2679 C C . PRO A 1 335 ? -7.073 14.605 -9.256 1.00 88.00 335 PRO A C 1
ATOM 2681 O O . PRO A 1 335 ? -6.717 13.972 -8.261 1.00 88.00 335 PRO A O 1
ATOM 2684 N N . LYS A 1 336 ? -6.658 15.863 -9.463 1.00 86.12 336 LYS A N 1
ATOM 2685 C CA . LYS A 1 336 ? -5.664 16.532 -8.596 1.00 86.12 336 LYS A CA 1
ATOM 2686 C C . LYS A 1 336 ? -6.043 16.565 -7.115 1.00 86.12 336 LYS A C 1
ATOM 2688 O O . LYS A 1 336 ? -5.173 16.459 -6.255 1.00 86.12 336 LYS A O 1
ATOM 2693 N N . VAL A 1 337 ? -7.333 16.708 -6.809 1.00 86.62 337 VAL A N 1
ATOM 2694 C CA . VAL A 1 337 ? -7.838 16.713 -5.425 1.00 86.62 337 VAL A CA 1
ATOM 2695 C C . VAL A 1 337 ? -7.566 15.368 -4.754 1.00 86.62 337 VAL A C 1
ATOM 2697 O O . VAL A 1 337 ? -7.070 15.318 -3.631 1.00 86.62 337 VAL A O 1
ATOM 2700 N N . VAL A 1 338 ? -7.828 14.282 -5.477 1.00 88.25 338 VAL A N 1
ATOM 2701 C CA . VAL A 1 338 ? -7.585 12.915 -5.021 1.00 88.25 338 VAL A CA 1
ATOM 2702 C C . VAL A 1 338 ? -6.091 12.659 -4.844 1.00 88.25 338 VAL A C 1
ATOM 2704 O O . VAL A 1 338 ? -5.667 12.182 -3.793 1.00 88.25 338 VAL A O 1
ATOM 2707 N N . ASP A 1 339 ? -5.291 13.022 -5.848 1.00 88.75 339 ASP A N 1
ATOM 2708 C CA . ASP A 1 339 ? -3.831 12.911 -5.816 1.00 88.75 339 ASP A CA 1
ATOM 2709 C C . ASP A 1 339 ? -3.241 13.606 -4.582 1.00 88.75 339 ASP A C 1
ATOM 2711 O O . ASP A 1 339 ? -2.452 13.026 -3.833 1.00 88.75 339 ASP A O 1
ATOM 2715 N N . TYR A 1 340 ? -3.690 14.833 -4.314 1.00 88.81 340 TYR A N 1
ATOM 2716 C CA . TYR A 1 340 ? -3.286 15.591 -3.139 1.00 88.81 340 TYR A CA 1
ATOM 2717 C C . TYR A 1 340 ? -3.702 14.912 -1.824 1.00 88.81 340 TYR A C 1
ATOM 2719 O O . TYR A 1 340 ? -2.898 14.845 -0.885 1.00 88.81 340 TYR A O 1
ATOM 2727 N N . THR A 1 341 ? -4.927 14.380 -1.745 1.00 91.38 341 THR A N 1
ATOM 2728 C CA . THR A 1 341 ? -5.404 13.640 -0.568 1.00 91.38 341 THR A CA 1
ATOM 2729 C C . THR A 1 341 ? -4.537 12.417 -0.296 1.00 91.38 341 THR A C 1
ATOM 2731 O O . THR A 1 341 ? -4.070 12.260 0.835 1.00 91.38 341 THR A O 1
ATOM 2734 N N . ILE A 1 342 ? -4.282 11.575 -1.306 1.00 92.06 342 ILE A N 1
ATOM 2735 C CA . ILE A 1 342 ? -3.487 10.349 -1.147 1.00 92.06 342 ILE A CA 1
ATOM 2736 C C . ILE A 1 342 ? -2.098 10.697 -0.614 1.00 92.06 342 ILE A C 1
ATOM 2738 O O . ILE A 1 342 ? -1.691 10.177 0.426 1.00 92.06 342 ILE A O 1
ATOM 2742 N N . ARG A 1 343 ? -1.402 11.653 -1.242 1.00 90.81 343 ARG A N 1
ATOM 2743 C CA . ARG A 1 343 ? -0.071 12.092 -0.791 1.00 90.81 343 ARG A CA 1
ATOM 2744 C C . ARG A 1 343 ? -0.089 12.615 0.646 1.00 90.81 343 ARG A C 1
ATOM 2746 O O . ARG A 1 343 ? 0.796 12.292 1.438 1.00 90.81 343 ARG A O 1
ATOM 2753 N N . THR A 1 344 ? -1.108 13.398 1.009 1.00 91.62 344 THR A N 1
ATOM 2754 C CA . THR A 1 344 ? -1.205 14.018 2.342 1.00 91.62 344 THR A CA 1
ATOM 2755 C C . THR A 1 344 ? -1.424 12.960 3.413 1.00 91.62 344 THR A C 1
ATOM 2757 O O . THR A 1 344 ? -0.782 12.980 4.465 1.00 91.62 344 THR A O 1
ATOM 2760 N N . LYS A 1 345 ? -2.318 12.011 3.138 1.00 93.38 345 LYS A N 1
ATOM 2761 C CA . LYS A 1 345 ? -2.681 10.950 4.075 1.00 93.38 345 LYS A CA 1
ATOM 2762 C C . LYS A 1 345 ? -1.618 9.870 4.189 1.00 93.38 345 LYS A C 1
ATOM 2764 O O . LYS A 1 345 ? -1.397 9.372 5.291 1.00 93.38 345 LYS A O 1
ATOM 2769 N N . LEU A 1 346 ? -0.871 9.597 3.123 1.00 93.38 346 LEU A N 1
ATOM 2770 C CA . LEU A 1 346 ? 0.327 8.767 3.202 1.00 93.38 346 LEU A CA 1
ATOM 2771 C C . LEU A 1 346 ? 1.435 9.438 4.017 1.00 93.38 346 LEU A C 1
ATOM 2773 O O . LEU A 1 346 ? 2.007 8.795 4.893 1.00 93.38 346 LEU A O 1
ATOM 2777 N N . TYR A 1 347 ? 1.693 10.733 3.819 1.00 91.81 347 TYR A N 1
ATOM 2778 C CA . TYR A 1 347 ? 2.641 11.473 4.661 1.00 91.81 347 TYR A CA 1
ATOM 2779 C C . TYR A 1 347 ? 2.247 11.427 6.148 1.00 91.81 347 TYR A C 1
ATOM 2781 O O . TYR A 1 347 ? 3.101 11.225 7.018 1.00 91.81 347 TYR A O 1
ATOM 2789 N N . GLU A 1 348 ? 0.954 11.591 6.446 1.00 92.62 348 GLU A N 1
ATOM 2790 C CA . GLU A 1 348 ? 0.410 11.461 7.798 1.00 92.62 348 GLU A CA 1
ATOM 2791 C C . GLU A 1 348 ? 0.639 10.052 8.363 1.00 92.62 348 GLU A C 1
ATOM 2793 O O . GLU A 1 348 ? 1.149 9.921 9.478 1.00 92.62 348 GLU A O 1
ATOM 2798 N N . PHE A 1 349 ? 0.316 9.013 7.588 1.00 95.00 349 PHE A N 1
ATOM 2799 C CA . PHE A 1 349 ? 0.514 7.620 7.978 1.00 95.00 349 PHE A CA 1
ATOM 2800 C C . PHE A 1 349 ? 1.982 7.316 8.304 1.00 95.00 349 PHE A C 1
ATOM 2802 O O . PHE A 1 349 ? 2.290 6.782 9.374 1.00 95.00 349 PHE A O 1
ATOM 2809 N N . ILE A 1 350 ? 2.890 7.716 7.411 1.00 93.31 350 ILE A N 1
ATOM 2810 C CA . ILE A 1 350 ? 4.322 7.453 7.547 1.00 93.31 350 ILE A CA 1
ATOM 2811 C C . ILE A 1 350 ? 4.867 8.102 8.825 1.00 93.31 350 ILE A C 1
ATOM 2813 O O . ILE A 1 350 ? 5.527 7.440 9.624 1.00 93.31 350 ILE A O 1
ATOM 2817 N N . ASN A 1 351 ? 4.569 9.385 9.054 1.00 91.75 351 ASN A N 1
ATOM 2818 C CA . ASN A 1 351 ? 5.127 10.116 10.194 1.00 91.75 351 ASN A CA 1
ATOM 2819 C C . ASN A 1 351 ? 4.496 9.743 11.535 1.00 91.75 351 ASN A C 1
ATOM 2821 O O . ASN A 1 351 ? 5.194 9.734 12.547 1.00 91.75 351 ASN A O 1
ATOM 2825 N N . LYS A 1 352 ? 3.183 9.485 11.574 1.00 93.62 352 LYS A N 1
ATOM 2826 C CA . LYS A 1 352 ? 2.477 9.228 12.838 1.00 93.62 352 LYS A CA 1
ATOM 2827 C C . LYS A 1 352 ? 2.527 7.769 13.274 1.00 93.62 352 LYS A C 1
ATOM 2829 O O . LYS A 1 352 ? 2.451 7.517 14.474 1.00 93.62 352 LYS A O 1
ATOM 2834 N N . PHE A 1 353 ? 2.641 6.827 12.337 1.00 95.25 353 PHE A N 1
ATOM 2835 C CA . PHE A 1 353 ? 2.509 5.401 12.643 1.00 95.25 353 PHE A CA 1
ATOM 2836 C C . PHE A 1 353 ? 3.714 4.585 12.181 1.00 95.25 353 PHE A C 1
ATOM 2838 O O . PHE A 1 353 ? 4.335 3.924 13.012 1.00 95.25 353 PHE A O 1
ATOM 2845 N N . LEU A 1 354 ? 4.094 4.664 10.901 1.00 93.62 354 LEU A N 1
ATOM 2846 C CA . LEU A 1 354 ? 5.141 3.795 10.351 1.00 93.62 354 LEU A CA 1
ATOM 2847 C C . LEU A 1 354 ? 6.521 4.065 10.965 1.00 93.62 354 LEU A C 1
ATOM 2849 O O . LEU A 1 354 ? 7.134 3.158 11.525 1.00 93.62 354 LEU A O 1
ATOM 2853 N N . ILE A 1 355 ? 7.003 5.311 10.895 1.00 92.31 355 ILE A N 1
ATOM 2854 C CA . ILE A 1 355 ? 8.317 5.692 11.433 1.00 92.31 355 ILE A CA 1
ATOM 2855 C C . ILE A 1 355 ? 8.383 5.448 12.953 1.00 92.31 355 ILE A C 1
ATOM 2857 O O . ILE A 1 355 ? 9.352 4.828 13.399 1.00 92.31 355 ILE A O 1
ATOM 2861 N N . PRO A 1 356 ? 7.386 5.854 13.767 1.00 92.94 356 PRO A N 1
ATOM 2862 C CA . PRO A 1 356 ? 7.386 5.547 15.197 1.00 92.94 356 PRO A CA 1
ATOM 2863 C C . PRO A 1 356 ? 7.399 4.046 15.507 1.00 92.94 356 PRO A C 1
ATOM 2865 O O . PRO A 1 356 ? 8.127 3.620 16.406 1.00 92.94 356 PRO A O 1
ATOM 2868 N N . HIS A 1 357 ? 6.647 3.231 14.757 1.00 92.56 357 HIS A N 1
ATOM 2869 C CA . HIS A 1 357 ? 6.671 1.770 14.899 1.00 92.56 357 HIS A CA 1
ATOM 2870 C C . HIS A 1 357 ? 8.064 1.208 14.615 1.00 92.56 357 HIS A C 1
ATOM 2872 O O . HIS A 1 357 ? 8.620 0.478 15.434 1.00 92.56 357 HIS A O 1
ATOM 2878 N N . MET A 1 358 ? 8.667 1.617 13.498 1.00 89.81 358 MET A N 1
ATOM 2879 C CA . MET A 1 358 ? 10.028 1.238 13.120 1.00 89.81 358 MET A CA 1
ATOM 2880 C C . MET A 1 358 ? 11.043 1.604 14.213 1.00 89.81 358 MET A C 1
ATOM 2882 O O . MET A 1 358 ? 11.794 0.751 14.685 1.00 89.81 358 MET A O 1
ATOM 2886 N N . GLN A 1 359 ? 11.023 2.847 14.695 1.00 88.81 359 GLN A N 1
ATOM 2887 C CA . GLN A 1 359 ? 11.908 3.300 15.773 1.00 88.81 359 GLN A CA 1
ATOM 2888 C C . GLN A 1 359 ? 11.712 2.502 17.068 1.00 88.81 359 GLN A C 1
ATOM 2890 O O . GLN A 1 359 ? 12.689 2.157 17.735 1.00 88.81 359 GLN A O 1
ATOM 2895 N N . SER A 1 360 ? 10.463 2.182 17.419 1.00 89.00 360 SER A N 1
ATOM 2896 C CA . SER A 1 360 ? 10.146 1.362 18.590 1.00 89.00 360 SER A CA 1
ATOM 2897 C C . SER A 1 360 ? 10.723 -0.049 18.464 1.00 89.00 360 SER A C 1
ATOM 2899 O O . SER A 1 360 ? 11.350 -0.535 19.407 1.00 89.00 360 SER A O 1
ATOM 2901 N N . LYS A 1 361 ? 10.591 -0.680 17.291 1.00 86.88 361 LYS A N 1
ATOM 2902 C CA . LYS A 1 361 ? 11.146 -2.014 17.025 1.00 86.88 361 LYS A CA 1
ATOM 2903 C C . LYS A 1 361 ? 12.676 -2.023 17.039 1.00 86.88 361 LYS A C 1
ATOM 2905 O O . LYS A 1 361 ? 13.253 -2.932 17.632 1.00 86.88 361 LYS A O 1
ATOM 2910 N N . VAL A 1 362 ? 13.338 -0.998 16.491 1.00 83.81 362 VAL A N 1
ATOM 2911 C CA . VAL A 1 362 ? 14.807 -0.869 16.597 1.00 83.81 362 VAL A CA 1
ATOM 2912 C C . VAL A 1 362 ? 15.248 -0.712 18.037 1.00 83.81 362 VAL A C 1
ATOM 2914 O O . VAL A 1 362 ? 16.163 -1.411 18.462 1.00 83.81 362 VAL A O 1
ATOM 2917 N N . ARG A 1 363 ? 14.584 0.152 18.810 1.00 84.06 363 ARG A N 1
ATOM 2918 C CA . ARG A 1 363 ? 14.921 0.341 20.224 1.00 84.06 363 ARG A CA 1
ATOM 2919 C C . ARG A 1 363 ? 14.731 -0.943 21.024 1.00 84.06 363 ARG A C 1
ATOM 2921 O O . ARG A 1 363 ? 15.611 -1.315 21.787 1.00 84.06 363 ARG A O 1
ATOM 2928 N N . TYR A 1 364 ? 13.619 -1.647 20.814 1.00 84.25 364 TYR A N 1
ATOM 2929 C CA . TYR A 1 364 ? 13.387 -2.945 21.443 1.00 84.25 364 TYR A CA 1
ATOM 2930 C C . TYR A 1 364 ? 14.519 -3.931 21.133 1.00 84.25 364 TYR A C 1
ATOM 2932 O O . TYR A 1 364 ? 14.979 -4.634 22.028 1.00 84.25 364 TYR A O 1
ATOM 2940 N N . TRP A 1 365 ? 14.992 -3.972 19.887 1.00 75.69 365 TRP A N 1
ATOM 2941 C CA . TRP A 1 365 ? 16.077 -4.866 19.493 1.00 75.69 365 TRP A CA 1
ATOM 2942 C C . TRP A 1 365 ? 17.417 -4.479 20.121 1.00 75.69 365 TRP A C 1
ATOM 2944 O O . TRP A 1 365 ? 18.116 -5.347 20.646 1.00 75.69 365 TRP A O 1
ATOM 2954 N N . ASP A 1 366 ? 17.740 -3.186 20.125 1.00 78.12 366 ASP A N 1
ATOM 2955 C CA . ASP A 1 366 ? 18.940 -2.653 20.771 1.00 78.12 366 ASP A CA 1
ATOM 2956 C C . ASP A 1 366 ? 18.947 -3.008 22.267 1.00 78.12 366 ASP A C 1
ATOM 2958 O O . ASP A 1 366 ? 19.879 -3.645 22.760 1.00 78.12 366 ASP A O 1
ATOM 2962 N N . ASP A 1 367 ? 17.839 -2.732 22.961 1.00 80.00 367 ASP A N 1
ATOM 2963 C CA . ASP A 1 367 ? 17.707 -2.928 24.406 1.00 80.00 367 ASP A CA 1
ATOM 2964 C C . ASP A 1 367 ? 17.590 -4.398 24.832 1.00 80.00 367 ASP A C 1
ATOM 2966 O O . ASP A 1 367 ? 18.143 -4.803 25.856 1.00 80.00 367 ASP A O 1
ATOM 2970 N N . GLN A 1 368 ? 16.835 -5.218 24.097 1.00 77.12 368 GLN A N 1
ATOM 2971 C CA . GLN A 1 368 ? 16.461 -6.562 24.554 1.00 77.12 368 GLN A CA 1
ATOM 2972 C C . GLN A 1 368 ? 17.255 -7.690 23.906 1.00 77.12 368 GLN A C 1
ATOM 2974 O O . GLN A 1 368 ? 17.332 -8.776 24.501 1.00 77.12 368 GLN A O 1
ATOM 2979 N N . ILE A 1 369 ? 17.813 -7.463 22.714 1.00 71.75 369 ILE A N 1
ATOM 2980 C CA . ILE A 1 369 ? 18.435 -8.509 21.895 1.00 71.75 369 ILE A CA 1
ATOM 2981 C C . ILE A 1 369 ? 19.939 -8.272 21.736 1.00 71.75 369 ILE A C 1
ATOM 2983 O O . ILE A 1 369 ? 20.707 -9.206 21.970 1.00 71.75 369 ILE A O 1
ATOM 2987 N N . LEU A 1 370 ? 20.371 -7.054 21.394 1.00 70.12 370 LEU A N 1
ATOM 2988 C CA . LEU A 1 370 ? 21.791 -6.741 21.199 1.00 70.12 370 LEU A CA 1
ATOM 2989 C C . LEU A 1 370 ? 22.550 -6.471 22.494 1.00 70.12 370 LEU A C 1
ATOM 2991 O O . LEU A 1 370 ? 23.733 -6.815 22.581 1.00 70.12 370 LEU A O 1
ATOM 2995 N N . GLN A 1 371 ? 21.908 -5.852 23.490 1.00 67.25 371 GLN A N 1
ATOM 2996 C CA . GLN A 1 371 ? 22.581 -5.574 24.754 1.00 67.25 371 GLN A CA 1
ATOM 2997 C C . GLN A 1 371 ? 23.113 -6.880 25.369 1.00 67.25 371 GLN A C 1
ATOM 2999 O O . GLN A 1 371 ? 22.352 -7.834 25.576 1.00 67.25 371 GLN A O 1
ATOM 3004 N N . PRO A 1 372 ? 24.419 -6.957 25.691 1.00 57.22 372 PRO A N 1
ATOM 3005 C CA . PRO A 1 372 ? 25.022 -8.168 26.220 1.00 57.22 372 PRO A CA 1
ATOM 3006 C C . PRO A 1 372 ? 24.440 -8.476 27.603 1.00 57.22 372 PRO A C 1
ATOM 3008 O O . PRO A 1 372 ? 24.876 -7.947 28.627 1.00 57.22 372 PRO A O 1
ATOM 3011 N N . LYS A 1 373 ? 23.446 -9.370 27.655 1.00 57.53 373 LYS A N 1
ATOM 3012 C CA . LYS A 1 373 ? 22.894 -9.857 28.921 1.00 57.53 373 LYS A CA 1
ATOM 3013 C C . LYS A 1 373 ? 24.014 -10.567 29.696 1.00 57.53 373 LYS A C 1
ATOM 3015 O O . LYS A 1 373 ? 24.713 -11.446 29.179 1.00 57.53 373 LYS A O 1
ATOM 3020 N N . LYS A 1 374 ? 24.198 -10.189 30.966 1.00 52.34 374 LYS A N 1
ATOM 3021 C CA . LYS A 1 374 ? 25.257 -10.693 31.870 1.00 52.34 374 LYS A CA 1
ATOM 3022 C C . LYS A 1 374 ? 25.195 -12.209 32.157 1.00 52.34 374 LYS A C 1
ATOM 3024 O O . LYS A 1 374 ? 26.062 -12.719 32.852 1.00 52.34 374 LYS A O 1
ATOM 3029 N N . SER A 1 375 ? 24.219 -12.940 31.613 1.00 54.06 375 SER A N 1
ATOM 3030 C CA . SER A 1 375 ? 24.081 -14.393 31.769 1.00 54.06 375 SER A CA 1
ATOM 3031 C C . SER A 1 375 ? 24.603 -15.147 30.539 1.00 54.06 375 SER A C 1
ATOM 3033 O O . SER A 1 375 ? 24.284 -14.815 29.396 1.00 54.06 375 SER A O 1
ATOM 3035 N N . ILE A 1 376 ? 25.434 -16.160 30.784 1.00 52.34 376 ILE A N 1
ATOM 3036 C CA . ILE A 1 376 ? 26.123 -16.992 29.784 1.00 52.34 376 ILE A CA 1
ATOM 3037 C C . ILE A 1 376 ? 25.187 -18.021 29.119 1.00 52.34 376 ILE A C 1
ATOM 3039 O O . ILE A 1 376 ? 25.450 -18.446 27.999 1.00 52.34 376 ILE A O 1
ATOM 3043 N N . THR A 1 377 ? 24.046 -18.352 29.729 1.00 49.97 377 THR A N 1
ATOM 3044 C CA . THR A 1 377 ? 23.184 -19.463 29.272 1.00 49.97 377 THR A CA 1
ATOM 3045 C C . THR A 1 377 ? 22.172 -19.081 28.176 1.00 49.97 377 THR A C 1
ATOM 3047 O O . THR A 1 377 ? 21.595 -19.957 27.543 1.00 49.97 377 THR A O 1
ATOM 3050 N N . GLY A 1 378 ? 21.963 -17.789 27.889 1.00 48.84 378 GLY A N 1
ATOM 3051 C CA . GLY A 1 378 ? 20.964 -17.323 26.904 1.00 48.84 378 GLY A CA 1
ATOM 3052 C C . GLY A 1 378 ? 21.504 -16.952 25.515 1.00 48.84 378 GLY A C 1
ATOM 3053 O O . GLY A 1 378 ? 20.747 -16.472 24.677 1.00 48.84 378 GLY A O 1
ATOM 3054 N N . ARG A 1 379 ? 22.811 -17.106 25.267 1.00 52.81 379 ARG A N 1
ATOM 3055 C CA . ARG A 1 379 ? 23.524 -16.371 24.201 1.00 52.81 379 ARG A CA 1
ATOM 3056 C C . ARG A 1 379 ? 23.412 -16.923 22.773 1.00 52.81 379 ARG A C 1
ATOM 3058 O O . ARG A 1 379 ? 23.973 -16.302 21.881 1.00 52.81 379 ARG A O 1
ATOM 3065 N N . PHE A 1 380 ? 22.703 -18.025 22.513 1.00 47.00 380 PHE A N 1
ATOM 3066 C CA . PHE A 1 380 ? 22.799 -18.683 21.194 1.00 47.00 380 PHE A CA 1
ATOM 3067 C C . PHE A 1 380 ? 21.495 -19.148 20.525 1.00 47.00 380 PHE A C 1
ATOM 3069 O O . PHE A 1 380 ? 21.574 -19.818 19.503 1.00 47.00 380 PHE A O 1
ATOM 3076 N N . PHE A 1 381 ? 20.301 -18.774 21.007 1.00 46.69 381 PHE A N 1
ATOM 3077 C CA . PHE A 1 381 ? 19.049 -19.313 20.430 1.00 46.69 381 PHE A CA 1
ATOM 3078 C C . PHE A 1 381 ? 18.061 -18.322 19.791 1.00 46.69 381 PHE A C 1
ATOM 3080 O O . PHE A 1 381 ? 17.077 -18.775 19.209 1.00 46.69 381 PHE A O 1
ATOM 3087 N N . GLN A 1 382 ? 18.316 -17.007 19.806 1.00 45.12 382 GLN A N 1
ATOM 3088 C CA . GLN A 1 382 ? 17.321 -16.020 19.341 1.00 45.12 382 GLN A CA 1
ATOM 3089 C C . GLN A 1 382 ? 17.727 -15.185 18.112 1.00 45.12 382 GLN A C 1
ATOM 3091 O O . GLN A 1 382 ? 16.920 -14.407 17.620 1.00 45.12 382 GLN A O 1
ATOM 3096 N N . VAL A 1 383 ? 18.950 -15.328 17.590 1.00 43.03 383 VAL A N 1
ATOM 3097 C CA . VAL A 1 383 ? 19.437 -14.492 16.469 1.00 43.03 383 VAL A CA 1
ATOM 3098 C C . VAL A 1 383 ? 18.983 -15.026 15.100 1.00 43.03 383 VAL A C 1
ATOM 3100 O O . VAL A 1 383 ? 18.884 -14.267 14.146 1.00 43.03 383 VAL A O 1
ATOM 3103 N N . SER A 1 384 ? 18.622 -16.310 14.991 1.00 43.00 384 SER A N 1
ATOM 3104 C CA . SER A 1 384 ? 18.247 -16.941 13.713 1.00 43.00 384 SER A CA 1
ATOM 3105 C C . SER A 1 384 ? 16.786 -16.749 13.284 1.00 43.00 384 SER A C 1
ATOM 3107 O O . SER A 1 384 ? 16.396 -17.277 12.246 1.00 43.00 384 SER A O 1
ATOM 3109 N N . LYS A 1 385 ? 15.960 -16.047 14.073 1.00 48.50 385 LYS A N 1
ATOM 3110 C CA . LYS A 1 385 ? 14.502 -15.970 13.853 1.00 48.50 385 LYS A CA 1
ATOM 3111 C C . LYS A 1 385 ? 13.969 -14.588 13.471 1.00 48.50 385 LYS A C 1
ATOM 3113 O O . LYS A 1 385 ? 12.821 -14.502 13.056 1.00 48.50 385 LYS A O 1
ATOM 3118 N N . ASN A 1 386 ? 14.786 -13.536 13.549 1.00 49.16 386 ASN A N 1
ATOM 3119 C CA . ASN A 1 386 ? 14.294 -12.156 13.513 1.00 49.16 386 ASN A CA 1
ATOM 3120 C C . ASN A 1 386 ? 14.917 -11.354 12.351 1.00 49.16 386 ASN A C 1
ATOM 3122 O O . ASN A 1 386 ? 15.567 -10.330 12.563 1.00 49.16 386 ASN A O 1
ATOM 3126 N N . PHE A 1 387 ? 14.729 -11.824 11.113 1.00 45.50 387 PHE A N 1
ATOM 3127 C CA . PHE A 1 387 ? 15.235 -11.170 9.894 1.00 45.50 387 PHE A CA 1
ATOM 3128 C C . PHE A 1 387 ? 14.544 -9.826 9.597 1.00 45.50 387 PHE A C 1
ATOM 3130 O O . PHE A 1 387 ? 15.186 -8.899 9.105 1.00 45.50 387 PHE A O 1
ATOM 3137 N N . LEU A 1 388 ? 13.277 -9.668 10.000 1.00 42.75 388 LEU A N 1
ATOM 3138 C CA . LEU A 1 388 ? 12.468 -8.459 9.779 1.00 42.75 388 LEU A CA 1
ATOM 3139 C C . LEU A 1 388 ? 13.058 -7.189 10.428 1.00 42.75 388 LEU A C 1
ATOM 3141 O O . LEU A 1 388 ? 12.780 -6.072 10.010 1.00 42.75 388 LEU A O 1
ATOM 3145 N N . ILE A 1 389 ? 13.923 -7.338 11.433 1.00 48.66 389 ILE A N 1
ATOM 3146 C CA . ILE A 1 389 ? 14.409 -6.214 12.244 1.00 48.66 389 ILE A CA 1
ATOM 3147 C C . ILE A 1 389 ? 15.767 -5.672 11.758 1.00 48.66 389 ILE A C 1
ATOM 3149 O O . ILE A 1 389 ? 16.067 -4.494 11.961 1.00 48.66 389 ILE A O 1
ATOM 3153 N N . VAL A 1 390 ? 16.543 -6.465 11.004 1.00 42.44 390 VAL A N 1
ATOM 3154 C CA . VAL A 1 390 ? 17.754 -5.984 10.302 1.00 42.44 390 VAL A CA 1
ATOM 3155 C C . VAL A 1 390 ? 17.392 -4.903 9.270 1.00 42.44 390 VAL A C 1
ATOM 3157 O O . VAL A 1 390 ? 18.148 -3.950 9.092 1.00 42.44 390 VAL A O 1
ATOM 3160 N N . ILE A 1 391 ? 16.197 -4.999 8.672 1.00 47.25 391 ILE A N 1
ATOM 3161 C CA . ILE A 1 391 ? 15.603 -4.002 7.761 1.00 47.25 391 ILE A CA 1
ATOM 3162 C C . ILE A 1 391 ? 15.593 -2.620 8.403 1.00 47.25 391 ILE A C 1
ATOM 3164 O O . ILE A 1 391 ? 16.048 -1.639 7.827 1.00 47.25 391 ILE A O 1
ATOM 3168 N N . ILE A 1 392 ? 15.081 -2.543 9.628 1.00 48.69 392 ILE A N 1
ATOM 3169 C CA . ILE A 1 392 ? 14.781 -1.268 10.266 1.00 48.69 392 ILE A CA 1
ATOM 3170 C C . ILE A 1 392 ? 16.074 -0.563 10.695 1.00 48.69 392 ILE A C 1
ATOM 3172 O O . ILE A 1 392 ? 16.169 0.660 10.649 1.00 48.69 392 ILE A O 1
ATOM 3176 N N . ILE A 1 393 ? 17.103 -1.333 11.048 1.00 42.66 393 ILE A N 1
ATOM 3177 C CA . ILE A 1 393 ? 18.412 -0.799 11.432 1.00 42.66 393 ILE A CA 1
ATOM 3178 C C . ILE A 1 393 ? 19.152 -0.247 10.217 1.00 42.66 393 ILE A C 1
ATOM 3180 O O . ILE A 1 393 ? 19.687 0.852 10.302 1.00 42.66 393 ILE A O 1
ATOM 3184 N N . VAL A 1 394 ? 19.147 -0.944 9.077 1.00 46.78 394 VAL A N 1
ATOM 3185 C CA . VAL A 1 394 ? 19.802 -0.423 7.865 1.00 46.78 394 VAL A CA 1
ATOM 3186 C C . VAL A 1 394 ? 19.090 0.838 7.359 1.00 46.78 394 VAL A C 1
ATOM 3188 O O . VAL A 1 394 ? 19.765 1.807 7.033 1.00 46.78 394 VAL A O 1
ATOM 3191 N N . ILE A 1 395 ? 17.753 0.883 7.392 1.00 50.19 395 ILE A N 1
ATOM 3192 C CA . ILE A 1 395 ? 16.956 2.029 6.907 1.00 50.19 395 ILE A CA 1
ATOM 3193 C C . ILE A 1 395 ? 17.047 3.268 7.808 1.00 50.19 395 ILE A C 1
ATOM 3195 O O . ILE A 1 395 ? 16.900 4.386 7.327 1.00 50.19 395 ILE A O 1
ATOM 3199 N N . LEU A 1 396 ? 17.237 3.104 9.121 1.00 41.38 396 LEU A N 1
ATOM 3200 C CA . LEU A 1 396 ? 17.358 4.249 10.035 1.00 41.38 396 LEU A CA 1
ATOM 3201 C C . LEU A 1 396 ? 18.807 4.747 10.183 1.00 41.38 396 LEU A C 1
ATOM 3203 O O . LEU A 1 396 ? 19.016 5.877 10.636 1.00 41.38 396 LEU A O 1
ATOM 3207 N N . VAL A 1 397 ? 19.800 3.920 9.833 1.00 37.22 397 VAL A N 1
ATOM 3208 C CA . VAL A 1 397 ? 21.232 4.250 9.941 1.00 37.22 397 VAL A CA 1
ATOM 3209 C C . VAL A 1 397 ? 21.802 4.834 8.640 1.00 37.22 397 VAL A C 1
ATOM 3211 O O . VAL A 1 397 ? 22.670 5.710 8.727 1.00 37.22 397 VAL A O 1
ATOM 3214 N N . TYR A 1 398 ? 21.316 4.400 7.473 1.00 35.66 398 TYR A N 1
ATOM 3215 C CA . TYR A 1 398 ? 21.644 4.969 6.154 1.00 35.66 398 TYR A CA 1
ATOM 3216 C C . TYR A 1 398 ? 20.586 5.969 5.687 1.00 35.66 398 TYR A C 1
ATOM 3218 O O . TYR A 1 398 ? 20.966 6.892 4.924 1.00 35.66 398 TYR A O 1
#

InterPro domains:
  IPR024420 TRAPP III complex, Trs85 [PF12739] (17-388)
  IPR024420 TRAPP III complex, Trs85 [PTHR12975] (14-387)

Sequence (398 aa):
MDYPSGSDPFTSRQHLLHHTFSPLISIEATHNVDLIFQSIINNNDNISTLQIFKPYGNNAKYSINTNNQQFKIINNQLITKNYPSFPIRFEPSLPDLVSVLNAQSRNPKNSNNLGGSNNTSNNNNNGLLLNKLNSNSSPSLSNSITEEFKTRSEGVPLNQLFSISSLEVYLRHMANPDNSINNSGGGGSLYLNFFDKLITSNQITPFETFNHPISQIFIIDYETDSIDILRKLIVEFRNYNFPKFFQIDDLLIHVFIIYDCDKFATGDIINFQNEIKNKLNVNTTVFPMSYNNNKEKSSGGGMETNTISLVENSTIEEELQRISWNDINNSFEIPKVVDYTIRTKLYEFINKFLIPHMQSKVRYWDDQILQPKKSITGRFFQVSKNFLIVIIIVILVY

Foldseek 3Di:
DDDAVCPPPVNVVLLLCQQQFAFEEAEDEDPVVQVLVCLQFVNPVPDGPLLVCFLLLSCVVLPDPPDQQWFWFQDPVRDTDTDSDRGHGYDHAPVVLVVVLVVVVVPPDPPPDDDDDDDDDDDDDDDPDPPPPPDDDDPPPPDPDDPDPPDDDPDDPADDLDDPVLLVVVLVVLPDPVVCVVCPPDPDPSVSVSVSQVSLGLHDHLVRQRNAHQEYEYEYEPPPDDLVNVLVVVVVSVPDPDDQLDDCVRYQYAYEYEYEPVPDDPVVVVVVQVVCCVPVVHHYFYQHDHSPVQPPPPPDDDQDWDKDFSPPSDHSVRVVVCVVVVPPDRITIGGPVNSVRSSVRVSVCCNVPVSVSLNVLQNCCVPPPVPPDPDPPPPPDPPSRHSNNVSSNVSSVD

pLDDT: mean 72.37, std 20.97, range [26.97, 97.62]